Protein AF-0000000072647882 (afdb_homodimer)

pLDDT: mean 86.37, std 24.01, range [20.5, 98.94]

Foldseek 3Di:
DVVVVVCVVPDDPDLLVQLLVLLLQLLLQLLQQLLLLLCQCVLVVCPRHHLLRSLLSSLVSQLVSQVSRCVRNVRQLFLLSLLLCVVVCQQPDVVSSVSSLVSSLQSNLNSLVNNCVVCVVSLCVQQVPAAECDDPSHDLCSQAKAFDPVADPVNLLCLLLQLLLQLLLQVLCLPVCLNVHDPNCRSSVNSVSSSVSSVPRQRGIGHLLGLSSHNSSLVNSCPVNHHPCSQQPDDVRSNVRSNPSSNNSSVNNSVCNCVVPVVPGDDPPVVVPPDPPDPPPPCPDPPDSGDPPPVPPPVVVVVVVVVPPPPPDDPPPPDD/DVVVVVCVVPDDPDLLVQLLVLLLQLLLQLLLQLLLLLCQCVLVVCPRHHLLRSLLSSLVSQLVSCVSRCVRNVRQLFLLSLLLCVVVCQQPDVVSSVSSLVSSLQSNLNSLVNNCVVCVVSLCVQQVPAAECDDDSHDLCSQAKAFDPVADPVNLLCLLLQLLLQLLLQVCCLPVCLNVHDPSCSSSVNSVSSSVSQVPRARGIGHLLGLSSHNSSLVNSCPVNHHPCSQQPDDVRSNVRSNPSSNNNSVNNSVCNCVVPVVPGDDPCVVVPPPPDDPPPPPPDPPDSGDPPPVPPPVVVVVVVVVVPVPPPPDPPPPD

InterPro domains:
  IPR000425 Major intrinsic protein [PF00230] (16-257)
  IPR000425 Major intrinsic protein [PR00783] (18-37)
  IPR000425 Major intrinsic protein [PR00783] (58-82)
  IPR000425 Major intrinsic protein [PR00783] (96-115)
  IPR000425 Major intrinsic protein [PR00783] (159-177)
  IPR000425 Major intrinsic protein [PR00783] (191-213)
  IPR000425 Major intrinsic protein [PR00783] (240-260)
  IPR023271 Aquaporin-like [G3DSA:1.20.1080.10] (14-264)
  IPR023271 Aquaporin-like [SSF81338] (16-262)
  IPR050363 Major Intrinsic Protein/Aquaporin [PTHR43829] (9-272)

Structure (mmCIF, N/CA/C/O backbone):
data_AF-0000000072647882-model_v1
#
loop_
_entity.id
_entity.type
_entity.pdbx_description
1 polymer 'Uncharacterized protein'
#
loop_
_atom_site.group_PDB
_atom_site.id
_atom_site.type_symbol
_atom_site.label_atom_id
_atom_site.label_alt_id
_atom_site.label_comp_id
_atom_site.label_asym_id
_atom_site.label_entity_id
_atom_site.label_seq_id
_atom_site.pdbx_PDB_ins_code
_atom_site.Cartn_x
_atom_site.Cartn_y
_atom_site.Cartn_z
_atom_site.occupancy
_atom_site.B_iso_or_equiv
_atom_site.auth_seq_id
_atom_site.auth_comp_id
_atom_site.auth_asym_id
_atom_site.auth_atom_id
_atom_site.pdbx_PDB_model_num
ATOM 1 N N . MET A 1 1 ? -29.766 -15.859 -29.812 1 84.69 1 MET A N 1
ATOM 2 C CA . MET A 1 1 ? -30.359 -17.188 -29.625 1 84.69 1 MET A CA 1
ATOM 3 C C . MET A 1 1 ? -29.281 -18.203 -29.266 1 84.69 1 MET A C 1
ATOM 5 O O . MET A 1 1 ? -29.391 -18.875 -28.234 1 84.69 1 MET A O 1
ATOM 9 N N . LEU A 1 2 ? -28.266 -18.25 -29.984 1 92.19 2 LEU A N 1
ATOM 10 C CA . LEU A 1 2 ? -27.203 -19.234 -29.734 1 92.19 2 LEU A CA 1
ATOM 11 C C . LEU A 1 2 ? -26.562 -18.984 -28.375 1 92.19 2 LEU A C 1
ATOM 13 O O . LEU A 1 2 ? -26.359 -19.938 -27.609 1 92.19 2 LEU A O 1
ATOM 17 N N . LEU A 1 3 ? -26.188 -17.828 -28.125 1 93.06 3 LEU A N 1
ATOM 18 C CA . LEU A 1 3 ? -25.578 -17.469 -26.859 1 93.06 3 LEU A CA 1
ATOM 19 C C . LEU A 1 3 ? -26.438 -17.906 -25.688 1 93.06 3 LEU A C 1
ATOM 21 O O . LEU A 1 3 ? -25.938 -18.469 -24.703 1 93.06 3 LEU A O 1
ATOM 25 N N . LYS A 1 4 ? -27.688 -17.609 -25.719 1 92.19 4 LYS A N 1
ATOM 26 C CA . LYS A 1 4 ? -28.609 -18 -24.672 1 92.19 4 LYS A CA 1
ATOM 27 C C . LYS A 1 4 ? -28.625 -19.516 -24.484 1 92.19 4 LYS A C 1
ATOM 29 O O . LYS A 1 4 ? -28.625 -20.016 -23.344 1 92.19 4 LYS A O 1
ATOM 34 N N . THR A 1 5 ? -28.672 -20.172 -25.562 1 92 5 THR A N 1
ATOM 35 C CA . THR A 1 5 ? -28.703 -21.625 -25.531 1 92 5 THR A CA 1
ATOM 36 C C . THR A 1 5 ? -27.422 -22.172 -24.891 1 92 5 THR A C 1
ATOM 38 O O . THR A 1 5 ? -27.469 -23.094 -24.078 1 92 5 THR A O 1
ATOM 41 N N . ILE A 1 6 ? -26.344 -21.672 -25.328 1 94.44 6 ILE A N 1
ATOM 42 C CA . ILE A 1 6 ? -25.062 -22.125 -24.797 1 94.44 6 ILE A CA 1
ATOM 43 C C . ILE A 1 6 ? -25 -21.859 -23.297 1 94.44 6 ILE A C 1
ATOM 45 O O . ILE A 1 6 ? -24.562 -22.734 -22.531 1 94.44 6 ILE A O 1
ATOM 49 N N . ARG A 1 7 ? -25.375 -20.719 -22.859 1 93.06 7 ARG A N 1
ATOM 50 C CA . ARG A 1 7 ? -25.359 -20.375 -21.453 1 93.06 7 ARG A CA 1
ATOM 51 C C . ARG A 1 7 ? -26.234 -21.312 -20.641 1 93.06 7 ARG A C 1
ATOM 53 O O . ARG A 1 7 ? -25.875 -21.734 -19.547 1 93.06 7 ARG A O 1
ATOM 60 N N . GLU A 1 8 ? -27.312 -21.609 -21.203 1 92.81 8 GLU A N 1
ATOM 61 C CA . GLU A 1 8 ? -28.234 -22.516 -20.531 1 92.81 8 GLU A CA 1
ATOM 62 C C . GLU A 1 8 ? -27.672 -23.922 -20.453 1 92.81 8 GLU A C 1
ATOM 64 O O . GLU A 1 8 ? -27.844 -24.609 -19.453 1 92.81 8 GLU A O 1
ATOM 69 N N . GLN A 1 9 ? -27.109 -24.25 -21.516 1 93.56 9 GLN A N 1
ATOM 70 C CA . GLN A 1 9 ? -26.578 -25.594 -21.609 1 93.56 9 GLN A CA 1
ATOM 71 C C . GLN A 1 9 ? -25.406 -25.797 -20.641 1 93.56 9 GLN A C 1
ATOM 73 O O . GLN A 1 9 ? -25.203 -26.891 -20.125 1 93.56 9 GLN A O 1
ATOM 78 N N . PHE A 1 10 ? -24.594 -24.812 -20.406 1 95.38 10 PHE A N 1
ATOM 79 C CA . PHE A 1 10 ? -23.344 -24.969 -19.656 1 95.38 10 PHE A CA 1
ATOM 80 C C . PHE A 1 10 ? -23.5 -24.422 -18.25 1 95.38 10 PHE A C 1
ATOM 82 O O . PHE A 1 10 ? -22.547 -24.438 -17.453 1 95.38 10 PHE A O 1
ATOM 89 N N . ARG A 1 11 ? -24.641 -23.891 -17.922 1 94.38 11 ARG A N 1
ATOM 90 C CA . ARG A 1 11 ? -24.859 -23.391 -16.578 1 94.38 11 ARG A CA 1
ATOM 91 C C . ARG A 1 11 ? -24.891 -24.547 -15.562 1 94.38 11 ARG A C 1
ATOM 93 O O . ARG A 1 11 ? -25.672 -25.484 -15.711 1 94.38 11 ARG A O 1
ATOM 100 N N . LEU A 1 12 ? -24.062 -24.422 -14.555 1 95.25 12 LEU A N 1
ATOM 101 C CA . LEU A 1 12 ? -24.062 -25.406 -13.477 1 95.25 12 LEU A CA 1
ATOM 102 C C . LEU A 1 12 ? -25.203 -25.156 -12.5 1 95.25 12 LEU A C 1
ATOM 104 O O . LEU A 1 12 ? -25.5 -24.016 -12.172 1 95.25 12 LEU A O 1
ATOM 108 N N . ASN A 1 13 ? -25.828 -26.156 -12.039 1 93.75 13 ASN A N 1
ATOM 109 C CA . ASN A 1 13 ? -26.984 -26.047 -11.172 1 93.75 13 ASN A CA 1
ATOM 110 C C . ASN A 1 13 ? -26.594 -25.703 -9.742 1 93.75 13 ASN A C 1
ATOM 112 O O . ASN A 1 13 ? -27.25 -24.891 -9.086 1 93.75 13 ASN A O 1
ATOM 116 N N . ASN A 1 14 ? -25.5 -26.328 -9.383 1 95.94 14 ASN A N 1
ATOM 117 C CA . ASN A 1 14 ? -25.031 -26.109 -8.016 1 95.94 14 ASN A CA 1
ATOM 118 C C . ASN A 1 14 ? -24.234 -24.828 -7.883 1 95.94 14 ASN A C 1
ATOM 120 O O . ASN A 1 14 ? -23.25 -24.625 -8.594 1 95.94 14 ASN A O 1
ATOM 124 N N . ARG A 1 15 ? -24.578 -23.953 -6.992 1 94.31 15 ARG A N 1
ATOM 125 C CA . ARG A 1 15 ? -23.953 -22.641 -6.82 1 94.31 15 ARG A CA 1
ATOM 126 C C . ARG A 1 15 ? -22.5 -22.781 -6.402 1 94.31 15 ARG A C 1
ATOM 128 O O . ARG A 1 15 ? -21.641 -22 -6.828 1 94.31 15 ARG A O 1
ATOM 135 N N . LEU A 1 16 ? -22.219 -23.719 -5.523 1 95.62 16 LEU A N 1
ATOM 136 C CA . LEU A 1 16 ? -20.859 -23.938 -5.09 1 95.62 16 LEU A CA 1
ATOM 137 C C . LEU A 1 16 ? -19.938 -24.234 -6.281 1 95.62 16 LEU A C 1
ATOM 139 O O . LEU A 1 16 ? -18.859 -23.656 -6.395 1 95.62 16 LEU A O 1
ATOM 143 N N . TYR A 1 17 ? -20.391 -25.109 -7.133 1 97.44 17 TYR A N 1
ATOM 144 C CA . TYR A 1 17 ? -19.594 -25.484 -8.297 1 97.44 17 TYR A CA 1
ATOM 145 C C . TYR A 1 17 ? -19.406 -24.281 -9.227 1 97.44 17 TYR A C 1
ATOM 147 O O . TYR A 1 17 ? -18.344 -24.141 -9.852 1 97.44 17 TYR A O 1
ATOM 155 N N . ARG A 1 18 ? -20.391 -23.422 -9.359 1 97.94 18 ARG A N 1
ATOM 156 C CA . ARG A 1 18 ? -20.25 -22.203 -10.141 1 97.94 18 ARG A CA 1
ATOM 157 C C . ARG A 1 18 ? -19.172 -21.297 -9.555 1 97.94 18 ARG A C 1
ATOM 159 O O . ARG A 1 18 ? -18.328 -20.781 -10.281 1 97.94 18 ARG A O 1
ATOM 166 N N . CYS A 1 19 ? -19.156 -21.172 -8.234 1 98.19 19 CYS A N 1
ATOM 167 C CA . CYS A 1 19 ? -18.172 -20.344 -7.547 1 98.19 19 CYS A CA 1
ATOM 168 C C . CYS A 1 19 ? -16.781 -20.922 -7.699 1 98.19 19 CYS A C 1
ATOM 170 O O . CYS A 1 19 ? -15.82 -20.172 -7.93 1 98.19 19 CYS A O 1
ATOM 172 N N . LEU A 1 20 ? -16.703 -22.188 -7.59 1 98.62 20 LEU A N 1
ATOM 173 C CA . LEU A 1 20 ? -15.398 -22.844 -7.715 1 98.62 20 LEU A CA 1
ATOM 174 C C . LEU A 1 20 ? -14.836 -22.672 -9.125 1 98.62 20 LEU A C 1
ATOM 176 O O . LEU A 1 20 ? -13.641 -22.406 -9.297 1 98.62 20 LEU A O 1
ATOM 180 N N . LEU A 1 21 ? -15.672 -22.812 -10.125 1 98.56 21 LEU A N 1
ATOM 181 C CA . LEU A 1 21 ? -15.242 -22.625 -11.5 1 98.56 21 LEU A CA 1
ATOM 182 C C . LEU A 1 21 ? -14.781 -21.203 -11.742 1 98.56 21 LEU A C 1
ATOM 184 O O . LEU A 1 21 ? -13.75 -20.969 -12.383 1 98.56 21 LEU A O 1
ATOM 188 N N . CYS A 1 22 ? -15.531 -20.266 -11.211 1 98.69 22 CYS A N 1
ATOM 189 C CA . CYS A 1 22 ? -15.18 -18.859 -11.383 1 98.69 22 CYS A CA 1
ATOM 190 C C . CYS A 1 22 ? -13.867 -18.531 -10.688 1 98.69 22 CYS A C 1
ATOM 192 O O . CYS A 1 22 ? -13.039 -17.797 -11.227 1 98.69 22 CYS A O 1
ATOM 194 N N . GLU A 1 23 ? -13.617 -19.078 -9.469 1 98.81 23 GLU A N 1
ATOM 195 C CA . GLU A 1 23 ? -12.352 -18.891 -8.766 1 98.81 23 GLU A CA 1
ATOM 196 C C . GLU A 1 23 ? -11.188 -19.5 -9.547 1 98.81 23 GLU A C 1
ATOM 198 O O . GLU A 1 23 ? -10.109 -18.922 -9.625 1 98.81 23 GLU A O 1
ATOM 203 N N . PHE A 1 24 ? -11.438 -20.656 -10.086 1 98.88 24 PHE A N 1
ATOM 204 C CA . PHE A 1 24 ? -10.422 -21.328 -10.883 1 98.88 24 PHE A CA 1
ATOM 205 C C . PHE A 1 24 ? -10.023 -20.484 -12.086 1 98.88 24 PHE A C 1
ATOM 207 O O . PHE A 1 24 ? -8.844 -20.234 -12.312 1 98.88 24 PHE A O 1
ATOM 214 N N . VAL A 1 25 ? -11.008 -20.016 -12.836 1 98.88 25 VAL A N 1
ATOM 215 C CA . VAL A 1 25 ? -10.781 -19.297 -14.086 1 98.88 25 VAL A CA 1
ATOM 216 C C . VAL A 1 25 ? -10.164 -17.938 -13.797 1 98.88 25 VAL A C 1
ATOM 218 O O . VAL A 1 25 ? -9.211 -17.531 -14.469 1 98.88 25 VAL A O 1
ATOM 221 N N . ALA A 1 26 ? -10.688 -17.281 -12.789 1 98.94 26 ALA A N 1
ATOM 222 C CA . ALA A 1 26 ? -10.172 -15.953 -12.477 1 98.94 26 ALA A CA 1
ATOM 223 C C . ALA A 1 26 ? -8.742 -16.031 -11.938 1 98.94 26 ALA A C 1
ATOM 225 O O . ALA A 1 26 ? -7.926 -15.148 -12.203 1 98.94 26 ALA A O 1
ATOM 226 N N . THR A 1 27 ? -8.438 -17.062 -11.18 1 98.94 27 THR A N 1
ATOM 227 C CA . THR A 1 27 ? -7.066 -17.234 -10.719 1 98.94 27 THR A CA 1
ATOM 228 C C . THR A 1 27 ? -6.145 -17.594 -11.883 1 98.94 27 THR A C 1
ATOM 230 O O . THR A 1 27 ? -5.012 -17.109 -11.953 1 98.94 27 THR A O 1
ATOM 233 N N . THR A 1 28 ? -6.637 -18.438 -12.805 1 98.94 28 THR A N 1
ATOM 234 C CA . THR A 1 28 ? -5.867 -18.734 -14.008 1 98.94 28 THR A CA 1
ATOM 235 C C . THR A 1 28 ? -5.535 -17.438 -14.766 1 98.94 28 THR A C 1
ATOM 237 O O . THR A 1 28 ? -4.395 -17.234 -15.172 1 98.94 28 THR A O 1
ATOM 240 N N . PHE A 1 29 ? -6.535 -16.625 -14.922 1 98.88 29 PHE A N 1
ATOM 241 C CA . PHE A 1 29 ? -6.363 -15.344 -15.602 1 98.88 29 PHE A CA 1
ATOM 242 C C . PHE A 1 29 ? -5.305 -14.5 -14.898 1 98.88 29 PHE A C 1
ATOM 244 O O . PHE A 1 29 ? -4.379 -14 -15.547 1 98.88 29 PHE A O 1
ATOM 251 N N . LEU A 1 30 ? -5.426 -14.344 -13.602 1 98.88 30 LEU A N 1
ATOM 252 C CA . LEU A 1 30 ? -4.512 -13.531 -12.805 1 98.88 30 LEU A CA 1
ATOM 253 C C . LEU A 1 30 ? -3.076 -14.023 -12.961 1 98.88 30 LEU A C 1
ATOM 255 O O . LEU A 1 30 ? -2.176 -13.227 -13.25 1 98.88 30 LEU A O 1
ATOM 259 N N . ILE A 1 31 ? -2.92 -15.312 -12.836 1 98.94 31 ILE A N 1
ATOM 260 C CA . ILE A 1 31 ? -1.572 -15.867 -12.781 1 98.94 31 ILE A CA 1
ATOM 261 C C . ILE A 1 31 ? -0.987 -15.945 -14.188 1 98.94 31 ILE A C 1
ATOM 263 O O . ILE A 1 31 ? 0.2 -15.68 -14.391 1 98.94 31 ILE A O 1
ATOM 267 N N . TYR A 1 32 ? -1.781 -16.25 -15.219 1 98.88 32 TYR A N 1
ATOM 268 C CA . TYR A 1 32 ? -1.303 -16.297 -16.594 1 98.88 32 TYR A CA 1
ATOM 269 C C . TYR A 1 32 ? -0.784 -14.938 -17.031 1 98.88 32 TYR A C 1
ATOM 271 O O . TYR A 1 32 ? 0.377 -14.805 -17.438 1 98.88 32 TYR A O 1
ATOM 279 N N . VAL A 1 33 ? -1.602 -13.977 -16.875 1 98.88 33 VAL A N 1
ATOM 280 C CA . VAL A 1 33 ? -1.231 -12.641 -17.344 1 98.88 33 VAL A CA 1
ATOM 281 C C . VAL A 1 33 ? -0.124 -12.078 -16.453 1 98.88 33 VAL A C 1
ATOM 283 O O . VAL A 1 33 ? 0.848 -11.508 -16.953 1 98.88 33 VAL A O 1
ATOM 286 N N . GLY A 1 34 ? -0.229 -12.234 -15.102 1 98.75 34 GLY A N 1
ATOM 287 C CA . GLY A 1 34 ? 0.805 -11.766 -14.195 1 98.75 34 GLY A CA 1
ATOM 288 C C . GLY A 1 34 ? 2.168 -12.367 -14.484 1 98.75 34 GLY A C 1
ATOM 289 O O . GLY A 1 34 ? 3.176 -11.656 -14.492 1 98.75 34 GLY A O 1
ATOM 290 N N . LEU A 1 35 ? 2.211 -13.648 -14.789 1 98.75 35 LEU A N 1
ATOM 291 C CA . LEU A 1 35 ? 3.49 -14.305 -15.055 1 98.75 35 LEU A CA 1
ATOM 292 C C . LEU A 1 35 ? 4.031 -13.898 -16.422 1 98.75 35 LEU A C 1
ATOM 294 O O . LEU A 1 35 ? 5.25 -13.805 -16.609 1 98.75 35 LEU A O 1
ATOM 298 N N . CYS A 1 36 ? 3.162 -13.609 -17.375 1 98.88 36 CYS A N 1
ATOM 299 C CA . CYS A 1 36 ? 3.635 -13.086 -18.656 1 98.88 36 CYS A CA 1
ATOM 300 C C . CYS A 1 36 ? 4.277 -11.711 -18.484 1 98.88 36 CYS A C 1
ATOM 302 O O . CYS A 1 36 ? 5.25 -11.391 -19.156 1 98.88 36 CYS A O 1
ATOM 304 N N . ILE A 1 37 ? 3.744 -10.938 -17.578 1 98.69 37 ILE A N 1
ATOM 305 C CA . ILE A 1 37 ? 4.348 -9.656 -17.219 1 98.69 37 ILE A CA 1
ATOM 306 C C . ILE A 1 37 ? 5.727 -9.883 -16.609 1 98.69 37 ILE A C 1
ATOM 308 O O . ILE A 1 37 ? 6.691 -9.203 -16.969 1 98.69 37 ILE A O 1
ATOM 312 N N . ASP A 1 38 ? 5.809 -10.898 -15.68 1 98.31 38 ASP A N 1
ATOM 313 C CA . ASP A 1 38 ? 7.094 -11.273 -15.109 1 98.31 38 ASP A CA 1
ATOM 314 C C . ASP A 1 38 ? 8.086 -11.68 -16.203 1 98.31 38 ASP A C 1
ATOM 316 O O . ASP A 1 38 ? 9.234 -11.227 -16.203 1 98.31 38 ASP A O 1
ATOM 320 N N . ALA A 1 39 ? 7.621 -12.508 -17.125 1 98.69 39 ALA A N 1
ATOM 321 C CA . ALA A 1 39 ? 8.484 -13.031 -18.188 1 98.69 39 ALA A CA 1
ATOM 322 C C . ALA A 1 39 ? 9.008 -11.914 -19.078 1 98.69 39 ALA A C 1
ATOM 324 O O . ALA A 1 39 ? 10.195 -11.875 -19.391 1 98.69 39 ALA A O 1
ATOM 325 N N . GLN A 1 40 ? 8.125 -11.016 -19.453 1 98.12 40 GLN A N 1
ATOM 326 C CA . GLN A 1 40 ? 8.516 -9.906 -20.312 1 98.12 40 GLN A CA 1
ATOM 327 C C . GLN A 1 40 ? 9.578 -9.039 -19.656 1 98.12 40 GLN A C 1
ATOM 329 O O . GLN A 1 40 ? 10.57 -8.664 -20.281 1 98.12 40 GLN A O 1
ATOM 334 N N . MET A 1 41 ? 9.391 -8.711 -18.391 1 97.06 41 MET A N 1
ATOM 335 C CA . MET A 1 41 ? 10.367 -7.883 -17.688 1 97.06 41 MET A CA 1
ATOM 336 C C . MET A 1 41 ? 11.68 -8.633 -17.5 1 97.06 41 MET A C 1
ATOM 338 O O . MET A 1 41 ? 12.75 -8.117 -17.828 1 97.06 41 MET A O 1
ATOM 342 N N . PHE A 1 42 ? 11.625 -9.883 -17.109 1 96.56 42 PHE A N 1
ATOM 343 C CA . PHE A 1 42 ? 12.781 -10.68 -16.734 1 96.56 42 PHE A CA 1
ATOM 344 C C . PHE A 1 42 ? 13.609 -11.055 -17.969 1 96.56 42 PHE A C 1
ATOM 346 O O . PHE A 1 42 ? 14.812 -10.812 -18 1 96.56 42 PHE A O 1
ATOM 353 N N . LEU A 1 43 ? 12.961 -11.547 -18.969 1 97.06 43 LEU A N 1
ATOM 354 C CA . LEU A 1 43 ? 13.664 -12.086 -20.125 1 97.06 43 LEU A CA 1
ATOM 355 C C . LEU A 1 43 ? 14.227 -10.961 -20.984 1 97.06 43 LEU A C 1
ATOM 357 O O . LEU A 1 43 ? 15.18 -11.172 -21.734 1 97.06 43 LEU A O 1
ATOM 361 N N . SER A 1 44 ? 13.688 -9.766 -20.859 1 96.31 44 SER A N 1
ATOM 362 C CA . SER A 1 44 ? 14.203 -8.617 -21.609 1 96.31 44 SER A CA 1
ATOM 363 C C . SER A 1 44 ? 15.203 -7.824 -20.766 1 96.31 44 SER A C 1
ATOM 365 O O . SER A 1 44 ? 15.711 -6.793 -21.219 1 96.31 44 SER A O 1
ATOM 367 N N . LYS A 1 45 ? 15.359 -8.25 -19.516 1 94.62 45 LYS A N 1
ATOM 368 C CA . LYS A 1 45 ? 16.25 -7.57 -18.578 1 94.62 45 LYS A CA 1
ATOM 369 C C . LYS A 1 45 ? 15.828 -6.117 -18.391 1 94.62 45 LYS A C 1
ATOM 371 O O . LYS A 1 45 ? 16.672 -5.215 -18.406 1 94.62 45 LYS A O 1
ATOM 376 N N . GLY A 1 46 ? 14.539 -5.914 -18.406 1 93.62 46 GLY A N 1
ATOM 377 C CA . GLY A 1 46 ? 14 -4.594 -18.125 1 93.62 46 GLY A CA 1
ATOM 378 C C . GLY A 1 46 ? 13.844 -3.727 -19.359 1 93.62 46 GLY A C 1
ATOM 379 O O . GLY A 1 46 ? 13.336 -2.605 -19.266 1 93.62 46 GLY A O 1
ATOM 380 N N . GLU A 1 47 ? 14.25 -4.113 -20.562 1 92.12 47 GLU A N 1
ATOM 381 C CA . GLU A 1 47 ? 14.227 -3.303 -21.781 1 92.12 47 GLU A CA 1
ATOM 382 C C . GLU A 1 47 ? 12.797 -3.111 -22.281 1 92.12 47 GLU A C 1
ATOM 384 O O . GLU A 1 47 ? 12.43 -2.016 -22.719 1 92.12 47 GLU A O 1
ATOM 389 N N . LYS A 1 48 ? 12 -4.203 -22.266 1 94.88 48 LYS A N 1
ATOM 390 C CA . LYS A 1 48 ? 10.656 -4.145 -22.828 1 94.88 48 LYS A CA 1
ATOM 391 C C . LYS A 1 48 ? 9.625 -3.777 -21.766 1 94.88 48 LYS A C 1
ATOM 393 O O . LYS A 1 48 ? 8.5 -3.385 -22.094 1 94.88 48 LYS A O 1
ATOM 398 N N . LEU A 1 49 ? 10.016 -3.93 -20.516 1 95.31 49 LEU A N 1
ATOM 399 C CA . LEU A 1 49 ? 9.18 -3.531 -19.391 1 95.31 49 LEU A CA 1
ATOM 400 C C . LEU A 1 49 ? 10.039 -3.246 -18.156 1 95.31 49 LEU A C 1
ATOM 402 O O . LEU A 1 49 ? 10.828 -4.094 -17.734 1 95.31 49 LEU A O 1
ATOM 406 N N . SER A 1 50 ? 9.82 -2.049 -17.531 1 95.62 50 SER A N 1
ATOM 407 C CA . SER A 1 50 ? 10.562 -1.671 -16.328 1 95.62 50 SER A CA 1
ATOM 408 C C . SER A 1 50 ? 9.93 -2.279 -15.07 1 95.62 50 SER A C 1
ATOM 410 O O . SER A 1 50 ? 8.812 -2.787 -15.125 1 95.62 50 SER A O 1
ATOM 412 N N . ALA A 1 51 ? 10.672 -2.178 -13.977 1 95.12 51 ALA A N 1
ATOM 413 C CA . ALA A 1 51 ? 10.156 -2.633 -12.688 1 95.12 51 ALA A CA 1
ATOM 414 C C . ALA A 1 51 ? 8.875 -1.883 -12.312 1 95.12 51 ALA A C 1
ATOM 416 O O . ALA A 1 51 ? 7.941 -2.473 -11.773 1 95.12 51 ALA A O 1
ATOM 417 N N . PHE A 1 52 ? 8.859 -0.592 -12.617 1 95.88 52 PHE A N 1
ATOM 418 C CA . PHE A 1 52 ? 7.652 0.186 -12.359 1 95.88 52 PHE A CA 1
ATOM 419 C C . PHE A 1 52 ? 6.484 -0.33 -13.195 1 95.88 52 PHE A C 1
ATOM 421 O O . PHE A 1 52 ? 5.379 -0.507 -12.68 1 95.88 52 PHE A O 1
ATOM 428 N N . GLY A 1 53 ? 6.77 -0.524 -14.469 1 96.62 53 GLY A N 1
ATOM 429 C CA . GLY A 1 53 ? 5.746 -1.095 -15.328 1 96.62 53 GLY A CA 1
ATOM 430 C C . GLY A 1 53 ? 5.234 -2.436 -14.844 1 96.62 53 GLY A C 1
ATOM 431 O O . GLY A 1 53 ? 4.039 -2.73 -14.953 1 96.62 53 GLY A O 1
ATOM 432 N N . HIS A 1 54 ? 6.125 -3.25 -14.305 1 97.44 54 HIS A N 1
ATOM 433 C CA . HIS A 1 54 ? 5.777 -4.539 -13.719 1 97.44 54 HIS A CA 1
ATOM 434 C C . HIS A 1 54 ? 4.766 -4.371 -12.586 1 97.44 54 HIS A C 1
ATOM 436 O O . HIS A 1 54 ? 3.768 -5.094 -12.531 1 97.44 54 HIS A O 1
ATOM 442 N N . CYS A 1 55 ? 4.984 -3.385 -11.703 1 98 55 CYS A N 1
ATOM 443 C CA . CYS A 1 55 ? 4.086 -3.129 -10.586 1 98 55 CYS A CA 1
ATOM 444 C C . CYS A 1 55 ? 2.701 -2.734 -11.078 1 98 55 CYS A C 1
ATOM 446 O O . CYS A 1 55 ? 1.694 -3.275 -10.609 1 98 55 CYS A O 1
ATOM 448 N N . ILE A 1 56 ? 2.656 -1.883 -12.055 1 98 56 ILE A N 1
ATOM 449 C CA . ILE A 1 56 ? 1.397 -1.422 -12.633 1 98 56 ILE A CA 1
ATOM 450 C C . ILE A 1 56 ? 0.704 -2.576 -13.352 1 98 56 ILE A C 1
ATOM 452 O O . ILE A 1 56 ? -0.517 -2.729 -13.258 1 98 56 ILE A O 1
ATOM 456 N N . GLY A 1 57 ? 1.44 -3.377 -14.062 1 98.5 57 GLY A N 1
ATOM 457 C CA . GLY A 1 57 ? 0.893 -4.512 -14.789 1 98.5 57 GLY A CA 1
ATOM 458 C C . GLY A 1 57 ? 0.141 -5.484 -13.898 1 98.5 57 GLY A C 1
ATOM 459 O O . GLY A 1 57 ? -0.975 -5.895 -14.227 1 98.5 57 GLY A O 1
ATOM 460 N N . TRP A 1 58 ? 0.728 -5.848 -12.797 1 98.38 58 TRP A N 1
ATOM 461 C CA . TRP A 1 58 ? 0.069 -6.762 -11.867 1 98.38 58 TRP A CA 1
ATOM 462 C C . TRP A 1 58 ? -1.197 -6.133 -11.289 1 98.38 58 TRP A C 1
ATOM 464 O O . TRP A 1 58 ? -2.211 -6.816 -11.117 1 98.38 58 TRP A O 1
ATOM 474 N N . GLY A 1 59 ? -1.141 -4.812 -11 1 98.75 59 GLY A N 1
ATOM 475 C CA . GLY A 1 59 ? -2.332 -4.125 -10.531 1 98.75 59 GLY A CA 1
ATOM 476 C C . GLY A 1 59 ? -3.469 -4.148 -11.531 1 98.75 59 GLY A C 1
ATOM 477 O O . GLY A 1 59 ? -4.617 -4.418 -11.172 1 98.75 59 GLY A O 1
ATOM 478 N N . LEU A 1 60 ? -3.135 -3.846 -12.758 1 98.5 60 LEU A N 1
ATOM 479 C CA . LEU A 1 60 ? -4.133 -3.863 -13.82 1 98.5 60 LEU A CA 1
ATOM 480 C C . LEU A 1 60 ? -4.684 -5.27 -14.023 1 98.5 60 LEU A C 1
ATOM 482 O O . LEU A 1 60 ? -5.887 -5.445 -14.234 1 98.5 60 LEU A O 1
ATOM 486 N N . THR A 1 61 ? -3.848 -6.246 -13.969 1 98.81 61 THR A N 1
ATOM 487 C CA . THR A 1 61 ? -4.273 -7.633 -14.125 1 98.81 61 THR A CA 1
ATOM 488 C C . THR A 1 61 ? -5.254 -8.023 -13.023 1 98.81 61 THR A C 1
ATOM 490 O O . THR A 1 61 ? -6.285 -8.648 -13.297 1 98.81 61 THR A O 1
ATOM 493 N N . LEU A 1 62 ? -4.902 -7.656 -11.812 1 98.75 62 LEU A N 1
ATOM 494 C CA . LEU A 1 62 ? -5.801 -7.992 -10.711 1 98.75 62 LEU A CA 1
ATOM 495 C C . LEU A 1 62 ? -7.164 -7.34 -10.898 1 98.75 62 LEU A C 1
ATOM 497 O O . LEU A 1 62 ? -8.195 -7.949 -10.609 1 98.75 62 LEU A O 1
ATOM 501 N N . THR A 1 63 ? -7.18 -6.117 -11.352 1 98.69 63 THR A N 1
ATOM 502 C CA . THR A 1 63 ? -8.43 -5.406 -11.57 1 98.69 63 THR A CA 1
ATOM 503 C C . THR A 1 63 ? -9.375 -6.234 -12.445 1 98.69 63 THR A C 1
ATOM 505 O O . THR A 1 63 ? -10.523 -6.473 -12.07 1 98.69 63 THR A O 1
ATOM 508 N N . LEU A 1 64 ? -8.891 -6.723 -13.539 1 98.56 64 LEU A N 1
ATOM 509 C CA . LEU A 1 64 ? -9.727 -7.461 -14.469 1 98.56 64 LEU A CA 1
ATOM 510 C C . LEU A 1 64 ? -10.031 -8.859 -13.945 1 98.56 64 LEU A C 1
ATOM 512 O O . LEU A 1 64 ? -11.133 -9.375 -14.133 1 98.56 64 LEU A O 1
ATOM 516 N N . ALA A 1 65 ? -9.086 -9.453 -13.312 1 98.81 65 ALA A N 1
ATOM 517 C CA . ALA A 1 65 ? -9.312 -10.789 -12.758 1 98.81 65 ALA A CA 1
ATOM 518 C C . ALA A 1 65 ? -10.422 -10.766 -11.711 1 98.81 65 ALA A C 1
ATOM 520 O O . ALA A 1 65 ? -11.266 -11.664 -11.672 1 98.81 65 ALA A O 1
ATOM 521 N N . VAL A 1 66 ? -10.359 -9.742 -10.859 1 98.56 66 VAL A N 1
ATOM 522 C CA . VAL A 1 66 ? -11.398 -9.617 -9.844 1 98.56 66 VAL A CA 1
ATOM 523 C C . VAL A 1 66 ? -12.75 -9.375 -10.5 1 98.56 66 VAL A C 1
ATOM 525 O O . VAL A 1 66 ? -13.75 -10.008 -10.148 1 98.56 66 VAL A O 1
ATOM 528 N N . GLN A 1 67 ? -12.75 -8.5 -11.5 1 97.19 67 GLN A N 1
ATOM 529 C CA . GLN A 1 67 ? -13.992 -8.211 -12.203 1 97.19 67 GLN A CA 1
ATOM 530 C C . GLN A 1 67 ? -14.57 -9.469 -12.844 1 97.19 67 GLN A C 1
ATOM 532 O O . GLN A 1 67 ? -15.797 -9.625 -12.93 1 97.19 67 GLN A O 1
ATOM 537 N N . CYS A 1 68 ? -13.805 -10.359 -13.211 1 97.25 68 CYS A N 1
ATOM 538 C CA . CYS A 1 68 ? -14.18 -11.602 -13.891 1 97.25 68 CYS A CA 1
ATOM 539 C C . CYS A 1 68 ? -15.07 -12.461 -13 1 97.25 68 CYS A C 1
ATOM 541 O O . CYS A 1 68 ? -16.016 -13.078 -13.477 1 97.25 68 CYS A O 1
ATOM 543 N N . ALA A 1 69 ? -14.844 -12.438 -11.695 1 97.75 69 ALA A N 1
ATOM 544 C CA . ALA A 1 69 ? -15.516 -13.414 -10.859 1 97.75 69 ALA A CA 1
ATOM 545 C C . ALA A 1 69 ? -16.219 -12.742 -9.68 1 97.75 69 ALA A C 1
ATOM 547 O O . ALA A 1 69 ? -16.859 -13.406 -8.859 1 97.75 69 ALA A O 1
ATOM 548 N N . TYR A 1 70 ? -16.078 -11.477 -9.641 1 96.25 70 TYR A N 1
ATOM 549 C CA . TYR A 1 70 ? -16.547 -10.719 -8.477 1 96.25 70 TYR A CA 1
ATOM 550 C C . TYR A 1 70 ? -18 -11.039 -8.164 1 96.25 70 TYR A C 1
ATOM 552 O O . TYR A 1 70 ? -18.344 -11.297 -7.008 1 96.25 70 TYR A O 1
ATOM 560 N N . ARG A 1 71 ? -18.906 -11.133 -9.094 1 94.31 71 ARG A N 1
ATOM 561 C CA . ARG A 1 71 ? -20.344 -11.25 -8.898 1 94.31 71 ARG A CA 1
ATOM 562 C C . ARG A 1 71 ? -20.734 -12.703 -8.633 1 94.31 71 ARG A C 1
ATOM 564 O O . ARG A 1 71 ? -21.844 -12.977 -8.172 1 94.31 71 ARG A O 1
ATOM 571 N N . CYS A 1 72 ? -19.828 -13.562 -8.906 1 96.12 72 CYS A N 1
ATOM 572 C CA . CYS A 1 72 ? -20.156 -14.969 -8.734 1 96.12 72 CYS A CA 1
ATOM 573 C C . CYS A 1 72 ? -19.547 -15.516 -7.449 1 96.12 72 CYS A C 1
ATOM 575 O O . CYS A 1 72 ? -20.266 -15.852 -6.504 1 96.12 72 CYS A O 1
ATOM 577 N N . SER A 1 73 ? -18.312 -15.469 -7.375 1 97.12 73 SER A N 1
ATOM 578 C CA . SER A 1 73 ? -17.609 -16.125 -6.277 1 97.12 73 SER A CA 1
ATOM 579 C C . SER A 1 73 ? -17.078 -15.117 -5.27 1 97.12 73 SER A C 1
ATOM 581 O O . SER A 1 73 ? -16.562 -15.492 -4.219 1 97.12 73 SER A O 1
ATOM 583 N N . GLY A 1 74 ? -17.125 -13.836 -5.566 1 96.12 74 GLY A N 1
ATOM 584 C CA . GLY A 1 74 ? -16.469 -12.82 -4.758 1 96.12 74 GLY A CA 1
ATOM 585 C C . GLY A 1 74 ? -15.031 -12.562 -5.168 1 96.12 74 GLY A C 1
ATOM 586 O O . GLY A 1 74 ? -14.406 -11.602 -4.703 1 96.12 74 GLY A O 1
ATOM 587 N N . ALA A 1 75 ? -14.5 -13.453 -5.996 1 98.38 75 ALA A N 1
ATOM 588 C CA . ALA A 1 75 ? -13.18 -13.273 -6.605 1 98.38 75 ALA A CA 1
ATOM 589 C C . ALA A 1 75 ? -12.102 -13.141 -5.539 1 98.38 75 ALA A C 1
ATOM 591 O O . ALA A 1 75 ? -11.367 -12.148 -5.504 1 98.38 75 ALA A O 1
ATOM 592 N N . HIS A 1 76 ? -11.922 -14.195 -4.758 1 98.69 76 HIS A N 1
ATOM 593 C CA . HIS A 1 76 ? -10.852 -14.203 -3.768 1 98.69 76 HIS A CA 1
ATOM 594 C C . HIS A 1 76 ? -9.484 -14.352 -4.434 1 98.69 76 HIS A C 1
ATOM 596 O O . HIS A 1 76 ? -8.555 -13.594 -4.125 1 98.69 76 HIS A O 1
ATOM 602 N N . LEU A 1 77 ? -9.391 -15.422 -5.34 1 98.81 77 LEU A N 1
ATOM 603 C CA . LEU A 1 77 ? -8.234 -15.656 -6.199 1 98.81 77 LEU A CA 1
ATOM 604 C C . LEU A 1 77 ? -6.984 -15.914 -5.371 1 98.81 77 LEU A C 1
ATOM 606 O O . LEU A 1 77 ? -5.879 -16 -5.918 1 98.81 77 LEU A O 1
ATOM 610 N N . ASN A 1 78 ? -7 -15.953 -4.055 1 98.88 78 ASN A N 1
ATOM 611 C CA . ASN A 1 78 ? -5.938 -15.977 -3.051 1 98.88 78 ASN A CA 1
ATOM 612 C C . ASN A 1 78 ? -6.395 -16.672 -1.771 1 98.88 78 ASN A C 1
ATOM 614 O O . ASN A 1 78 ? -7.23 -16.141 -1.037 1 98.88 78 ASN A O 1
ATOM 618 N N . PRO A 1 79 ? -5.812 -17.812 -1.47 1 98.88 79 PRO A N 1
ATOM 619 C CA . PRO A 1 79 ? -6.219 -18.5 -0.241 1 98.88 79 PRO A CA 1
ATOM 620 C C . PRO A 1 79 ? -6.113 -17.609 0.994 1 98.88 79 PRO A C 1
ATOM 622 O O . PRO A 1 79 ? -6.902 -17.766 1.933 1 98.88 79 PRO A O 1
ATOM 625 N N . ALA A 1 80 ? -5.137 -16.734 1.052 1 98.81 80 ALA A N 1
ATOM 626 C CA . ALA A 1 80 ? -5.051 -15.789 2.168 1 98.81 80 ALA A CA 1
ATOM 627 C C . ALA A 1 80 ? -6.289 -14.898 2.23 1 98.81 80 ALA A C 1
ATOM 629 O O . ALA A 1 80 ? -6.793 -14.602 3.316 1 98.81 80 ALA A O 1
ATOM 630 N N . VAL A 1 81 ? -6.797 -14.484 1.111 1 98.81 81 VAL A N 1
ATOM 631 C CA . VAL A 1 81 ? -8 -13.664 1.042 1 98.81 81 VAL A CA 1
ATOM 632 C C . VAL A 1 81 ? -9.227 -14.5 1.392 1 98.81 81 VAL A C 1
ATOM 634 O O . VAL A 1 81 ? -10.164 -14.008 2.018 1 98.81 81 VAL A O 1
ATOM 637 N N . SER A 1 82 ? -9.219 -15.789 0.943 1 98.75 82 SER A N 1
ATOM 638 C CA . SER A 1 82 ? -10.305 -16.672 1.36 1 98.75 82 SER A CA 1
ATOM 639 C C . SER A 1 82 ? -10.336 -16.828 2.877 1 98.75 82 SER A C 1
ATOM 641 O O . SER A 1 82 ? -11.406 -16.875 3.48 1 98.75 82 SER A O 1
ATOM 643 N N . LEU A 1 83 ? -9.156 -16.891 3.459 1 98.31 83 LEU A N 1
ATOM 644 C CA . LEU A 1 83 ? -9.094 -16.969 4.914 1 98.31 83 LEU A CA 1
ATOM 645 C C . LEU A 1 83 ? -9.578 -15.672 5.547 1 98.31 83 LEU A C 1
ATOM 647 O O . LEU A 1 83 ? -10.281 -15.695 6.562 1 98.31 83 LEU A O 1
ATOM 651 N N . PHE A 1 84 ? -9.156 -14.547 5 1 97.38 84 PHE A N 1
ATOM 652 C CA . PHE A 1 84 ? -9.695 -13.25 5.383 1 97.38 84 PHE A CA 1
ATOM 653 C C . PHE A 1 84 ? -11.219 -13.273 5.406 1 97.38 84 PHE A C 1
ATOM 655 O O . PHE A 1 84 ? -11.828 -12.93 6.418 1 97.38 84 PHE A O 1
ATOM 662 N N . SER A 1 85 ? -11.859 -13.75 4.375 1 97.25 85 SER A N 1
ATOM 663 C CA . SER A 1 85 ? -13.312 -13.773 4.227 1 97.25 85 SER A CA 1
ATOM 664 C C . SER A 1 85 ? -13.945 -14.734 5.227 1 97.25 85 SER A C 1
ATOM 666 O O . SER A 1 85 ? -14.984 -14.422 5.816 1 97.25 85 SER A O 1
ATOM 668 N N . TRP A 1 86 ? -13.344 -15.836 5.352 1 97 86 TRP A N 1
ATOM 669 C CA . TRP A 1 86 ? -13.875 -16.797 6.312 1 97 86 TRP A CA 1
ATOM 670 C C . TRP A 1 86 ? -13.812 -16.234 7.73 1 97 86 TRP A C 1
ATOM 672 O O . TRP A 1 86 ? -14.789 -16.328 8.484 1 97 86 TRP A O 1
ATOM 682 N N . SER A 1 87 ? -12.688 -15.656 8.109 1 96.25 87 SER A N 1
ATOM 683 C CA . SER A 1 87 ? -12.477 -15.164 9.469 1 96.25 87 SER A CA 1
ATOM 684 C C . SER A 1 87 ? -13.477 -14.07 9.82 1 96.25 87 SER A C 1
ATOM 686 O O . SER A 1 87 ? -13.867 -13.93 10.977 1 96.25 87 SER A O 1
ATOM 688 N N . LEU A 1 88 ? -13.883 -13.367 8.828 1 95.19 88 LEU A N 1
ATOM 689 C CA . LEU A 1 88 ? -14.805 -12.266 9.062 1 95.19 88 LEU A CA 1
ATOM 690 C C . LEU A 1 88 ? -16.25 -12.711 8.852 1 95.19 88 LEU A C 1
ATOM 692 O O . LEU A 1 88 ? -17.188 -11.93 9.047 1 95.19 88 LEU A O 1
ATOM 696 N N . GLY A 1 89 ? -16.453 -13.891 8.398 1 93.5 89 GLY A N 1
ATOM 697 C CA . GLY A 1 89 ? -17.781 -14.469 8.32 1 93.5 89 GLY A CA 1
ATOM 698 C C . GLY A 1 89 ? -18.422 -14.305 6.961 1 93.5 89 GLY A C 1
ATOM 699 O O . GLY A 1 89 ? -19.594 -14.648 6.777 1 93.5 89 GLY A O 1
ATOM 700 N N . THR A 1 90 ? -17.703 -13.773 6.043 1 92.88 90 THR A N 1
ATOM 701 C CA . THR A 1 90 ? -18.281 -13.594 4.719 1 92.88 90 THR A CA 1
ATOM 702 C C . THR A 1 90 ? -18.172 -14.867 3.896 1 92.88 90 THR A C 1
ATOM 704 O O . THR A 1 90 ? -18.875 -15.039 2.898 1 92.88 90 THR A O 1
ATOM 707 N N . LEU A 1 91 ? -17.297 -15.766 4.219 1 93.31 91 LEU A N 1
ATOM 708 C CA . LEU A 1 91 ? -17.25 -17.141 3.742 1 93.31 91 LEU A CA 1
ATOM 709 C C . LEU A 1 91 ? -17.734 -18.109 4.828 1 93.31 91 LEU A C 1
ATOM 711 O O . LEU A 1 91 ? -17.078 -18.25 5.867 1 93.31 91 LEU A O 1
ATOM 715 N N . ASN A 1 92 ? -18.812 -18.75 4.637 1 89.56 92 ASN A N 1
ATOM 716 C CA . ASN A 1 92 ? -19.672 -19.312 5.668 1 89.56 92 ASN A CA 1
ATOM 717 C C . ASN A 1 92 ? -19.016 -20.547 6.312 1 89.56 92 ASN A C 1
ATOM 719 O O . ASN A 1 92 ? -19.375 -20.922 7.43 1 89.56 92 ASN A O 1
ATOM 723 N N . SER A 1 93 ? -18.141 -21.234 5.586 1 92.06 93 SER A N 1
ATOM 724 C CA . SER A 1 93 ? -17.609 -22.484 6.133 1 92.06 93 SER A CA 1
ATOM 725 C C . SER A 1 93 ? -16.125 -22.641 5.82 1 92.06 93 SER A C 1
ATOM 727 O O . SER A 1 93 ? -15.648 -22.172 4.789 1 92.06 93 SER A O 1
ATOM 729 N N . LEU A 1 94 ? -15.477 -23.312 6.77 1 95 94 LEU A N 1
ATOM 730 C CA . LEU A 1 94 ? -14.078 -23.656 6.57 1 95 94 LEU A CA 1
ATOM 731 C C . LEU A 1 94 ? -13.914 -24.609 5.391 1 95 94 LEU A C 1
ATOM 733 O O . LEU A 1 94 ? -12.898 -24.562 4.688 1 95 94 LEU A O 1
ATOM 737 N N . LYS A 1 95 ? -14.922 -25.438 5.148 1 96.12 95 LYS A N 1
ATOM 738 C CA . LYS A 1 95 ? -14.906 -26.328 3.994 1 96.12 95 LYS A CA 1
ATOM 739 C C . LYS A 1 95 ? -14.773 -25.547 2.691 1 96.12 95 LYS A C 1
ATOM 741 O O . LYS A 1 95 ? -14.039 -25.953 1.788 1 96.12 95 LYS A O 1
ATOM 746 N N . TYR A 1 96 ? -15.5 -24.469 2.602 1 96.31 96 TYR A N 1
ATOM 747 C CA . TYR A 1 96 ? -15.445 -23.641 1.397 1 96.31 96 TYR A CA 1
ATOM 748 C C . TYR A 1 96 ? -14.07 -23 1.239 1 96.31 96 TYR A C 1
ATOM 750 O O . TYR A 1 96 ? -13.586 -22.828 0.12 1 96.31 96 TYR A O 1
ATOM 758 N N . PHE A 1 97 ? -13.492 -22.672 2.363 1 97.75 97 PHE A N 1
ATOM 759 C CA . PHE A 1 97 ? -12.125 -22.172 2.346 1 97.75 97 PHE A 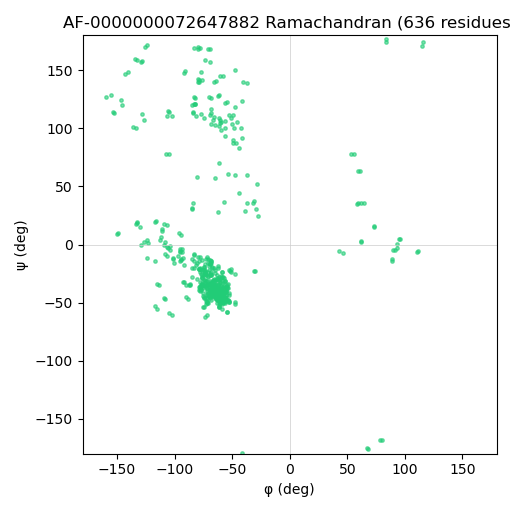CA 1
ATOM 760 C C . PHE A 1 97 ? -11.195 -23.156 1.648 1 97.75 97 PHE A C 1
ATOM 762 O O . PHE A 1 97 ? -10.422 -22.781 0.771 1 97.75 97 PHE A O 1
ATOM 769 N N . TRP A 1 98 ? -11.281 -24.375 2.016 1 98.12 98 TRP A N 1
ATOM 770 C CA . TRP A 1 98 ? -10.391 -25.391 1.455 1 98.12 98 TRP A CA 1
ATOM 771 C C . TRP A 1 98 ? -10.703 -25.625 -0.018 1 98.12 98 TRP A C 1
ATOM 773 O O . TRP A 1 98 ? -9.789 -25.812 -0.829 1 98.12 98 TRP A O 1
ATOM 783 N N . PHE A 1 99 ? -11.992 -25.641 -0.403 1 98.44 99 PHE A N 1
ATOM 784 C CA . PHE A 1 99 ? -12.359 -25.812 -1.801 1 98.44 99 PHE A CA 1
ATOM 785 C C . PHE A 1 99 ? -11.828 -24.672 -2.654 1 98.44 99 PHE A C 1
ATOM 787 O O . PHE A 1 99 ? -11.289 -24.891 -3.738 1 98.44 99 PHE A O 1
ATOM 794 N N . TYR A 1 100 ? -11.977 -23.469 -2.137 1 98.62 100 TYR A N 1
ATOM 795 C CA . TYR A 1 100 ? -11.43 -22.312 -2.85 1 98.62 100 TYR A CA 1
ATOM 796 C C . TYR A 1 100 ? -9.922 -22.438 -3.004 1 98.62 100 TYR A C 1
ATOM 798 O O . TYR A 1 100 ? -9.375 -22.203 -4.09 1 98.62 100 TYR A O 1
ATOM 806 N N . THR A 1 101 ? -9.273 -22.828 -1.926 1 98.88 101 THR A N 1
ATOM 807 C CA . THR A 1 101 ? -7.824 -22.953 -1.937 1 98.88 101 THR A CA 1
ATOM 808 C C . THR A 1 101 ? -7.375 -23.938 -3.014 1 98.88 101 THR A C 1
ATOM 810 O O . THR A 1 101 ? -6.469 -23.641 -3.797 1 98.88 101 THR A O 1
ATOM 813 N N . ILE A 1 102 ? -8.016 -25.031 -3.098 1 98.88 102 ILE A N 1
ATOM 814 C CA . ILE A 1 102 ? -7.641 -26.094 -4.031 1 98.88 102 ILE A CA 1
ATOM 815 C C . ILE A 1 102 ? -7.789 -25.594 -5.465 1 98.88 102 ILE A C 1
ATOM 817 O O . ILE A 1 102 ? -6.879 -25.734 -6.281 1 98.88 102 ILE A O 1
ATOM 821 N N . VAL A 1 103 ? -8.906 -24.938 -5.809 1 98.88 103 VAL A N 1
ATOM 822 C CA . VAL A 1 103 ? -9.148 -24.531 -7.195 1 98.88 103 VAL A CA 1
ATOM 823 C C . VAL A 1 103 ? -8.297 -23.312 -7.539 1 98.88 103 VAL A C 1
ATOM 825 O O . VAL A 1 103 ? -7.906 -23.125 -8.695 1 98.88 103 VAL A O 1
ATOM 828 N N . GLN A 1 104 ? -8.008 -22.516 -6.547 1 98.94 104 GLN A N 1
ATOM 829 C CA . GLN A 1 104 ? -7.102 -21.391 -6.773 1 98.94 104 GLN A CA 1
ATOM 830 C C . GLN A 1 104 ? -5.691 -21.875 -7.098 1 98.94 104 GLN A C 1
ATOM 832 O O . GLN A 1 104 ? -5.059 -21.375 -8.031 1 98.94 104 GLN A O 1
ATOM 837 N N . VAL A 1 105 ? -5.219 -22.859 -6.359 1 98.94 105 VAL A N 1
ATOM 838 C CA . VAL A 1 105 ? -3.898 -23.422 -6.617 1 98.94 105 VAL A CA 1
ATOM 839 C C . VAL A 1 105 ? -3.881 -24.078 -7.988 1 98.94 105 VAL A C 1
ATOM 841 O O . VAL A 1 105 ? -2.928 -23.922 -8.758 1 98.94 105 VAL A O 1
ATOM 844 N N . ALA A 1 106 ? -4.914 -24.797 -8.312 1 98.94 106 ALA A N 1
ATOM 845 C CA . ALA A 1 106 ? -5.023 -25.438 -9.625 1 98.94 106 ALA A CA 1
ATOM 846 C C . ALA A 1 106 ? -5.035 -24.391 -10.734 1 98.94 106 ALA A C 1
ATOM 848 O O . ALA A 1 106 ? -4.387 -24.562 -11.773 1 98.94 106 ALA A O 1
ATOM 849 N N . GLY A 1 107 ? -5.848 -23.344 -10.539 1 98.94 107 GLY A N 1
ATOM 850 C CA . GLY A 1 107 ? -5.855 -22.25 -11.516 1 98.94 107 GLY A CA 1
ATOM 851 C C . GLY A 1 107 ? -4.496 -21.609 -11.703 1 98.94 107 GLY A C 1
ATOM 852 O O . GLY A 1 107 ? -4.094 -21.312 -12.828 1 98.94 107 GLY A O 1
ATOM 853 N N . ALA A 1 108 ? -3.801 -21.422 -10.617 1 98.94 108 ALA A N 1
ATOM 854 C CA . ALA A 1 108 ? -2.465 -20.844 -10.68 1 98.94 108 ALA A CA 1
ATOM 855 C C . ALA A 1 108 ? -1.5 -21.766 -11.422 1 98.94 108 ALA A C 1
ATOM 857 O O . ALA A 1 108 ? -0.637 -21.297 -12.172 1 98.94 108 ALA A O 1
ATOM 858 N N . PHE A 1 109 ? -1.617 -23.047 -11.18 1 98.94 109 PHE A N 1
ATOM 859 C CA . PHE A 1 109 ? -0.838 -24.047 -11.906 1 98.94 109 PHE A CA 1
ATOM 860 C C . PHE A 1 109 ? -1.067 -23.922 -13.406 1 98.94 109 PHE A C 1
ATOM 862 O O . PHE A 1 109 ? -0.111 -23.875 -14.188 1 98.94 109 PHE A O 1
ATOM 869 N N . VAL A 1 110 ? -2.316 -23.844 -13.82 1 98.94 110 VAL A N 1
ATOM 870 C CA . VAL A 1 110 ? -2.666 -23.75 -15.234 1 98.94 110 VAL A CA 1
ATOM 871 C C . VAL A 1 110 ? -2.17 -22.422 -15.805 1 98.94 110 VAL A C 1
ATOM 873 O O . VAL A 1 110 ? -1.674 -22.359 -16.938 1 98.94 110 VAL A O 1
ATOM 876 N N . GLY A 1 111 ? -2.355 -21.344 -14.984 1 98.94 111 GLY A N 1
ATOM 877 C CA . GLY A 1 111 ? -1.82 -20.062 -15.414 1 98.94 111 GLY A CA 1
ATOM 878 C C . GLY A 1 111 ? -0.331 -20.094 -15.703 1 98.94 111 GLY A C 1
ATOM 879 O O . GLY A 1 111 ? 0.131 -19.547 -16.703 1 98.94 111 GLY A O 1
ATOM 880 N N . ALA A 1 112 ? 0.403 -20.766 -14.891 1 98.94 112 ALA A N 1
ATOM 881 C CA . ALA A 1 112 ? 1.846 -20.906 -15.07 1 98.94 112 ALA A CA 1
ATOM 882 C C . ALA A 1 112 ? 2.166 -21.719 -16.328 1 98.94 112 ALA A C 1
ATOM 884 O O . ALA A 1 112 ? 3.082 -21.375 -17.078 1 98.94 112 ALA A O 1
ATOM 885 N N . ALA A 1 113 ? 1.458 -22.75 -16.562 1 98.94 113 ALA A N 1
ATOM 886 C CA . ALA A 1 113 ? 1.661 -23.578 -17.75 1 98.94 113 ALA A CA 1
ATOM 887 C C . ALA A 1 113 ? 1.428 -22.781 -19.016 1 98.94 113 ALA A C 1
ATOM 889 O O . ALA A 1 113 ? 2.193 -22.891 -19.984 1 98.94 113 ALA A O 1
ATOM 890 N N . LEU A 1 114 ? 0.38 -21.984 -19.016 1 98.88 114 LEU A N 1
ATOM 891 C CA . LEU A 1 114 ? 0.067 -21.172 -20.188 1 98.88 114 LEU A CA 1
ATOM 892 C C . LEU A 1 114 ? 1.17 -20.156 -20.453 1 98.88 114 LEU A C 1
ATOM 894 O O . LEU A 1 114 ? 1.565 -19.938 -21.609 1 98.88 114 LEU A O 1
ATOM 898 N N . CYS A 1 115 ? 1.684 -19.547 -19.375 1 98.88 115 CYS A N 1
ATOM 899 C CA . CYS A 1 115 ? 2.791 -18.609 -19.531 1 98.88 115 CYS A CA 1
ATOM 900 C C . CYS A 1 115 ? 4.027 -19.312 -20.078 1 98.88 115 CYS A C 1
ATOM 902 O O . CYS A 1 115 ? 4.707 -18.781 -20.969 1 98.88 115 CYS A O 1
ATOM 904 N N . PHE A 1 116 ? 4.297 -20.5 -19.578 1 98.81 116 PHE A N 1
ATOM 905 C CA . PHE A 1 116 ? 5.449 -21.281 -20 1 98.81 116 PHE A CA 1
ATOM 906 C C . PHE A 1 116 ? 5.367 -21.594 -21.484 1 98.81 116 PHE A C 1
ATOM 908 O O . PHE A 1 116 ? 6.352 -21.453 -22.219 1 98.81 116 PHE A O 1
ATOM 915 N N . VAL A 1 117 ? 4.203 -21.984 -21.953 1 98.69 117 VAL A N 1
ATOM 916 C CA . VAL A 1 117 ? 4.012 -22.328 -23.359 1 98.69 117 VAL A CA 1
ATOM 917 C C . VAL A 1 117 ? 4.172 -21.078 -24.219 1 98.69 117 VAL A C 1
ATOM 919 O O . VAL A 1 117 ? 4.824 -21.125 -25.266 1 98.69 117 VAL A O 1
ATOM 922 N N . LEU A 1 118 ? 3.605 -19.969 -23.797 1 98.69 118 LEU A N 1
ATOM 923 C CA . LEU A 1 118 ? 3.654 -18.734 -24.562 1 98.69 118 LEU A CA 1
ATOM 924 C C . LEU A 1 118 ? 5.094 -18.266 -24.75 1 98.69 118 LEU A C 1
ATOM 926 O O . LEU A 1 118 ? 5.465 -17.797 -25.828 1 98.69 118 LEU A O 1
ATOM 930 N N . TYR A 1 119 ? 5.934 -18.422 -23.703 1 98.62 119 TYR A N 1
ATOM 931 C CA . TYR A 1 119 ? 7.273 -17.859 -23.719 1 98.62 119 TYR A CA 1
ATOM 932 C C . TYR A 1 119 ? 8.328 -18.938 -23.844 1 98.62 119 TYR A C 1
ATOM 934 O O . TYR A 1 119 ? 9.508 -18.719 -23.547 1 98.62 119 TYR A O 1
ATOM 942 N N . TYR A 1 120 ? 7.914 -20.078 -24.266 1 98.25 120 TYR A N 1
ATOM 943 C CA . TYR A 1 120 ? 8.812 -21.234 -24.312 1 98.25 120 TYR A CA 1
ATOM 944 C C . TYR A 1 120 ? 10.078 -20.922 -25.094 1 98.25 120 TYR A C 1
ATOM 946 O O . TYR A 1 120 ? 11.188 -21.125 -24.609 1 98.25 120 TYR A O 1
ATOM 954 N N . ASP A 1 121 ? 9.961 -20.328 -26.281 1 98.44 121 ASP A N 1
ATOM 955 C CA . ASP A 1 121 ? 11.109 -20.062 -27.141 1 98.44 121 ASP A CA 1
ATOM 956 C C . ASP A 1 121 ? 12.047 -19.047 -26.516 1 98.44 121 ASP A C 1
ATOM 958 O O . ASP A 1 121 ? 13.266 -19.188 -26.594 1 98.44 121 ASP A O 1
ATOM 962 N N . LYS A 1 122 ? 11.484 -18.031 -25.922 1 98.38 122 LYS A N 1
ATOM 963 C CA . LYS A 1 122 ? 12.328 -17.016 -25.312 1 98.38 122 LYS A CA 1
ATOM 964 C C . LYS A 1 122 ? 13.031 -17.531 -24.062 1 98.38 122 LYS A C 1
ATOM 966 O O . LYS A 1 122 ? 14.164 -17.141 -23.766 1 98.38 122 LYS A O 1
ATOM 971 N N . ILE A 1 123 ? 12.344 -18.422 -23.312 1 98.44 123 ILE A N 1
ATOM 972 C CA . ILE A 1 123 ? 12.953 -19.047 -22.156 1 98.44 123 ILE A CA 1
ATOM 973 C C . ILE A 1 123 ? 14.102 -19.953 -22.594 1 98.44 123 ILE A C 1
ATOM 975 O O . ILE A 1 123 ? 15.188 -19.922 -22.016 1 98.44 123 ILE A O 1
ATOM 979 N N . GLU A 1 124 ? 13.891 -20.719 -23.734 1 98.06 124 GLU A N 1
ATOM 980 C CA . GLU A 1 124 ? 14.938 -21.562 -24.297 1 98.06 124 GLU A CA 1
ATOM 981 C C . GLU A 1 124 ? 16.156 -20.734 -24.688 1 98.06 124 GLU A C 1
ATOM 983 O O . GLU A 1 124 ? 17.297 -21.125 -24.438 1 98.06 124 GLU A O 1
ATOM 988 N N . GLU A 1 125 ? 15.883 -19.672 -25.297 1 97.94 125 GLU A N 1
ATOM 989 C CA . GLU A 1 125 ? 16.969 -18.781 -25.719 1 97.94 125 GLU A CA 1
ATOM 990 C C . GLU A 1 125 ? 17.719 -18.234 -24.5 1 97.94 125 GLU A C 1
ATOM 992 O O . GLU A 1 125 ? 18.953 -18.172 -24.516 1 97.94 125 GLU A O 1
ATOM 997 N N . PHE A 1 126 ? 17 -17.922 -23.484 1 97.81 126 PHE A N 1
ATOM 998 C CA . PHE A 1 126 ? 17.578 -17.266 -22.328 1 97.81 126 PHE A CA 1
ATOM 999 C C . PHE A 1 126 ? 18.406 -18.234 -21.484 1 97.81 126 PHE A C 1
ATOM 1001 O O . PHE A 1 126 ? 19.516 -17.922 -21.094 1 97.81 126 PHE A O 1
ATOM 1008 N N . ASP A 1 127 ? 17.875 -19.438 -21.203 1 97.38 127 ASP A N 1
ATOM 1009 C CA . ASP A 1 127 ? 18.531 -20.312 -20.25 1 97.38 127 ASP A CA 1
ATOM 1010 C C . ASP A 1 127 ? 19.219 -21.484 -20.969 1 97.38 127 ASP A C 1
ATOM 1012 O O . ASP A 1 127 ? 19.828 -22.344 -20.312 1 97.38 127 ASP A O 1
ATOM 1016 N N . GLY A 1 128 ? 19.109 -21.578 -22.297 1 97.44 128 GLY A N 1
ATOM 1017 C CA . GLY A 1 128 ? 19.781 -22.609 -23.078 1 97.44 128 GLY A CA 1
ATOM 1018 C C . GLY A 1 128 ? 19.156 -23.984 -22.922 1 97.44 128 GLY A C 1
ATOM 1019 O O . GLY A 1 128 ? 19.812 -25 -23.172 1 97.44 128 GLY A O 1
ATOM 1020 N N . GLY A 1 129 ? 17.984 -24 -22.406 1 96.75 129 GLY A N 1
ATOM 1021 C CA . GLY A 1 129 ? 17.281 -25.266 -22.281 1 96.75 129 GLY A CA 1
ATOM 1022 C C . GLY A 1 129 ? 17.5 -25.938 -20.938 1 96.75 129 GLY A C 1
ATOM 1023 O O . GLY A 1 129 ? 16.906 -26.984 -20.672 1 96.75 129 GLY A O 1
ATOM 1024 N N . ILE A 1 130 ? 18.344 -25.312 -20.094 1 97.69 130 ILE A N 1
ATOM 1025 C CA . ILE A 1 130 ? 18.594 -25.859 -18.766 1 97.69 130 ILE A CA 1
ATOM 1026 C C . ILE A 1 130 ? 17.797 -25.078 -17.719 1 97.69 130 ILE A C 1
ATOM 1028 O O . ILE A 1 130 ? 18.141 -23.938 -17.406 1 97.69 130 ILE A O 1
ATOM 1032 N N . ARG A 1 131 ? 16.797 -25.719 -17.156 1 98.31 131 ARG A N 1
ATOM 1033 C CA . ARG A 1 131 ? 15.891 -25.109 -16.203 1 98.31 131 ARG A CA 1
ATOM 1034 C C . ARG A 1 131 ? 16.484 -25.141 -14.789 1 98.31 131 ARG A C 1
ATOM 1036 O O . ARG A 1 131 ? 16.641 -26.203 -14.195 1 98.31 131 ARG A O 1
ATOM 1043 N N . THR A 1 132 ? 16.797 -23.938 -14.258 1 97.75 132 THR A N 1
ATOM 1044 C CA . THR A 1 132 ? 17.406 -23.859 -12.93 1 97.75 132 THR A CA 1
ATOM 1045 C C . THR A 1 132 ? 16.719 -22.812 -12.078 1 97.75 132 THR A C 1
ATOM 1047 O O . THR A 1 132 ? 16.062 -21.906 -12.602 1 97.75 132 THR A O 1
ATOM 1050 N N . VAL A 1 133 ? 16.859 -22.922 -10.758 1 97.75 133 VAL A N 1
ATOM 1051 C CA . VAL A 1 133 ? 16.281 -22 -9.781 1 97.75 133 VAL A CA 1
ATOM 1052 C C . VAL A 1 133 ? 17.281 -20.906 -9.445 1 97.75 133 VAL A C 1
ATOM 1054 O O . VAL A 1 133 ? 16.891 -19.766 -9.172 1 97.75 133 VAL A O 1
ATOM 1057 N N . SER A 1 134 ? 18.547 -21.281 -9.484 1 95.69 134 SER A N 1
ATOM 1058 C CA . SER A 1 134 ? 19.625 -20.344 -9.156 1 95.69 134 SER A CA 1
ATOM 1059 C C . SER A 1 134 ? 20.688 -20.312 -10.258 1 95.69 134 SER A C 1
ATOM 1061 O O . SER A 1 134 ? 20.734 -21.203 -11.109 1 95.69 134 SER A O 1
ATOM 1063 N N . GLY A 1 135 ? 21.406 -19.172 -10.234 1 94.12 135 GLY A N 1
ATOM 1064 C CA . GLY A 1 135 ? 22.438 -19.016 -11.242 1 94.12 135 GLY A CA 1
ATOM 1065 C C . GLY A 1 135 ? 22.156 -17.891 -12.211 1 94.12 135 GLY A C 1
ATOM 1066 O O . GLY A 1 135 ? 21.062 -17.328 -12.211 1 94.12 135 GLY A O 1
ATOM 1067 N N . PRO A 1 136 ? 23.031 -17.516 -13.047 1 93.44 136 PRO A N 1
ATOM 1068 C CA . PRO A 1 136 ? 22.938 -16.328 -13.906 1 93.44 136 PRO A CA 1
ATOM 1069 C C . PRO A 1 136 ? 21.859 -16.469 -14.977 1 93.44 136 PRO A C 1
ATOM 1071 O O . PRO A 1 136 ? 21.312 -15.461 -15.438 1 93.44 136 PRO A O 1
ATOM 1074 N N . ASN A 1 137 ? 21.516 -17.766 -15.328 1 96.19 137 ASN A N 1
ATOM 1075 C CA . ASN A 1 137 ? 20.516 -17.953 -16.359 1 96.19 137 ASN A CA 1
ATOM 1076 C C . ASN A 1 137 ? 19.281 -18.656 -15.812 1 96.19 137 ASN A C 1
ATOM 1078 O O . ASN A 1 137 ? 18.531 -19.297 -16.562 1 96.19 137 ASN A O 1
ATOM 1082 N N . ALA A 1 138 ? 19.172 -18.594 -14.484 1 97.81 138 ALA A N 1
ATOM 1083 C CA . ALA A 1 138 ? 18.016 -19.234 -13.859 1 97.81 138 ALA A CA 1
ATOM 1084 C C . ALA A 1 138 ? 16.719 -18.547 -14.289 1 97.81 138 ALA A C 1
ATOM 1086 O O . ALA A 1 138 ? 16.656 -17.312 -14.383 1 97.81 138 ALA A O 1
ATOM 1087 N N . THR A 1 139 ? 15.648 -19.328 -14.539 1 98.44 139 THR A N 1
ATOM 1088 C CA . THR A 1 139 ? 14.406 -18.75 -15.031 1 98.44 139 THR A CA 1
ATOM 1089 C C . THR A 1 139 ? 13.234 -19.094 -14.109 1 98.44 139 THR A C 1
ATOM 1091 O O . THR A 1 139 ? 12.094 -18.719 -14.375 1 98.44 139 THR A O 1
ATOM 1094 N N . ALA A 1 140 ? 13.492 -19.828 -12.992 1 98.44 140 ALA A N 1
ATOM 1095 C CA . ALA A 1 140 ? 12.438 -20.234 -12.07 1 98.44 140 ALA A CA 1
ATOM 1096 C C . ALA A 1 140 ? 11.719 -19.016 -11.492 1 98.44 140 ALA A C 1
ATOM 1098 O O . ALA A 1 140 ? 10.523 -19.062 -11.203 1 98.44 140 ALA A O 1
ATOM 1099 N N . ALA A 1 141 ? 12.43 -17.875 -11.383 1 97.5 141 ALA A N 1
ATOM 1100 C CA . ALA A 1 141 ? 11.914 -16.672 -10.742 1 97.5 141 ALA A CA 1
ATOM 1101 C C . ALA A 1 141 ? 10.805 -16.031 -11.57 1 97.5 141 ALA A C 1
ATOM 1103 O O . ALA A 1 141 ? 10.078 -15.164 -11.086 1 97.5 141 ALA A O 1
ATOM 1104 N N . ILE A 1 142 ? 10.648 -16.438 -12.797 1 98.25 142 ILE A N 1
ATOM 1105 C CA . ILE A 1 142 ? 9.531 -15.977 -13.625 1 98.25 142 ILE A CA 1
ATOM 1106 C C . ILE A 1 142 ? 8.219 -16.5 -13.039 1 98.25 142 ILE A C 1
ATOM 1108 O O . ILE A 1 142 ? 7.191 -15.82 -13.109 1 98.25 142 ILE A O 1
ATOM 1112 N N . PHE A 1 143 ? 8.234 -17.641 -12.398 1 98.62 143 PHE A N 1
ATOM 1113 C CA . PHE A 1 143 ? 7.02 -18.375 -12.094 1 98.62 143 PHE A CA 1
ATOM 1114 C C . PHE A 1 143 ? 6.707 -18.312 -10.602 1 98.62 143 PHE A C 1
ATOM 1116 O O . PHE A 1 143 ? 5.562 -18.078 -10.211 1 98.62 143 PHE A O 1
ATOM 1123 N N . ALA A 1 144 ? 7.676 -18.547 -9.758 1 98.12 144 ALA A N 1
ATOM 1124 C CA . ALA A 1 144 ? 7.504 -18.516 -8.312 1 98.12 144 ALA A CA 1
ATOM 1125 C C . ALA A 1 144 ? 8.484 -17.547 -7.66 1 98.12 144 ALA A C 1
ATOM 1127 O O . ALA A 1 144 ? 9.344 -16.969 -8.344 1 98.12 144 ALA A O 1
ATOM 1128 N N . THR A 1 145 ? 8.312 -17.297 -6.367 1 97.56 145 THR A N 1
ATOM 1129 C CA . THR A 1 145 ? 9.156 -16.312 -5.707 1 97.56 145 THR A CA 1
ATOM 1130 C C . THR A 1 145 ? 10.391 -16.969 -5.098 1 97.56 145 THR A C 1
ATOM 1132 O O . THR A 1 145 ? 10.328 -18.109 -4.637 1 97.56 145 THR A O 1
ATOM 1135 N N . TYR A 1 146 ? 11.477 -16.25 -5.074 1 97.44 146 TYR A N 1
ATOM 1136 C CA . TYR A 1 146 ? 12.742 -16.656 -4.473 1 97.44 146 TYR A CA 1
ATOM 1137 C C . TYR A 1 146 ? 13.469 -15.469 -3.865 1 97.44 146 TYR A C 1
ATOM 1139 O O . TYR A 1 146 ? 13.75 -14.484 -4.555 1 97.44 146 TYR A O 1
ATOM 1147 N N . PRO A 1 147 ? 13.734 -15.5 -2.566 1 96.75 147 PRO A N 1
ATOM 1148 C CA . PRO A 1 147 ? 14.344 -14.352 -1.888 1 96.75 147 PRO A CA 1
ATOM 1149 C C . PRO A 1 147 ? 15.797 -14.125 -2.305 1 96.75 147 PRO A C 1
ATOM 1151 O O . PRO A 1 147 ? 16.469 -15.055 -2.766 1 96.75 147 PRO A O 1
ATOM 1154 N N . GLY A 1 148 ? 16.266 -12.883 -2.123 1 93.06 148 GLY A N 1
ATOM 1155 C CA . GLY A 1 148 ? 17.688 -12.594 -2.268 1 93.06 148 GLY A CA 1
ATOM 1156 C C . GLY A 1 148 ? 18.531 -13.203 -1.171 1 93.06 148 GLY A C 1
ATOM 1157 O O . GLY A 1 148 ? 18.016 -13.617 -0.131 1 93.06 148 GLY A O 1
ATOM 1158 N N . SER A 1 149 ? 19.812 -13.18 -1.398 1 93.88 149 SER A N 1
ATOM 1159 C CA . SER A 1 149 ? 20.734 -13.82 -0.474 1 93.88 149 SER A CA 1
ATOM 1160 C C . SER A 1 149 ? 20.797 -13.086 0.858 1 93.88 149 SER A C 1
ATOM 1162 O O . SER A 1 149 ? 21.203 -13.656 1.875 1 93.88 149 SER A O 1
ATOM 1164 N N . HIS A 1 150 ? 20.328 -11.891 0.897 1 94.25 150 HIS A N 1
ATOM 1165 C CA . HIS A 1 150 ? 20.422 -11.062 2.096 1 94.25 150 HIS A CA 1
ATOM 1166 C C . HIS A 1 150 ? 19.375 -11.469 3.123 1 94.25 150 HIS A C 1
ATOM 1168 O O . HIS A 1 150 ? 19.484 -11.109 4.301 1 94.25 150 HIS A O 1
ATOM 1174 N N . LEU A 1 151 ? 18.328 -12.156 2.686 1 97 151 LEU A N 1
ATOM 1175 C CA . LEU A 1 151 ? 17.141 -12.328 3.516 1 97 151 LEU A CA 1
ATOM 1176 C C . LEU A 1 151 ? 17.297 -13.516 4.457 1 97 151 LEU A C 1
ATOM 1178 O O . LEU A 1 151 ? 17.469 -14.648 4.008 1 97 151 LEU A O 1
ATOM 1182 N N . SER A 1 152 ? 17.219 -13.25 5.781 1 97.69 152 SER A N 1
ATOM 1183 C CA . SER A 1 152 ? 17.25 -14.297 6.805 1 97.69 152 SER A CA 1
ATOM 1184 C C . SER A 1 152 ? 15.906 -15 6.914 1 97.69 152 SER A C 1
ATOM 1186 O O . SER A 1 152 ? 14.906 -14.539 6.352 1 97.69 152 SER A O 1
ATOM 1188 N N . THR A 1 153 ? 15.891 -16.109 7.648 1 97.69 153 THR A N 1
ATOM 1189 C CA . THR A 1 153 ? 14.648 -16.844 7.848 1 97.69 153 THR A CA 1
ATOM 1190 C C . THR A 1 153 ? 13.609 -15.992 8.562 1 97.69 153 THR A C 1
ATOM 1192 O O . THR A 1 153 ? 12.453 -15.93 8.148 1 97.69 153 THR A O 1
ATOM 1195 N N . ILE A 1 154 ? 14.016 -15.328 9.609 1 97.94 154 ILE A N 1
ATOM 1196 C CA . ILE A 1 154 ? 13.102 -14.492 10.383 1 97.94 154 ILE A CA 1
ATOM 1197 C C . ILE A 1 154 ? 12.617 -13.328 9.523 1 97.94 154 ILE A C 1
ATOM 1199 O O . ILE A 1 154 ? 11.43 -12.992 9.539 1 97.94 154 ILE A O 1
ATOM 1203 N N . GLY A 1 155 ? 13.586 -12.68 8.773 1 97.81 155 GLY A N 1
ATOM 1204 C CA . GLY A 1 155 ? 13.195 -11.625 7.863 1 97.81 155 GLY A CA 1
ATOM 1205 C C . GLY A 1 155 ? 12.195 -12.07 6.816 1 97.81 155 GLY A C 1
ATOM 1206 O O . GLY A 1 155 ? 11.281 -11.32 6.465 1 97.81 155 GLY A O 1
ATOM 1207 N N . ALA A 1 156 ? 12.375 -13.281 6.375 1 98.06 156 ALA A N 1
ATOM 1208 C CA . ALA A 1 156 ? 11.484 -13.844 5.367 1 98.06 156 ALA A CA 1
ATOM 1209 C C . ALA A 1 156 ? 10.078 -14.039 5.926 1 98.06 156 ALA A C 1
ATOM 1211 O O . ALA A 1 156 ? 9.086 -13.719 5.258 1 98.06 156 ALA A O 1
ATOM 1212 N N . VAL A 1 157 ? 9.969 -14.523 7.082 1 98.38 157 VAL A N 1
ATOM 1213 C CA . VAL A 1 157 ? 8.688 -14.742 7.746 1 98.38 157 VAL A CA 1
ATOM 1214 C C . VAL A 1 157 ? 7.996 -13.406 7.977 1 98.38 157 VAL A C 1
ATOM 1216 O O . VAL A 1 157 ? 6.816 -13.242 7.652 1 98.38 157 VAL A O 1
ATOM 1219 N N . ILE A 1 158 ? 8.703 -12.445 8.438 1 98.12 158 ILE A N 1
ATOM 1220 C CA . ILE A 1 158 ? 8.172 -11.109 8.703 1 98.12 158 ILE A CA 1
ATOM 1221 C C . ILE A 1 158 ? 7.699 -10.477 7.391 1 98.12 158 ILE A C 1
ATOM 1223 O O . ILE A 1 158 ? 6.617 -9.891 7.332 1 98.12 158 ILE A O 1
ATOM 1227 N N . ASP A 1 159 ? 8.516 -10.617 6.383 1 97.94 159 ASP A N 1
ATOM 1228 C CA . ASP A 1 159 ? 8.203 -10.055 5.07 1 97.94 159 ASP A CA 1
ATOM 1229 C C . ASP A 1 159 ? 6.852 -10.555 4.566 1 97.94 159 ASP A C 1
ATOM 1231 O O . ASP A 1 159 ? 5.996 -9.766 4.16 1 97.94 159 ASP A O 1
ATOM 1235 N N . GLN A 1 160 ? 6.586 -11.836 4.652 1 98.06 160 GLN A N 1
ATOM 1236 C CA . GLN A 1 160 ? 5.367 -12.406 4.094 1 98.06 160 GLN A CA 1
ATOM 1237 C C . GLN A 1 160 ? 4.164 -12.133 4.996 1 98.06 160 GLN A C 1
ATOM 1239 O O . GLN A 1 160 ? 3.064 -11.875 4.508 1 98.06 160 GLN A O 1
ATOM 1244 N N . ILE A 1 161 ? 4.367 -12.141 6.273 1 98.56 161 ILE A N 1
ATOM 1245 C CA . ILE A 1 161 ? 3.27 -11.852 7.188 1 98.56 161 ILE A CA 1
ATOM 1246 C C . ILE A 1 161 ? 2.881 -10.383 7.082 1 98.56 161 ILE A C 1
ATOM 1248 O O . ILE A 1 161 ? 1.701 -10.055 6.926 1 98.56 161 ILE A O 1
ATOM 1252 N N . PHE A 1 162 ? 3.848 -9.461 7.082 1 98.56 162 PHE A N 1
ATOM 1253 C CA . PHE A 1 162 ? 3.568 -8.031 7.09 1 98.56 162 PHE A CA 1
ATOM 1254 C C . PHE A 1 162 ? 2.977 -7.586 5.758 1 98.56 162 PHE A C 1
ATOM 1256 O O . PHE A 1 162 ? 2.031 -6.797 5.723 1 98.56 162 PHE A O 1
ATOM 1263 N N . SER A 1 163 ? 3.564 -8.07 4.672 1 98.44 163 SER A N 1
ATOM 1264 C CA . SER A 1 163 ? 3.049 -7.664 3.367 1 98.44 163 SER A CA 1
ATOM 1265 C C . SER A 1 163 ? 1.624 -8.164 3.156 1 98.44 163 SER A C 1
ATOM 1267 O O . SER A 1 163 ? 0.769 -7.43 2.658 1 98.44 163 SER A O 1
ATOM 1269 N N . THR A 1 164 ? 1.325 -9.398 3.59 1 98.75 164 THR A N 1
ATOM 1270 C CA . THR A 1 164 ? -0.027 -9.922 3.443 1 98.75 164 THR A CA 1
ATOM 1271 C C . THR A 1 164 ? -0.983 -9.234 4.41 1 98.75 164 THR A C 1
ATOM 1273 O O . THR A 1 164 ? -2.152 -9.016 4.086 1 98.75 164 THR A O 1
ATOM 1276 N N . ALA A 1 165 ? -0.465 -8.883 5.602 1 98.81 165 ALA A N 1
ATOM 1277 C CA . ALA A 1 165 ? -1.29 -8.109 6.531 1 98.81 165 ALA A CA 1
ATOM 1278 C C . ALA A 1 165 ? -1.727 -6.789 5.906 1 98.81 165 ALA A C 1
ATOM 1280 O O . ALA A 1 165 ? -2.883 -6.379 6.047 1 98.81 165 ALA A O 1
ATOM 1281 N N . MET A 1 166 ? -0.824 -6.137 5.242 1 98.75 166 MET A N 1
ATOM 1282 C CA . MET A 1 166 ? -1.17 -4.875 4.59 1 98.75 166 MET A CA 1
ATOM 1283 C C . MET A 1 166 ? -2.166 -5.105 3.459 1 98.75 166 MET A C 1
ATOM 1285 O O . MET A 1 166 ? -3.055 -4.281 3.232 1 98.75 166 MET A O 1
ATOM 1289 N N . LEU A 1 167 ? -1.983 -6.191 2.734 1 98.69 167 LEU A N 1
ATOM 1290 C CA . LEU A 1 167 ? -2.941 -6.578 1.705 1 98.69 167 LEU A CA 1
ATOM 1291 C C . LEU A 1 167 ? -4.344 -6.723 2.291 1 98.69 167 LEU A C 1
ATOM 1293 O O . LEU A 1 167 ? -5.289 -6.094 1.813 1 98.69 167 LEU A O 1
ATOM 1297 N N . CYS A 1 168 ? -4.453 -7.465 3.367 1 98.75 168 CYS A N 1
ATOM 1298 C CA . CYS A 1 168 ? -5.766 -7.758 3.934 1 98.75 168 CYS A CA 1
ATOM 1299 C C . CYS A 1 168 ? -6.316 -6.555 4.691 1 98.75 168 CYS A C 1
ATOM 1301 O O . CYS A 1 168 ? -7.527 -6.332 4.715 1 98.75 168 CYS A O 1
ATOM 1303 N N . PHE A 1 169 ? -5.422 -5.742 5.328 1 98.81 169 PHE A N 1
ATOM 1304 C CA . PHE A 1 169 ? -5.855 -4.484 5.922 1 98.81 169 PHE A CA 1
ATOM 1305 C C . PHE A 1 169 ? -6.469 -3.57 4.867 1 98.81 169 PHE A C 1
ATOM 1307 O O . PHE A 1 169 ? -7.547 -3.006 5.078 1 98.81 169 PHE A O 1
ATOM 1314 N N . SER A 1 170 ? -5.836 -3.451 3.756 1 98.81 170 SER A N 1
ATOM 1315 C CA . SER A 1 170 ? -6.324 -2.631 2.652 1 98.81 170 SER A CA 1
ATOM 1316 C C . SER A 1 170 ? -7.641 -3.17 2.105 1 98.81 170 SER A C 1
ATOM 1318 O O . SER A 1 170 ? -8.531 -2.396 1.743 1 98.81 170 SER A O 1
ATOM 1320 N N . LEU A 1 171 ? -7.75 -4.484 2.047 1 98.56 171 LEU A N 1
ATOM 1321 C CA . LEU A 1 171 ? -9.023 -5.074 1.638 1 98.56 171 LEU A CA 1
ATOM 1322 C C . LEU A 1 171 ? -10.133 -4.695 2.607 1 98.56 171 LEU A C 1
ATOM 1324 O O . LEU A 1 171 ? -11.281 -4.488 2.195 1 98.56 171 LEU A O 1
ATOM 1328 N N . GLY A 1 172 ? -9.828 -4.656 3.889 1 98.12 172 GLY A N 1
ATOM 1329 C CA . GLY A 1 172 ? -10.797 -4.176 4.863 1 98.12 172 GLY A CA 1
ATOM 1330 C C . GLY A 1 172 ? -11.281 -2.764 4.578 1 98.12 172 GLY A C 1
ATOM 1331 O O . GLY A 1 172 ? -12.477 -2.48 4.676 1 98.12 172 GLY A O 1
ATOM 1332 N N . ILE A 1 173 ? -10.328 -1.913 4.195 1 98.19 173 ILE A N 1
ATOM 1333 C CA . ILE A 1 173 ? -10.68 -0.544 3.834 1 98.19 173 ILE A CA 1
ATOM 1334 C C . ILE A 1 173 ? -11.633 -0.554 2.641 1 98.19 173 ILE A C 1
ATOM 1336 O O . ILE A 1 173 ? -12.672 0.109 2.662 1 98.19 173 ILE A O 1
ATOM 1340 N N . ILE A 1 174 ? -11.359 -1.309 1.648 1 98.06 174 ILE A N 1
ATOM 1341 C CA . ILE A 1 174 ? -12.016 -1.271 0.346 1 98.06 174 ILE A CA 1
ATOM 1342 C C . ILE A 1 174 ? -13.406 -1.892 0.449 1 98.06 174 ILE A C 1
ATOM 1344 O O . ILE A 1 174 ? -14.352 -1.418 -0.183 1 98.06 174 ILE A O 1
ATOM 1348 N N . THR A 1 175 ? -13.57 -2.926 1.295 1 96.31 175 THR A N 1
ATOM 1349 C CA . THR A 1 175 ? -14.789 -3.725 1.228 1 96.31 175 THR A CA 1
ATOM 1350 C C . THR A 1 175 ? -15.758 -3.33 2.342 1 96.31 175 THR A C 1
ATOM 1352 O O . THR A 1 175 ? -16.922 -3.727 2.326 1 96.31 175 THR A O 1
ATOM 1355 N N . ASP A 1 176 ? -15.25 -2.555 3.318 1 95.31 176 ASP A N 1
ATOM 1356 C CA . ASP A 1 176 ? -16.156 -2.1 4.367 1 95.31 176 ASP A CA 1
ATOM 1357 C C . ASP A 1 176 ? -17.172 -1.102 3.82 1 95.31 176 ASP A C 1
ATOM 1359 O O . ASP A 1 176 ? -16.812 0.009 3.426 1 95.31 176 ASP A O 1
ATOM 1363 N N . GLU A 1 177 ? -18.406 -1.458 3.791 1 93.31 177 GLU A N 1
ATOM 1364 C CA . GLU A 1 177 ? -19.469 -0.662 3.191 1 93.31 177 GLU A CA 1
ATOM 1365 C C . GLU A 1 177 ? -19.547 0.722 3.83 1 93.31 177 GLU A C 1
ATOM 1367 O O . GLU A 1 177 ? -19.953 1.688 3.178 1 93.31 177 GLU A O 1
ATOM 1372 N N . ARG A 1 178 ? -19.172 0.86 5.027 1 93.31 178 ARG A N 1
ATOM 1373 C CA . ARG A 1 178 ? -19.281 2.113 5.77 1 93.31 178 ARG A CA 1
ATOM 1374 C C . ARG A 1 178 ? -18.25 3.131 5.273 1 93.31 178 ARG A C 1
ATOM 1376 O O . ARG A 1 178 ? -18.359 4.324 5.57 1 93.31 178 ARG A O 1
ATOM 1383 N N . ASN A 1 179 ? -17.297 2.67 4.492 1 94.12 179 ASN A N 1
ATOM 1384 C CA . ASN A 1 179 ? -16.375 3.594 3.836 1 94.12 179 ASN A CA 1
ATOM 1385 C C . ASN A 1 179 ? -16.969 4.16 2.551 1 94.12 179 ASN A C 1
ATOM 1387 O O . ASN A 1 179 ? -16.359 5.02 1.908 1 94.12 179 ASN A O 1
ATOM 1391 N N . GLU A 1 180 ? -18.109 3.66 2.086 1 91.88 180 GLU A N 1
ATOM 1392 C CA . GLU A 1 180 ? -18.938 4.191 1.008 1 91.88 180 GLU A CA 1
ATOM 1393 C C . GLU A 1 180 ? -18.188 4.211 -0.316 1 91.88 180 GLU A C 1
ATOM 1395 O O . GLU A 1 180 ? -18.266 5.172 -1.079 1 91.88 180 GLU A O 1
ATOM 1400 N N . ILE A 1 181 ? -17.375 3.24 -0.523 1 93.75 181 ILE A N 1
ATOM 1401 C CA . ILE A 1 181 ? -16.766 3.012 -1.825 1 93.75 181 ILE A CA 1
ATOM 1402 C C . ILE A 1 181 ? -17.734 2.25 -2.729 1 93.75 181 ILE A C 1
ATOM 1404 O O . ILE A 1 181 ? -18.156 1.143 -2.396 1 93.75 181 ILE A O 1
ATOM 1408 N N . PRO A 1 182 ? -18.062 2.904 -3.887 1 93.5 182 PRO A N 1
ATOM 1409 C CA . PRO A 1 182 ? -18.984 2.205 -4.781 1 93.5 182 PRO A CA 1
ATOM 1410 C C . PRO A 1 182 ? -18.469 0.833 -5.211 1 93.5 182 PRO A C 1
ATOM 1412 O O . PRO A 1 182 ? -17.266 0.667 -5.441 1 93.5 182 PRO A O 1
ATOM 1415 N N . ILE A 1 183 ? -19.328 -0.103 -5.375 1 92.94 183 ILE A N 1
ATOM 1416 C CA . ILE A 1 183 ? -19 -1.481 -5.727 1 92.94 183 ILE A CA 1
ATOM 1417 C C . ILE A 1 183 ? -18.203 -1.509 -7.023 1 92.94 183 ILE A C 1
ATOM 1419 O O . ILE A 1 183 ? -17.219 -2.256 -7.141 1 92.94 183 ILE A O 1
ATOM 1423 N N . ALA A 1 184 ? -18.609 -0.673 -7.953 1 93.12 184 ALA A N 1
ATOM 1424 C CA . ALA A 1 184 ? -17.969 -0.641 -9.266 1 93.12 184 ALA A CA 1
ATOM 1425 C C . ALA A 1 184 ? -16.516 -0.167 -9.148 1 93.12 184 ALA A C 1
ATOM 1427 O O . ALA A 1 184 ? -15.695 -0.458 -10.016 1 93.12 184 ALA A O 1
ATOM 1428 N N . ALA A 1 185 ? -16.203 0.505 -8.039 1 95.5 185 ALA A N 1
ATOM 1429 C CA . ALA A 1 185 ? -14.859 1.073 -7.879 1 95.5 185 ALA A CA 1
ATOM 1430 C C . ALA A 1 185 ? -13.945 0.112 -7.129 1 95.5 185 ALA A C 1
ATOM 1432 O O . ALA A 1 185 ? -12.727 0.302 -7.102 1 95.5 185 ALA A O 1
ATOM 1433 N N . GLN A 1 186 ? -14.445 -0.921 -6.648 1 96.94 186 GLN A N 1
ATOM 1434 C CA . GLN A 1 186 ? -13.68 -1.768 -5.738 1 96.94 186 GLN A CA 1
ATOM 1435 C C . GLN A 1 186 ? -12.641 -2.588 -6.496 1 96.94 186 GLN A C 1
ATOM 1437 O O . GLN A 1 186 ? -11.477 -2.639 -6.102 1 96.94 186 GLN A O 1
ATOM 1442 N N . PRO A 1 187 ? -12.969 -3.217 -7.668 1 97.5 187 PRO A N 1
ATOM 1443 C CA . PRO A 1 187 ? -11.945 -3.988 -8.375 1 97.5 187 PRO A CA 1
ATOM 1444 C C . PRO A 1 187 ? -10.766 -3.131 -8.82 1 97.5 187 PRO A C 1
ATOM 1446 O O . PRO A 1 187 ? -9.609 -3.482 -8.562 1 97.5 187 PRO A O 1
ATOM 1449 N N . PRO A 1 188 ? -11.008 -1.931 -9.375 1 97.44 188 PRO A N 1
ATOM 1450 C CA . PRO A 1 188 ? -9.867 -1.063 -9.695 1 97.44 188 PRO A CA 1
ATOM 1451 C C . PRO A 1 188 ? -9.062 -0.669 -8.453 1 97.44 188 PRO A C 1
ATOM 1453 O O . PRO A 1 188 ? -7.836 -0.584 -8.516 1 97.44 188 PRO A O 1
ATOM 1456 N N . LEU A 1 189 ? -9.711 -0.42 -7.348 1 98 189 LEU A N 1
ATOM 1457 C CA . LEU A 1 189 ? -9 -0.035 -6.133 1 98 189 LEU A CA 1
ATOM 1458 C C . LEU A 1 189 ? -8.172 -1.197 -5.594 1 98 189 LEU A C 1
ATOM 1460 O O . LEU A 1 189 ? -7.105 -0.987 -5.012 1 98 189 LEU A O 1
ATOM 1464 N N . MET A 1 190 ? -8.648 -2.418 -5.797 1 98.56 190 MET A N 1
ATOM 1465 C CA . MET A 1 190 ? -7.852 -3.59 -5.445 1 98.56 190 MET A CA 1
ATOM 1466 C C . MET A 1 190 ? -6.625 -3.703 -6.34 1 98.56 190 MET A C 1
ATOM 1468 O O . MET A 1 190 ? -5.562 -4.137 -5.895 1 98.56 190 MET A O 1
ATOM 1472 N N . GLY A 1 191 ? -6.82 -3.299 -7.617 1 98.62 191 GLY A N 1
ATOM 1473 C CA . GLY A 1 191 ? -5.656 -3.193 -8.484 1 98.62 191 GLY A CA 1
ATOM 1474 C C . GLY A 1 191 ? -4.645 -2.17 -8.008 1 98.62 191 GLY A C 1
ATOM 1475 O O . GLY A 1 191 ? -3.439 -2.424 -8.031 1 98.62 191 GLY A O 1
ATOM 1476 N N . VAL A 1 192 ? -5.125 -1.031 -7.531 1 98.06 192 VAL A N 1
ATOM 1477 C CA . VAL A 1 192 ? -4.297 0.021 -6.957 1 98.06 192 VAL A CA 1
ATOM 1478 C C . VAL A 1 192 ? -3.551 -0.517 -5.738 1 98.06 192 VAL A C 1
ATOM 1480 O O . VAL A 1 192 ? -2.35 -0.288 -5.586 1 98.06 192 VAL A O 1
ATOM 1483 N N . MET A 1 193 ? -4.242 -1.198 -4.93 1 98.5 193 MET A N 1
ATOM 1484 C CA . MET A 1 193 ? -3.662 -1.815 -3.738 1 98.5 193 MET A CA 1
ATOM 1485 C C . MET A 1 193 ? -2.502 -2.732 -4.113 1 98.5 193 MET A C 1
ATOM 1487 O O . MET A 1 193 ? -1.425 -2.65 -3.521 1 98.5 193 MET A O 1
ATOM 1491 N N . LEU A 1 194 ? -2.723 -3.574 -5.102 1 98.62 194 LEU A N 1
ATOM 1492 C CA . LEU A 1 194 ? -1.677 -4.527 -5.461 1 98.62 194 LEU A CA 1
ATOM 1493 C C . LEU A 1 194 ? -0.471 -3.811 -6.059 1 98.62 194 LEU A C 1
ATOM 1495 O O . LEU A 1 194 ? 0.673 -4.145 -5.746 1 98.62 194 LEU A O 1
ATOM 1499 N N . ALA A 1 195 ? -0.715 -2.836 -6.941 1 98.44 195 ALA A N 1
ATOM 1500 C CA . ALA A 1 195 ? 0.386 -2.057 -7.5 1 98.44 195 ALA A CA 1
ATOM 1501 C C . ALA A 1 195 ? 1.196 -1.383 -6.398 1 98.44 195 ALA A C 1
ATOM 1503 O O . ALA A 1 195 ? 2.43 -1.42 -6.414 1 98.44 195 ALA A O 1
ATOM 1504 N N . MET A 1 196 ? 0.509 -0.799 -5.453 1 98.19 196 MET A N 1
ATOM 1505 C CA . MET A 1 196 ? 1.142 -0.135 -4.316 1 98.19 196 MET A CA 1
ATOM 1506 C C . MET A 1 196 ? 2.012 -1.111 -3.529 1 98.19 196 MET A C 1
ATOM 1508 O O . MET A 1 196 ? 3.152 -0.795 -3.188 1 98.19 196 MET A O 1
ATOM 1512 N N . LEU A 1 197 ? 1.486 -2.252 -3.266 1 98.56 197 LEU A N 1
ATOM 1513 C CA . LEU A 1 197 ? 2.221 -3.254 -2.502 1 98.56 197 LEU A CA 1
ATOM 1514 C C . LEU A 1 197 ? 3.447 -3.734 -3.271 1 98.56 197 LEU A C 1
ATOM 1516 O O . LEU A 1 197 ? 4.512 -3.936 -2.686 1 98.56 197 LEU A O 1
ATOM 1520 N N . CYS A 1 198 ? 3.289 -3.906 -4.609 1 98.12 198 CYS A N 1
ATOM 1521 C CA . CYS A 1 198 ? 4.426 -4.305 -5.43 1 98.12 198 CYS A CA 1
ATOM 1522 C C . CYS A 1 198 ? 5.531 -3.254 -5.379 1 98.12 198 CYS A C 1
ATOM 1524 O O . CYS A 1 198 ? 6.715 -3.588 -5.43 1 98.12 198 CYS A O 1
ATOM 1526 N N . MET A 1 199 ? 5.195 -2.018 -5.211 1 97.81 199 MET A N 1
ATOM 1527 C CA . MET A 1 199 ? 6.152 -0.914 -5.262 1 97.81 199 MET A CA 1
ATOM 1528 C C . MET A 1 199 ? 6.906 -0.785 -3.945 1 97.81 199 MET A C 1
ATOM 1530 O O . MET A 1 199 ? 7.957 -0.144 -3.887 1 97.81 199 MET A O 1
ATOM 1534 N N . GLY A 1 200 ? 6.379 -1.432 -2.906 1 98 200 GLY A N 1
ATOM 1535 C CA . GLY A 1 200 ? 7.012 -1.205 -1.616 1 98 200 GLY A CA 1
ATOM 1536 C C . GLY A 1 200 ? 7.465 -2.486 -0.941 1 98 200 GLY A C 1
ATOM 1537 O O . GLY A 1 200 ? 8.266 -2.449 -0.004 1 98 200 GLY A O 1
ATOM 1538 N N . PHE A 1 201 ? 7.051 -3.639 -1.44 1 97.75 201 PHE A N 1
ATOM 1539 C CA . PHE A 1 201 ? 7.25 -4.855 -0.66 1 97.75 201 PHE A CA 1
ATOM 1540 C C . PHE A 1 201 ? 7.844 -5.961 -1.523 1 97.75 201 PHE A C 1
ATOM 1542 O O . PHE A 1 201 ? 7.77 -7.141 -1.17 1 97.75 201 PHE A O 1
ATOM 1549 N N . GLY A 1 202 ? 8.445 -5.66 -2.629 1 95.69 202 GLY A N 1
ATOM 1550 C CA . GLY A 1 202 ? 8.891 -6.695 -3.551 1 95.69 202 GLY A CA 1
ATOM 1551 C C . GLY A 1 202 ? 10.375 -6.984 -3.441 1 95.69 202 GLY A C 1
ATOM 1552 O O . GLY A 1 202 ? 10.844 -8.039 -3.879 1 95.69 202 GLY A O 1
ATOM 1553 N N . LEU A 1 203 ? 11.18 -6.145 -2.834 1 95.44 203 LEU A N 1
ATOM 1554 C CA . LEU A 1 203 ? 12.641 -6.195 -2.912 1 95.44 203 LEU A CA 1
ATOM 1555 C C . LEU A 1 203 ? 13.18 -7.43 -2.201 1 95.44 203 LEU A C 1
ATOM 1557 O O . LEU A 1 203 ? 14.117 -8.07 -2.682 1 95.44 203 LEU A O 1
ATOM 1561 N N . ASN A 1 204 ? 12.594 -7.832 -1.074 1 95.81 204 ASN A N 1
ATOM 1562 C CA . ASN A 1 204 ? 13.133 -8.914 -0.257 1 95.81 204 ASN A CA 1
ATOM 1563 C C . ASN A 1 204 ? 12.945 -10.273 -0.931 1 95.81 204 ASN A C 1
ATOM 1565 O O . ASN A 1 204 ? 13.883 -11.07 -1.004 1 95.81 204 ASN A O 1
ATOM 1569 N N . SER A 1 205 ? 11.805 -10.523 -1.373 1 94.5 205 SER A N 1
ATOM 1570 C CA . SER A 1 205 ? 11.539 -11.891 -1.797 1 94.5 205 SER A CA 1
ATOM 1571 C C . SER A 1 205 ? 10.5 -11.93 -2.914 1 94.5 205 SER A C 1
ATOM 1573 O O . SER A 1 205 ? 9.93 -12.984 -3.203 1 94.5 205 SER A O 1
ATOM 1575 N N . GLY A 1 206 ? 10.25 -10.789 -3.334 1 89.12 206 GLY A N 1
ATOM 1576 C CA . GLY A 1 206 ? 9.125 -10.742 -4.254 1 89.12 206 GLY A CA 1
ATOM 1577 C C . GLY A 1 206 ? 7.781 -10.664 -3.553 1 89.12 206 GLY A C 1
ATOM 1578 O O . GLY A 1 206 ? 7.723 -10.508 -2.33 1 89.12 206 GLY A O 1
ATOM 1579 N N . ASN A 1 207 ? 6.664 -10.562 -4.105 1 84.88 207 ASN A N 1
ATOM 1580 C CA . ASN A 1 207 ? 5.324 -10.414 -3.551 1 84.88 207 ASN A CA 1
ATOM 1581 C C . ASN A 1 207 ? 4.504 -11.688 -3.707 1 84.88 207 ASN A C 1
ATOM 1583 O O . ASN A 1 207 ? 3.59 -11.75 -4.531 1 84.88 207 ASN A O 1
ATOM 1587 N N . ALA A 1 208 ? 4.871 -12.664 -2.742 1 93.31 208 ALA A N 1
ATOM 1588 C CA . ALA A 1 208 ? 3.955 -13.797 -2.846 1 93.31 208 ALA A CA 1
ATOM 1589 C C . ALA A 1 208 ? 2.572 -13.43 -2.311 1 93.31 208 ALA A C 1
ATOM 1591 O O . ALA A 1 208 ? 1.614 -13.312 -3.078 1 93.31 208 ALA A O 1
ATOM 1592 N N . MET A 1 209 ? 2.48 -13.078 -1.098 1 97.38 209 MET A N 1
ATOM 1593 C CA . MET A 1 209 ? 1.277 -12.617 -0.415 1 97.38 209 MET A CA 1
ATOM 1594 C C . MET A 1 209 ? 0.072 -13.469 -0.784 1 97.38 209 MET A C 1
ATOM 1596 O O . MET A 1 209 ? -1.03 -13.25 -0.282 1 97.38 209 MET A O 1
ATOM 1600 N N . ASN A 1 210 ? 0.097 -14.398 -1.671 1 98.69 210 ASN A N 1
ATOM 1601 C CA . ASN A 1 210 ? -0.902 -15.289 -2.248 1 98.69 210 ASN A CA 1
ATOM 1602 C C . ASN A 1 210 ? -0.38 -16.719 -2.354 1 98.69 210 ASN A C 1
ATOM 1604 O O . ASN A 1 210 ? 0.335 -17.062 -3.299 1 98.69 210 ASN A O 1
ATOM 1608 N N . PRO A 1 211 ? -0.79 -17.547 -1.414 1 98.81 211 PRO A N 1
ATOM 1609 C CA . PRO 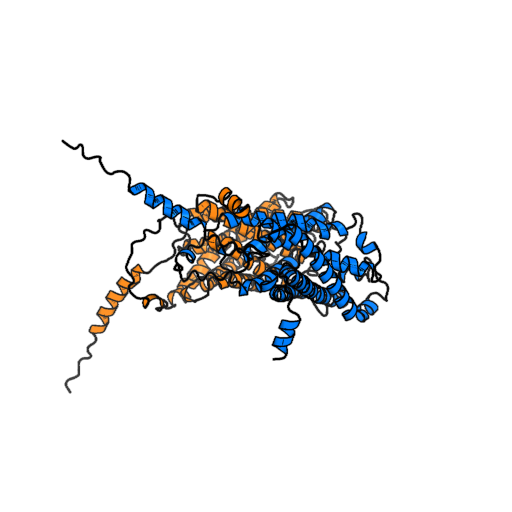A 1 211 ? -0.286 -18.922 -1.433 1 98.81 211 PRO A CA 1
ATOM 1610 C C . PRO A 1 211 ? -0.518 -19.609 -2.771 1 98.81 211 PRO A C 1
ATOM 1612 O O . PRO A 1 211 ? 0.324 -20.391 -3.219 1 98.81 211 PRO A O 1
ATOM 1615 N N . ALA A 1 212 ? -1.623 -19.359 -3.395 1 98.88 212 ALA A N 1
ATOM 1616 C CA . ALA A 1 212 ? -1.893 -19.984 -4.684 1 98.88 212 ALA A CA 1
ATOM 1617 C C . ALA A 1 212 ? -0.933 -19.469 -5.754 1 98.88 212 ALA A C 1
ATOM 1619 O O . ALA A 1 212 ? -0.439 -20.25 -6.578 1 98.88 212 ALA A O 1
ATOM 1620 N N . ARG A 1 213 ? -0.691 -18.188 -5.707 1 98.62 213 ARG A N 1
ATOM 1621 C CA . ARG A 1 213 ? 0.195 -17.562 -6.68 1 98.62 213 ARG A CA 1
ATOM 1622 C C . ARG A 1 213 ? 1.601 -18.156 -6.602 1 98.62 213 ARG A C 1
ATOM 1624 O O . ARG A 1 213 ? 2.299 -18.25 -7.613 1 98.62 213 ARG A O 1
ATOM 1631 N N . ASP A 1 214 ? 2.037 -18.562 -5.418 1 98.69 214 ASP A N 1
ATOM 1632 C CA . ASP A 1 214 ? 3.381 -19.109 -5.281 1 98.69 214 ASP A CA 1
ATOM 1633 C C . ASP A 1 214 ? 3.375 -20.625 -5.488 1 98.69 214 ASP A C 1
ATOM 1635 O O . ASP A 1 214 ? 4.184 -21.156 -6.254 1 98.69 214 ASP A O 1
ATOM 1639 N N . PHE A 1 215 ? 2.424 -21.328 -4.883 1 98.81 215 PHE A N 1
ATOM 1640 C CA . PHE A 1 215 ? 2.432 -22.781 -4.812 1 98.81 215 PHE A CA 1
ATOM 1641 C C . PHE A 1 215 ? 2.074 -23.391 -6.164 1 98.81 215 PHE A C 1
ATOM 1643 O O . PHE A 1 215 ? 2.711 -24.344 -6.609 1 98.81 215 PHE A O 1
ATOM 1650 N N . GLY A 1 216 ? 1.053 -22.922 -6.844 1 98.88 216 GLY A N 1
ATOM 1651 C CA . GLY A 1 216 ? 0.649 -23.453 -8.141 1 98.88 216 GLY A CA 1
ATOM 1652 C C . GLY A 1 216 ? 1.776 -23.469 -9.156 1 98.88 216 GLY A C 1
ATOM 1653 O O . GLY A 1 216 ? 2.154 -24.531 -9.648 1 98.88 216 GLY A O 1
ATOM 1654 N N . PRO A 1 217 ? 2.303 -22.328 -9.383 1 98.88 217 PRO A N 1
ATOM 1655 C CA . PRO A 1 217 ? 3.422 -22.266 -10.328 1 98.88 217 PRO A CA 1
ATOM 1656 C C . PRO A 1 217 ? 4.629 -23.078 -9.859 1 98.88 217 PRO A C 1
ATOM 1658 O O . PRO A 1 217 ? 5.367 -23.625 -10.688 1 98.88 217 PRO A O 1
ATOM 1661 N N . ARG A 1 218 ? 4.883 -23.141 -8.547 1 98.81 218 ARG A N 1
ATOM 1662 C CA . ARG A 1 218 ? 5.973 -23.953 -8.016 1 98.81 218 ARG A CA 1
ATOM 1663 C C . ARG A 1 218 ? 5.762 -25.422 -8.352 1 98.81 218 ARG A C 1
ATOM 1665 O O . ARG A 1 218 ? 6.707 -26.125 -8.727 1 98.81 218 ARG A O 1
ATOM 1672 N N . LEU A 1 219 ? 4.555 -25.906 -8.234 1 98.81 219 LEU A N 1
ATOM 1673 C CA . LEU A 1 219 ? 4.223 -27.266 -8.609 1 98.81 219 LEU A CA 1
ATOM 1674 C C . LEU A 1 219 ? 4.422 -27.484 -10.109 1 98.81 219 LEU A C 1
ATOM 1676 O O . LEU A 1 219 ? 4.961 -28.516 -10.523 1 98.81 219 LEU A O 1
ATOM 1680 N N . PHE A 1 220 ? 4.004 -26.516 -10.875 1 98.88 220 PHE A N 1
ATOM 1681 C CA . PHE A 1 220 ? 4.188 -26.641 -12.32 1 98.88 220 PHE A CA 1
ATOM 1682 C C . PHE A 1 220 ? 5.668 -26.75 -12.664 1 98.88 220 PHE A C 1
ATOM 1684 O O . PHE A 1 220 ? 6.066 -27.609 -13.461 1 98.88 220 PHE A O 1
ATOM 1691 N N . THR A 1 221 ? 6.488 -25.891 -12.031 1 98.75 221 THR A N 1
ATOM 1692 C CA . THR A 1 221 ? 7.902 -25.844 -12.383 1 98.75 221 THR A CA 1
ATOM 1693 C C . THR A 1 221 ? 8.609 -27.125 -11.938 1 98.75 221 THR A C 1
ATOM 1695 O O . THR A 1 221 ? 9.594 -27.547 -12.555 1 98.75 221 THR A O 1
ATOM 1698 N N . LEU A 1 222 ? 8.07 -27.75 -10.922 1 98.44 222 LEU A N 1
ATOM 1699 C CA . LEU A 1 222 ? 8.609 -29.047 -10.5 1 98.44 222 LEU A CA 1
ATOM 1700 C C . LEU A 1 222 ? 8.586 -30.047 -11.656 1 98.44 222 LEU A C 1
ATOM 1702 O O . LEU A 1 222 ? 9.523 -30.812 -11.828 1 98.44 222 LEU A O 1
ATOM 1706 N N . ILE A 1 223 ? 7.594 -30 -12.492 1 97.88 223 ILE A N 1
ATOM 1707 C CA . ILE A 1 223 ? 7.434 -31.016 -13.523 1 97.88 223 ILE A CA 1
ATOM 1708 C C . ILE A 1 223 ? 7.855 -30.453 -14.883 1 97.88 223 ILE A C 1
ATOM 1710 O O . ILE A 1 223 ? 7.859 -31.172 -15.883 1 97.88 223 ILE A O 1
ATOM 1714 N N . ALA A 1 224 ? 8.18 -29.188 -14.891 1 98.06 224 ALA A N 1
ATOM 1715 C CA . ALA A 1 224 ? 8.555 -28.531 -16.156 1 98.06 224 ALA A CA 1
ATOM 1716 C C . ALA A 1 224 ? 10.062 -28.547 -16.344 1 98.06 224 ALA A C 1
ATOM 1718 O O . ALA A 1 224 ? 10.594 -27.859 -17.219 1 98.06 224 ALA A O 1
ATOM 1719 N N . GLY A 1 225 ? 10.789 -29.297 -15.453 1 97.81 225 GLY A N 1
ATOM 1720 C CA . GLY A 1 225 ? 12.211 -29.484 -15.688 1 97.81 225 GLY A CA 1
ATOM 1721 C C . GLY A 1 225 ? 13.086 -28.766 -14.672 1 97.81 225 GLY A C 1
ATOM 1722 O O . GLY A 1 225 ? 14.305 -28.953 -14.656 1 97.81 225 GLY A O 1
ATOM 1723 N N . TYR A 1 226 ? 12.531 -27.969 -13.773 1 98.25 226 TYR A N 1
ATOM 1724 C CA . TYR A 1 226 ? 13.312 -27.203 -12.812 1 98.25 226 TYR A CA 1
ATOM 1725 C C . TYR A 1 226 ? 13.773 -28.078 -11.656 1 98.25 226 TYR A C 1
ATOM 1727 O O . TYR A 1 226 ? 14.711 -27.734 -10.93 1 98.25 226 TYR A O 1
ATOM 1735 N N . GLY A 1 227 ? 13.039 -29.234 -11.461 1 97.62 227 GLY A N 1
ATOM 1736 C CA . GLY A 1 227 ? 13.445 -30.203 -10.469 1 97.62 227 GLY A CA 1
ATOM 1737 C C . GLY A 1 227 ? 13.078 -29.812 -9.047 1 97.62 227 GLY A C 1
ATOM 1738 O O . GLY A 1 227 ? 12.367 -28.828 -8.844 1 97.62 227 GLY A O 1
ATOM 1739 N N . TRP A 1 228 ? 13.594 -30.5 -8.062 1 97.88 228 TRP A N 1
ATOM 1740 C CA . TRP A 1 228 ? 13.172 -30.406 -6.664 1 97.88 228 TRP A CA 1
ATOM 1741 C C . TRP A 1 228 ? 13.781 -29.172 -5.992 1 97.88 228 TRP A C 1
ATOM 1743 O O . TRP A 1 228 ? 13.367 -28.797 -4.891 1 97.88 228 TRP A O 1
ATOM 1753 N N . GLU A 1 229 ? 14.719 -28.547 -6.652 1 97.25 229 GLU A N 1
ATOM 1754 C CA . GLU A 1 229 ? 15.297 -27.328 -6.078 1 97.25 229 GLU A CA 1
ATOM 1755 C C . GLU A 1 229 ? 14.227 -26.266 -5.836 1 97.25 229 GLU A C 1
ATOM 1757 O O . GLU A 1 229 ? 14.375 -25.422 -4.953 1 97.25 229 GLU A O 1
ATOM 1762 N N . VAL A 1 230 ? 13.109 -26.344 -6.566 1 98.31 230 VAL A N 1
ATOM 1763 C CA . VAL A 1 230 ? 12.031 -25.375 -6.395 1 98.31 230 VAL A CA 1
ATOM 1764 C C . VAL A 1 230 ? 11.484 -25.469 -4.973 1 98.31 230 VAL A C 1
ATOM 1766 O O . VAL A 1 230 ? 10.891 -24.516 -4.465 1 98.31 230 VAL A O 1
ATOM 1769 N N . PHE A 1 231 ? 11.719 -26.625 -4.254 1 98.31 231 PHE A N 1
ATOM 1770 C CA . PHE A 1 231 ? 11.242 -26.812 -2.887 1 98.31 231 PHE A CA 1
ATOM 1771 C C . PHE A 1 231 ? 12.414 -26.844 -1.907 1 98.31 231 PHE A C 1
ATOM 1773 O O . PHE A 1 231 ? 12.227 -27.141 -0.725 1 98.31 231 PHE A O 1
ATOM 1780 N N . SER A 1 232 ? 13.656 -26.578 -2.352 1 97.81 232 SER A N 1
ATOM 1781 C CA . SER A 1 232 ? 14.805 -26.672 -1.455 1 97.81 232 SER A CA 1
ATOM 1782 C C . SER A 1 232 ? 15.711 -25.453 -1.596 1 97.81 232 SER A C 1
ATOM 1784 O O . SER A 1 232 ? 16.891 -25.516 -1.225 1 97.81 232 SER A O 1
ATOM 1786 N N . TYR A 1 233 ? 15.219 -24.422 -2.148 1 96.69 233 TYR A N 1
ATOM 1787 C CA . TYR A 1 233 ? 16 -23.219 -2.396 1 96.69 233 TYR A CA 1
ATOM 1788 C C . TYR A 1 233 ? 16.5 -22.609 -1.091 1 96.69 233 TYR A C 1
ATOM 1790 O O . TYR A 1 233 ? 15.742 -22.453 -0.137 1 96.69 233 TYR A O 1
ATOM 1798 N N . ASN A 1 234 ? 17.828 -22.344 -1.014 1 95.19 234 ASN A N 1
ATOM 1799 C CA . ASN A 1 234 ? 18.594 -21.688 0.048 1 95.19 234 ASN A CA 1
ATOM 1800 C C . ASN A 1 234 ? 18.625 -22.547 1.312 1 95.19 234 ASN A C 1
ATOM 1802 O O . ASN A 1 234 ? 18.203 -23.703 1.296 1 95.19 234 ASN A O 1
ATOM 1806 N N . ASN A 1 235 ? 19.203 -22.047 2.375 1 95.12 235 ASN A N 1
ATOM 1807 C CA . ASN A 1 235 ? 19.531 -22.828 3.561 1 95.12 235 ASN A CA 1
ATOM 1808 C C . ASN A 1 235 ? 18.281 -23.172 4.367 1 95.12 235 ASN A C 1
ATOM 1810 O O . ASN A 1 235 ? 18.266 -24.156 5.125 1 95.12 235 ASN A O 1
ATOM 1814 N N . TYR A 1 236 ? 17.219 -22.375 4.227 1 96.19 236 TYR A N 1
ATOM 1815 C CA . TYR A 1 236 ? 16.031 -22.625 5.043 1 96.19 236 TYR A CA 1
ATOM 1816 C C . TYR A 1 236 ? 14.875 -23.125 4.188 1 96.19 236 TYR A C 1
ATOM 1818 O O . TYR A 1 236 ? 13.734 -23.172 4.645 1 96.19 236 TYR A O 1
ATOM 1826 N N . LYS A 1 237 ? 15.117 -23.516 2.992 1 97.38 237 LYS A N 1
ATOM 1827 C CA . LYS A 1 237 ? 14.109 -24.078 2.1 1 97.38 237 LYS A CA 1
ATOM 1828 C C . LYS A 1 237 ? 12.906 -23.141 1.981 1 97.38 237 LYS A C 1
ATOM 1830 O O . LYS A 1 237 ? 11.805 -23.484 2.41 1 97.38 237 LYS A O 1
ATOM 1835 N N . TRP A 1 238 ? 12.898 -22.094 1.269 1 97.25 238 TRP A N 1
ATOM 1836 C CA . TRP A 1 238 ? 12.055 -20.922 1.126 1 97.25 238 TRP A CA 1
ATOM 1837 C C . TRP A 1 238 ? 10.594 -21.297 0.95 1 97.25 238 TRP A C 1
ATOM 1839 O O . TRP A 1 238 ? 9.695 -20.641 1.479 1 97.25 238 TRP A O 1
ATOM 1849 N N . PHE A 1 239 ? 10.219 -22.547 0.456 1 98 239 PHE A N 1
ATOM 1850 C CA . PHE A 1 239 ? 8.922 -22.844 -0.13 1 98 239 PHE A CA 1
ATOM 1851 C C . PHE A 1 239 ? 7.812 -22.719 0.91 1 98 239 PHE A C 1
ATOM 1853 O O . PHE A 1 239 ? 6.691 -22.328 0.585 1 98 239 PHE A O 1
ATOM 1860 N N . TRP A 1 240 ? 8.117 -23 2.133 1 98.38 240 TRP A N 1
ATOM 1861 C CA . TRP A 1 240 ? 7.062 -23.062 3.135 1 98.38 240 TRP A CA 1
ATOM 1862 C C . TRP A 1 240 ? 6.633 -21.656 3.564 1 98.38 240 TRP A C 1
ATOM 1864 O O . TRP A 1 240 ? 5.504 -21.469 4.02 1 98.38 240 TRP A O 1
ATOM 1874 N N . ILE A 1 241 ? 7.434 -20.688 3.361 1 98.5 241 ILE A N 1
ATOM 1875 C CA . ILE A 1 241 ? 7.176 -19.344 3.855 1 98.5 241 ILE A CA 1
ATOM 1876 C C . ILE A 1 241 ? 6.098 -18.672 3.002 1 98.5 241 ILE A C 1
ATOM 1878 O O . ILE A 1 241 ? 5.066 -18.234 3.518 1 98.5 241 ILE A O 1
ATOM 1882 N N . PRO A 1 242 ? 6.242 -18.609 1.672 1 98.31 242 PRO A N 1
ATOM 1883 C CA . PRO A 1 242 ? 5.184 -17.984 0.879 1 98.31 242 PRO A CA 1
ATOM 1884 C C . PRO A 1 242 ? 3.896 -18.797 0.855 1 98.31 242 PRO A C 1
ATOM 1886 O O . PRO A 1 242 ? 2.838 -18.281 0.49 1 98.31 242 PRO A O 1
ATOM 1889 N N . ILE A 1 243 ? 3.947 -20.062 1.215 1 98.31 243 ILE A N 1
ATOM 1890 C CA . ILE A 1 243 ? 2.76 -20.906 1.185 1 98.31 243 ILE A CA 1
ATOM 1891 C C . ILE A 1 243 ? 1.991 -20.766 2.496 1 98.31 243 ILE A C 1
ATOM 1893 O O . ILE A 1 243 ? 0.763 -20.672 2.496 1 98.31 243 ILE A O 1
ATOM 1897 N N . PHE A 1 244 ? 2.656 -20.578 3.652 1 98.56 244 PHE A N 1
ATOM 1898 C CA . PHE A 1 244 ? 1.952 -20.672 4.926 1 98.56 244 PHE A CA 1
ATOM 1899 C C . PHE A 1 244 ? 1.909 -19.328 5.637 1 98.56 244 PHE A C 1
ATOM 1901 O O . PHE A 1 244 ? 0.911 -18.984 6.273 1 98.56 244 PHE A O 1
ATOM 1908 N N . CYS A 1 245 ? 2.92 -18.531 5.523 1 98.62 245 CYS A N 1
ATOM 1909 C CA . CYS A 1 245 ? 3.041 -17.312 6.32 1 98.62 245 CYS A CA 1
ATOM 1910 C C . CYS A 1 245 ? 1.982 -16.281 5.922 1 98.62 245 CYS A C 1
ATOM 1912 O O . CYS A 1 245 ? 1.47 -15.555 6.77 1 98.62 245 CYS A O 1
ATOM 1914 N N . PRO A 1 246 ? 1.622 -16.25 4.664 1 98.75 246 PRO A N 1
ATOM 1915 C CA . PRO A 1 246 ? 0.572 -15.297 4.289 1 98.75 246 PRO A CA 1
ATOM 1916 C C . PRO A 1 246 ? -0.72 -15.508 5.074 1 98.75 246 PRO A C 1
ATOM 1918 O O . PRO A 1 246 ? -1.465 -14.555 5.312 1 98.75 246 PRO A O 1
ATOM 1921 N N . PHE A 1 247 ? -1.004 -16.734 5.516 1 98.75 247 PHE A N 1
ATOM 1922 C CA . PHE A 1 247 ? -2.215 -16.984 6.289 1 98.75 247 PHE A CA 1
ATOM 1923 C C . PHE A 1 247 ? -2.17 -16.219 7.613 1 98.75 247 PHE A C 1
ATOM 1925 O O . PHE A 1 247 ? -3.182 -15.672 8.055 1 98.75 247 PHE A O 1
ATOM 1932 N N . GLY A 1 248 ? -1.012 -16.25 8.234 1 98.69 248 GLY A N 1
ATOM 1933 C CA . GLY A 1 248 ? -0.861 -15.422 9.422 1 98.69 248 GLY A CA 1
ATOM 1934 C C . GLY A 1 248 ? -1.066 -13.945 9.156 1 98.69 248 GLY A C 1
ATOM 1935 O O . GLY A 1 248 ? -1.701 -13.25 9.945 1 98.69 248 GLY A O 1
ATOM 1936 N N . GLY A 1 249 ? -0.519 -13.438 8.07 1 98.81 249 GLY A N 1
ATOM 1937 C CA . GLY A 1 249 ? -0.713 -12.047 7.672 1 98.81 249 GLY A CA 1
ATOM 1938 C C . GLY A 1 249 ? -2.164 -11.703 7.391 1 98.81 249 GLY A C 1
ATOM 1939 O O . GLY A 1 249 ? -2.629 -10.617 7.734 1 98.81 249 GLY A O 1
ATOM 1940 N N . ALA A 1 250 ? -2.855 -12.648 6.766 1 98.81 250 ALA A N 1
ATOM 1941 C CA . ALA A 1 250 ? -4.262 -12.43 6.434 1 98.81 250 ALA A CA 1
ATOM 1942 C C . ALA A 1 250 ? -5.09 -12.203 7.695 1 98.81 250 ALA A C 1
ATOM 1944 O O . ALA A 1 250 ? -5.883 -11.258 7.762 1 98.81 250 ALA A O 1
ATOM 1945 N N . LEU A 1 251 ? -4.914 -13.039 8.648 1 98.56 251 LEU A N 1
ATOM 1946 C CA . LEU A 1 251 ? -5.648 -12.906 9.898 1 98.56 251 LEU A CA 1
ATOM 1947 C C . LEU A 1 251 ? -5.254 -11.625 10.625 1 98.56 251 LEU A C 1
ATOM 1949 O O . LEU A 1 251 ? -6.117 -10.891 11.117 1 98.56 251 LEU A O 1
ATOM 1953 N N . LEU A 1 252 ? -3.982 -11.336 10.648 1 98.62 252 LEU A N 1
ATOM 1954 C CA . LEU A 1 252 ? -3.484 -10.148 11.32 1 98.62 252 LEU A CA 1
ATOM 1955 C C . LEU A 1 252 ? -4.066 -8.883 10.695 1 98.62 252 LEU A C 1
ATOM 1957 O O . LEU A 1 252 ? -4.625 -8.039 11.398 1 98.62 252 LEU A O 1
ATOM 1961 N N . GLY A 1 253 ? -3.918 -8.734 9.398 1 98.75 253 GLY A N 1
ATOM 1962 C CA . GLY A 1 253 ? -4.398 -7.551 8.711 1 98.75 253 GLY A CA 1
ATOM 1963 C C . GLY A 1 253 ? -5.898 -7.367 8.812 1 98.75 253 GLY A C 1
ATOM 1964 O O . GLY A 1 253 ? -6.379 -6.254 9.031 1 98.75 253 GLY A O 1
ATOM 1965 N N . SER A 1 254 ? -6.641 -8.484 8.695 1 98.12 254 SER A N 1
ATOM 1966 C CA . SER A 1 254 ? -8.102 -8.438 8.742 1 98.12 254 SER A CA 1
ATOM 1967 C C . SER A 1 254 ? -8.594 -7.926 10.086 1 98.12 254 SER A C 1
ATOM 1969 O O . SER A 1 254 ? -9.406 -7 10.148 1 98.12 254 SER A O 1
ATOM 1971 N N . TRP A 1 255 ? -8.055 -8.43 11.086 1 98 255 TRP A N 1
ATOM 1972 C CA . TRP A 1 255 ? -8.602 -8.102 12.398 1 98 255 TRP A CA 1
ATOM 1973 C C . TRP A 1 255 ? -8.023 -6.793 12.922 1 98 255 TRP A C 1
ATOM 1975 O O . TRP A 1 255 ? -8.68 -6.07 13.68 1 98 255 TRP A O 1
ATOM 1985 N N . LEU A 1 256 ? -6.789 -6.395 12.523 1 98.38 256 LEU A N 1
ATOM 1986 C CA . LEU A 1 256 ? -6.297 -5.059 12.852 1 98.38 256 LEU A CA 1
ATOM 1987 C C . LEU A 1 256 ? -7.203 -3.984 12.258 1 98.38 256 LEU A C 1
ATOM 1989 O O . LEU A 1 256 ? -7.516 -2.992 12.922 1 98.38 256 LEU A O 1
ATOM 1993 N N . TYR A 1 257 ? -7.613 -4.184 11.023 1 98.38 257 TYR A N 1
ATOM 1994 C CA . TYR A 1 257 ? -8.523 -3.211 10.43 1 98.38 257 TYR A CA 1
ATOM 1995 C C . TYR A 1 257 ? -9.828 -3.129 11.227 1 98.38 257 TYR A C 1
ATOM 1997 O O . TYR A 1 257 ? -10.281 -2.035 11.562 1 98.38 257 TYR A O 1
ATOM 2005 N N . GLN A 1 258 ? -10.398 -4.297 11.547 1 97 258 GLN A N 1
ATOM 2006 C CA . GLN A 1 258 ? -11.711 -4.316 12.188 1 97 258 GLN A CA 1
ATOM 2007 C C . GLN A 1 258 ? -11.656 -3.711 13.586 1 97 258 GLN A C 1
ATOM 2009 O O . GLN A 1 258 ? -12.539 -2.947 13.977 1 97 258 GLN A O 1
ATOM 2014 N N . ILE A 1 259 ? -10.609 -4 14.273 1 97.44 259 ILE A N 1
ATOM 2015 C CA . ILE A 1 259 ? -10.508 -3.58 15.664 1 97.44 259 ILE A CA 1
ATOM 2016 C C . ILE A 1 259 ? -10.141 -2.1 15.734 1 97.44 259 ILE A C 1
ATOM 2018 O O . ILE A 1 259 ? -10.727 -1.342 16.516 1 97.44 259 ILE A O 1
ATOM 2022 N N . LEU A 1 260 ? -9.25 -1.632 14.883 1 97.81 260 LEU A N 1
ATOM 2023 C CA . LEU A 1 260 ? -8.695 -0.291 15.023 1 97.81 260 LEU A CA 1
ATOM 2024 C C . LEU A 1 260 ? -9.523 0.728 14.258 1 97.81 260 LEU A C 1
ATOM 2026 O O . LEU A 1 260 ? -9.641 1.885 14.664 1 97.81 260 LEU A O 1
ATOM 2030 N N . ILE A 1 261 ? -10.055 0.308 13.133 1 97.69 261 ILE A N 1
ATOM 2031 C CA . ILE A 1 261 ? -10.789 1.236 12.281 1 97.69 261 ILE A CA 1
ATOM 2032 C C . ILE A 1 261 ? -12.258 0.821 12.219 1 97.69 261 ILE A C 1
ATOM 2034 O O . ILE A 1 261 ? -13.141 1.599 12.57 1 97.69 261 ILE A O 1
ATOM 2038 N N . GLY A 1 262 ? -12.492 -0.423 11.828 1 96.25 262 GLY A N 1
ATOM 2039 C CA . GLY A 1 262 ? -13.859 -0.897 11.641 1 96.25 262 GLY A CA 1
ATOM 2040 C C . GLY A 1 262 ? -14.742 -0.656 12.852 1 96.25 262 GLY A C 1
ATOM 2041 O O . GLY A 1 262 ? -15.891 -0.238 12.711 1 96.25 262 GLY A O 1
ATOM 2042 N N . ALA A 1 263 ? -14.25 -0.869 13.977 1 95.25 263 ALA A N 1
ATOM 2043 C CA . ALA A 1 263 ? -15.008 -0.722 15.211 1 95.25 263 ALA A CA 1
ATOM 2044 C C . ALA A 1 263 ? -15.367 0.74 15.461 1 95.25 263 ALA A C 1
ATOM 2046 O O . ALA A 1 263 ? -16.281 1.036 16.234 1 95.25 263 ALA A O 1
ATOM 2047 N N . GLN A 1 264 ? -14.641 1.672 14.805 1 95.75 264 GLN A N 1
ATOM 2048 C CA . GLN A 1 264 ? -14.805 3.088 15.117 1 95.75 264 GLN A CA 1
ATOM 2049 C C . GLN A 1 264 ? -15.75 3.764 14.133 1 95.75 264 GLN A C 1
ATOM 2051 O O . GLN A 1 264 ? -16.141 4.918 14.328 1 95.75 264 GLN A O 1
ATOM 2056 N N . LEU A 1 265 ? -16.094 3.086 13.086 1 94.19 265 LEU A N 1
ATOM 2057 C CA . LEU A 1 265 ? -16.938 3.668 12.039 1 94.19 265 LEU A CA 1
ATOM 2058 C C . LEU A 1 265 ? -18.406 3.664 12.453 1 94.19 265 LEU A C 1
ATOM 2060 O O . LEU A 1 265 ? -18.875 2.715 13.086 1 94.19 265 LEU A O 1
ATOM 2064 N N . ASP A 1 266 ? -19.078 4.793 12.062 1 88.69 266 ASP A N 1
ATOM 2065 C CA . ASP A 1 266 ? -20.5 4.906 12.359 1 88.69 266 ASP A CA 1
ATOM 2066 C C . ASP A 1 266 ? -21.328 4.07 11.398 1 88.69 266 ASP A C 1
ATOM 2068 O O . ASP A 1 266 ? -20.938 3.859 10.25 1 88.69 266 ASP A O 1
ATOM 2072 N N . ILE A 1 267 ? -22.422 3.582 11.883 1 74.56 267 ILE A N 1
ATOM 2073 C CA . ILE A 1 267 ? -23.344 2.838 11.031 1 74.56 267 ILE A CA 1
ATOM 2074 C C . ILE A 1 267 ? -24.094 3.805 10.133 1 74.56 267 ILE A C 1
ATOM 2076 O O . ILE A 1 267 ? -24.562 4.855 10.586 1 74.56 267 ILE A O 1
ATOM 2080 N N . SER A 1 268 ? -23.922 3.924 8.891 1 60.75 268 SER A N 1
ATOM 2081 C CA . SER A 1 268 ? -24.625 4.812 7.973 1 60.75 268 SER A CA 1
ATOM 2082 C C . SER A 1 268 ? -26.125 4.773 8.195 1 60.75 268 SER A C 1
ATOM 2084 O O . SER A 1 268 ? -26.734 3.697 8.227 1 60.75 268 SER A O 1
ATOM 2086 N N . LEU A 1 269 ? -26.719 5.77 8.789 1 46.78 269 LEU A N 1
ATOM 2087 C CA . LEU A 1 269 ? -28.156 5.926 9.008 1 46.78 269 LEU A CA 1
ATOM 2088 C C . LEU A 1 269 ? -28.906 5.879 7.688 1 46.78 269 LEU A C 1
ATOM 2090 O O . LEU A 1 269 ? -30.141 5.824 7.676 1 46.78 269 LEU A O 1
ATOM 2094 N N . LYS A 1 270 ? -28.531 6.273 6.547 1 45.41 270 LYS A N 1
ATOM 2095 C CA . LYS A 1 270 ? -29.438 6.402 5.406 1 45.41 270 LYS A CA 1
ATOM 2096 C C . LYS A 1 270 ? -30.188 5.102 5.152 1 45.41 270 LYS A C 1
ATOM 2098 O O . LYS A 1 270 ? -31.203 5.094 4.445 1 45.41 270 LYS A O 1
ATOM 2103 N N . LYS A 1 271 ? -29.656 4.023 5.359 1 41.94 271 LYS A N 1
ATOM 2104 C CA . LYS A 1 271 ? -30.531 2.918 4.953 1 41.94 271 LYS A CA 1
ATOM 2105 C C . LYS A 1 271 ? -31.734 2.807 5.871 1 41.94 271 LYS A C 1
ATOM 2107 O O . LYS A 1 271 ? -32.625 1.971 5.648 1 41.94 271 LYS A O 1
ATOM 2112 N N . GLU A 1 272 ? -31.672 3.41 6.973 1 37.47 272 GLU A N 1
ATOM 2113 C CA . GLU A 1 272 ? -32.875 3.188 7.758 1 37.47 272 GLU A CA 1
ATOM 2114 C C . GLU A 1 272 ? -34.094 3.826 7.09 1 37.47 272 GLU A C 1
ATOM 2116 O O . GLU A 1 272 ? -35.219 3.422 7.34 1 37.47 272 GLU A O 1
ATOM 2121 N N . ASN A 1 273 ? -33.906 5.059 6.484 1 36.72 273 ASN A N 1
ATOM 2122 C CA . ASN A 1 273 ? -35.125 5.637 5.945 1 36.72 273 ASN A CA 1
ATOM 2123 C C . ASN A 1 273 ? -35.531 4.957 4.641 1 36.72 273 ASN A C 1
ATOM 2125 O O . ASN A 1 273 ? -36.312 5.512 3.869 1 36.72 273 ASN A O 1
ATOM 2129 N N . LEU A 1 274 ? -34.781 4.219 4.027 1 36.34 274 LEU A N 1
ATOM 2130 C CA . LEU A 1 274 ? -35.5 3.527 2.951 1 36.34 274 LEU A CA 1
ATOM 2131 C C . LEU A 1 274 ? -36.75 2.861 3.471 1 36.34 274 LEU A C 1
ATOM 2133 O O . LEU A 1 274 ? -36.719 2.148 4.477 1 36.34 274 LEU A O 1
ATOM 2137 N N . GLU A 1 275 ? -37.875 3.424 3.1 1 34.16 275 GLU A N 1
ATOM 2138 C CA . GLU A 1 275 ? -39.25 2.98 3.291 1 34.16 275 GLU A CA 1
ATOM 2139 C C . GLU A 1 275 ? -39.375 1.463 3.17 1 34.16 275 GLU A C 1
ATOM 2141 O O . GLU A 1 275 ? -38.594 0.832 2.451 1 34.16 275 GLU A O 1
ATOM 2146 N N . PRO A 1 276 ? -40.188 0.813 4.047 1 34.81 276 PRO A N 1
ATOM 2147 C CA . PRO A 1 276 ? -40.688 -0.557 3.9 1 34.81 276 PRO A CA 1
ATOM 2148 C C . PRO A 1 276 ? -41.062 -0.892 2.461 1 34.81 276 PRO A C 1
ATOM 2150 O O . PRO A 1 276 ? -42.156 -0.508 2.004 1 34.81 276 PRO A O 1
ATOM 2153 N N . LEU A 1 277 ? -40.5 -0.35 1.407 1 30.98 277 LEU A N 1
ATOM 2154 C CA . LEU A 1 277 ? -41.219 -0.926 0.281 1 30.98 277 LEU A CA 1
ATOM 2155 C C . LEU A 1 277 ? -41.469 -2.412 0.504 1 30.98 277 LEU A C 1
ATOM 2157 O O . LEU A 1 277 ? -40.812 -3.043 1.337 1 30.98 277 LEU A O 1
ATOM 2161 N N . HIS A 1 278 ? -42.219 -3.092 -0.654 1 29.97 278 HIS A N 1
ATOM 2162 C CA . HIS A 1 278 ? -42.875 -4.395 -0.763 1 29.97 278 HIS A CA 1
ATOM 2163 C C . HIS A 1 278 ? -41.906 -5.523 -0.44 1 29.97 278 HIS A C 1
ATOM 2165 O O . HIS A 1 278 ? -40.812 -5.621 -1.046 1 29.97 278 HIS A O 1
ATOM 2171 N N . LYS A 1 279 ? -41.906 -6.109 0.758 1 30.19 279 LYS A N 1
ATOM 2172 C CA . LYS A 1 279 ? -41.562 -7.48 1.122 1 30.19 279 LYS A CA 1
ATOM 2173 C C . LYS A 1 279 ? -41.844 -8.445 -0.023 1 30.19 279 LYS A C 1
ATOM 2175 O O . LYS A 1 279 ? -42.906 -9.062 -0.057 1 30.19 279 LYS A O 1
ATOM 2180 N N . THR A 1 280 ? -41.75 -8.062 -1.266 1 27.67 280 THR A N 1
ATOM 2181 C CA . THR A 1 280 ? -41.906 -9.266 -2.068 1 27.67 280 THR A CA 1
ATOM 2182 C C . THR A 1 280 ? -40.875 -10.32 -1.668 1 27.67 280 THR A C 1
ATOM 2184 O O . THR A 1 280 ? -39.656 -10.031 -1.582 1 27.67 280 THR A O 1
ATOM 2187 N N . GLU A 1 281 ? -41.281 -11.391 -0.954 1 30.92 281 GLU A N 1
ATOM 2188 C CA . GLU A 1 281 ? -40.812 -12.742 -0.646 1 30.92 281 GLU A CA 1
ATOM 2189 C C . GLU A 1 281 ? -39.938 -13.281 -1.756 1 30.92 281 GLU A C 1
ATOM 2191 O O . GLU A 1 281 ? -40.406 -13.969 -2.66 1 30.92 281 GLU A O 1
ATOM 2196 N N . GLU A 1 282 ? -39.312 -12.492 -2.535 1 27.94 282 GLU A N 1
ATOM 2197 C CA . GLU A 1 282 ? -38.562 -13.414 -3.385 1 27.94 282 GLU A CA 1
ATOM 2198 C C . GLU A 1 282 ? -37.625 -14.266 -2.561 1 27.94 282 GLU A C 1
ATOM 2200 O O . GLU A 1 282 ? -36.781 -13.734 -1.814 1 27.94 282 GLU A O 1
ATOM 2205 N N . LYS A 1 283 ? -38 -15.508 -2.215 1 27.53 283 LYS A N 1
ATOM 2206 C CA . LYS A 1 283 ? -37.312 -16.719 -1.811 1 27.53 283 LYS A CA 1
ATOM 2207 C C . LYS A 1 283 ? -35.906 -16.781 -2.42 1 27.53 283 LYS A C 1
ATOM 2209 O O . LYS A 1 283 ? -35.719 -17.219 -3.559 1 27.53 283 LYS A O 1
ATOM 2214 N N . ILE A 1 284 ? -35.125 -15.773 -2.27 1 29.88 284 ILE A N 1
ATOM 2215 C CA . ILE A 1 284 ? -33.75 -16.078 -2.66 1 29.88 284 ILE A CA 1
ATOM 2216 C C . ILE A 1 284 ? -33.219 -17.219 -1.794 1 29.88 284 ILE A C 1
ATOM 2218 O O . ILE A 1 284 ? -33.312 -17.156 -0.564 1 29.88 284 ILE A O 1
ATOM 2222 N N . SER A 1 285 ? -33.062 -18.406 -2.295 1 30.12 285 SER A N 1
ATOM 2223 C CA . SER A 1 285 ? -32.688 -19.719 -1.771 1 30.12 285 SER A CA 1
ATOM 2224 C C . SER A 1 285 ? -31.547 -19.578 -0.759 1 30.12 285 SER A C 1
ATOM 2226 O O . SER A 1 285 ? -30.656 -18.75 -0.92 1 30.12 285 SER A O 1
ATOM 2228 N N . LYS A 1 286 ? -31.734 -20.094 0.542 1 34.62 286 LYS A N 1
ATOM 2229 C CA . LYS A 1 286 ? -30.953 -20.375 1.742 1 34.62 286 LYS A CA 1
ATOM 2230 C C . LYS A 1 286 ? -29.516 -20.734 1.389 1 34.62 286 LYS A C 1
ATOM 2232 O O . LYS A 1 286 ? -28.688 -21 2.275 1 34.62 286 LYS A O 1
ATOM 2237 N N . SER A 1 287 ? -29.172 -21.203 0.194 1 33.66 287 SER A N 1
ATOM 2238 C CA . SER A 1 287 ? -27.844 -21.781 -0.036 1 33.66 287 SER A CA 1
ATOM 2239 C C . SER A 1 287 ? -26.812 -20.703 -0.338 1 33.66 287 SER A C 1
ATOM 2241 O O . SER A 1 287 ? -26.203 -20.703 -1.411 1 33.66 287 SER A O 1
ATOM 2243 N N . SER A 1 288 ? -26.844 -19.625 0.184 1 44.22 288 SER A N 1
ATOM 2244 C CA . SER A 1 288 ? -25.875 -18.625 -0.243 1 44.22 288 SER A CA 1
ATOM 2245 C C . SER A 1 288 ? -24.5 -18.891 0.354 1 44.22 288 SER A C 1
ATOM 2247 O O . SER A 1 288 ? -24.359 -19.078 1.563 1 44.22 288 SER A O 1
ATOM 2249 N N . LEU A 1 289 ? -23.516 -19.25 -0.438 1 50.59 289 LEU A N 1
ATOM 2250 C CA . LEU A 1 289 ? -22.125 -19.484 -0.067 1 50.59 289 LEU A CA 1
ATOM 2251 C C . LEU A 1 289 ? -21.562 -18.297 0.688 1 50.59 289 LEU A C 1
ATOM 2253 O O . LEU A 1 289 ? -20.625 -18.438 1.471 1 50.59 289 LEU A O 1
ATOM 2257 N N . PHE A 1 290 ? -22.156 -17.156 0.514 1 51.5 290 PHE A N 1
ATOM 2258 C CA . PHE A 1 290 ? -21.672 -15.898 1.092 1 51.5 290 PHE A CA 1
ATOM 2259 C C . PHE A 1 290 ? -22.797 -15.195 1.838 1 51.5 290 PHE A C 1
ATOM 2261 O O . PHE A 1 290 ? -23.938 -15.164 1.37 1 51.5 290 PHE A O 1
ATOM 2268 N N . THR A 1 291 ? -22.812 -15.031 3.193 1 42.75 291 THR A N 1
ATOM 2269 C CA . THR A 1 291 ? -23.812 -14.234 3.898 1 42.75 291 THR A CA 1
ATOM 2270 C C . THR A 1 291 ? -23.672 -12.75 3.551 1 42.75 291 THR A C 1
ATOM 2272 O O . THR A 1 291 ? -22.609 -12.164 3.746 1 42.75 291 THR A O 1
ATOM 2275 N N . LEU A 1 292 ? -24.562 -12.305 2.803 1 36.94 292 LEU A N 1
ATOM 2276 C CA . LEU A 1 292 ? -24.688 -10.852 2.762 1 36.94 292 LEU A CA 1
ATOM 2277 C C . LEU A 1 292 ? -25.141 -10.305 4.109 1 36.94 292 LEU A C 1
ATOM 2279 O O . LEU A 1 292 ? -26.094 -10.812 4.699 1 36.94 292 LEU A O 1
ATOM 2283 N N . ASP A 1 293 ? -24.453 -9.633 4.934 1 33.88 293 ASP A N 1
ATOM 2284 C CA . ASP A 1 293 ? -24.812 -9.117 6.25 1 33.88 293 ASP A CA 1
ATOM 2285 C C . ASP A 1 293 ? -26.094 -8.289 6.184 1 33.88 293 ASP A C 1
ATOM 2287 O O . ASP A 1 293 ? -26.062 -7.145 5.723 1 33.88 293 ASP A O 1
ATOM 2291 N N . ASN A 1 294 ? -27.219 -8.758 5.809 1 33.72 294 ASN A N 1
ATOM 2292 C CA . ASN A 1 294 ? -28.5 -8.078 5.992 1 33.72 294 ASN A CA 1
ATOM 2293 C C . ASN A 1 294 ? -28.812 -7.863 7.469 1 33.72 294 ASN A C 1
ATOM 2295 O O . ASN A 1 294 ? -29.344 -8.75 8.133 1 33.72 294 ASN A O 1
ATOM 2299 N N . ASN A 1 295 ? -28.109 -6.996 8.18 1 31.98 295 ASN A N 1
ATOM 2300 C CA . ASN A 1 295 ? -28.391 -6.637 9.562 1 31.98 295 ASN A CA 1
ATOM 2301 C C . ASN A 1 295 ? -29.766 -5.984 9.711 1 31.98 295 ASN A C 1
ATOM 2303 O O . ASN A 1 295 ? -29.984 -5.191 10.633 1 31.98 295 ASN A O 1
ATOM 2307 N N . LYS A 1 296 ? -30.766 -6.246 8.898 1 32.12 296 LYS A N 1
ATOM 2308 C CA . LYS A 1 296 ? -32.031 -5.566 9.117 1 32.12 296 LYS A CA 1
ATOM 2309 C C . LYS A 1 296 ? -32.719 -6.066 10.391 1 32.12 296 LYS A C 1
ATOM 2311 O O . LYS A 1 296 ? -33.781 -5.578 10.766 1 32.12 296 LYS A O 1
ATOM 2316 N N . LYS A 1 297 ? -32.406 -7.238 10.883 1 32.31 297 LYS A N 1
ATOM 2317 C CA . LYS A 1 297 ? -33.438 -7.801 11.781 1 32.31 297 LYS A CA 1
ATOM 2318 C C . LYS A 1 297 ? -33.469 -7.043 13.102 1 32.31 297 LYS A C 1
ATOM 2320 O O . LYS A 1 297 ? -34.469 -7.102 13.828 1 32.31 297 LYS A O 1
ATOM 2325 N N . ASN A 1 298 ? -32.312 -6.547 13.523 1 30.22 298 ASN A N 1
ATOM 2326 C CA . ASN A 1 298 ? -32.406 -6.258 14.945 1 30.22 298 ASN A CA 1
ATOM 2327 C C . ASN A 1 298 ? -33.156 -4.953 15.211 1 30.22 298 ASN A C 1
ATOM 2329 O O . ASN A 1 298 ? -33.25 -4.523 16.359 1 30.22 298 ASN A O 1
ATOM 2333 N N . SER A 1 299 ? -33.375 -4.113 14.219 1 30.52 299 SER A N 1
ATOM 2334 C CA . SER A 1 299 ? -33.969 -2.848 14.641 1 30.52 299 SER A CA 1
ATOM 2335 C C . SER A 1 299 ? -35.438 -3.02 14.984 1 30.52 299 SER A C 1
ATOM 2337 O O . SER A 1 299 ? -36.062 -2.127 15.57 1 30.52 299 SER A O 1
ATOM 2339 N N . GLU A 1 300 ? -36.031 -4.094 14.5 1 30.28 300 GLU A N 1
ATOM 2340 C CA . GLU A 1 300 ? -37.438 -4.23 14.773 1 30.28 300 GLU A CA 1
ATOM 2341 C C . GLU A 1 300 ? -37.688 -4.508 16.25 1 30.28 300 GLU A C 1
ATOM 2343 O O . GLU A 1 300 ? -38.719 -4.078 16.797 1 30.28 300 GLU A O 1
ATOM 2348 N N . GLU A 1 301 ? -36.812 -5.305 16.844 1 29.11 301 GLU A N 1
ATOM 2349 C CA . GLU A 1 301 ? -37.219 -5.766 18.172 1 29.11 301 GLU A CA 1
ATOM 2350 C C . GLU A 1 301 ? -37.094 -4.645 19.203 1 29.11 301 GLU A C 1
ATOM 2352 O O . GLU A 1 301 ? -37.781 -4.672 20.219 1 29.11 301 GLU A O 1
ATOM 2357 N N . ARG A 1 302 ? -36.188 -3.674 18.953 1 29.08 302 ARG A N 1
ATOM 2358 C CA . ARG A 1 302 ? -36.094 -2.682 20.016 1 29.08 302 ARG A CA 1
ATOM 2359 C C . ARG A 1 302 ? -37.281 -1.726 20 1 29.08 302 ARG A C 1
ATOM 2361 O O . ARG A 1 302 ? -37.656 -1.203 21.047 1 29.08 302 ARG A O 1
ATOM 2368 N N . LEU A 1 303 ? -37.75 -1.439 18.797 1 28.25 303 LEU A N 1
ATOM 2369 C CA . LEU A 1 303 ? -38.875 -0.515 18.781 1 28.25 303 LEU A CA 1
ATOM 2370 C C . LEU A 1 303 ? -40.094 -1.134 19.469 1 28.25 303 LEU A C 1
ATOM 2372 O O . LEU A 1 303 ? -40.969 -0.417 20 1 28.25 303 LEU A O 1
ATOM 2376 N N . ALA A 1 304 ? -40.094 -2.477 19.469 1 30.31 304 ALA A N 1
ATOM 2377 C CA . ALA A 1 304 ? -41.25 -3.088 20.094 1 30.31 304 ALA A CA 1
ATOM 2378 C C . ALA A 1 304 ? -41.281 -2.84 21.594 1 30.31 304 ALA A C 1
ATOM 2380 O O . ALA A 1 304 ? -42.344 -2.715 22.188 1 30.31 304 ALA A O 1
ATOM 2381 N N . LYS A 1 305 ? -40.125 -2.822 22.188 1 30.44 305 LYS A N 1
ATOM 2382 C CA . LYS A 1 305 ? -40.156 -2.781 23.641 1 30.44 305 LYS A CA 1
ATOM 2383 C C . LYS A 1 305 ? -40.562 -1.394 24.141 1 30.44 305 LYS A C 1
ATOM 2385 O O . LYS A 1 305 ? -40.844 -1.219 25.328 1 30.44 305 LYS A O 1
ATOM 2390 N N . ILE A 1 306 ? -40.312 -0.35 23.297 1 29.5 306 ILE A N 1
ATOM 2391 C CA . ILE A 1 306 ? -40.625 0.954 23.859 1 29.5 306 ILE A CA 1
ATOM 2392 C C . ILE A 1 306 ? -42.156 1.102 23.953 1 29.5 306 ILE A C 1
ATOM 2394 O O . ILE A 1 306 ? -42.656 1.904 24.734 1 29.5 306 ILE A O 1
ATOM 2398 N N . SER A 1 307 ? -42.844 0.38 23.062 1 30.2 307 SER A N 1
ATOM 2399 C CA . SER A 1 307 ? -44.281 0.592 23.109 1 30.2 307 SER A CA 1
ATOM 2400 C C . SER A 1 307 ? -44.875 0.039 24.406 1 30.2 307 SER A C 1
ATOM 2402 O O . SER A 1 307 ? -46 0.393 24.781 1 30.2 307 SER A O 1
ATOM 2404 N N . VAL A 1 308 ? -44.281 -1.057 24.906 1 30.06 308 VAL A N 1
ATOM 2405 C CA . VAL A 1 308 ? -45 -1.75 25.969 1 30.06 308 VAL A CA 1
ATOM 2406 C C . VAL A 1 308 ? -45 -0.905 27.234 1 30.06 308 VAL A C 1
ATOM 2408 O O . VAL A 1 308 ? -45.875 -1.084 28.109 1 30.06 308 VAL A O 1
ATOM 2411 N N . ILE A 1 309 ? -44.062 -0.099 27.359 1 28.44 309 ILE A N 1
ATOM 2412 C CA . ILE A 1 309 ? -43.938 0.392 28.734 1 28.44 309 ILE A CA 1
ATOM 2413 C C . ILE A 1 309 ? -45.062 1.409 29 1 28.44 309 ILE A C 1
ATOM 2415 O O . ILE A 1 309 ? -45.25 1.84 30.141 1 28.44 309 ILE A O 1
ATOM 2419 N N . ASN A 1 310 ? -45.594 1.977 27.984 1 27.66 310 ASN A N 1
ATOM 2420 C CA . ASN A 1 310 ? -46.469 3.092 28.359 1 27.66 310 ASN A CA 1
ATOM 2421 C C . ASN A 1 310 ? -47.781 2.605 28.969 1 27.66 310 ASN A C 1
ATOM 2423 O O . ASN A 1 310 ? -48.656 3.41 29.297 1 27.66 310 ASN A O 1
ATOM 2427 N N . ASN A 1 311 ? -48.188 1.357 28.672 1 28.02 311 ASN A N 1
ATOM 2428 C CA . ASN A 1 311 ? -49.594 1.085 28.984 1 28.02 311 ASN A CA 1
ATOM 2429 C C . ASN A 1 311 ? -49.812 0.951 30.484 1 28.02 311 ASN A C 1
ATOM 2431 O O . ASN A 1 311 ? -50.875 0.507 30.922 1 28.02 311 ASN A O 1
ATOM 2435 N N . LEU A 1 312 ? -48.906 0.751 31.359 1 25.7 312 LEU A N 1
ATOM 2436 C CA . LEU A 1 312 ? -49.25 0.134 32.625 1 25.7 312 LEU A CA 1
ATOM 2437 C C . LEU A 1 312 ? -49.938 1.141 33.562 1 25.7 312 LEU A C 1
ATOM 2439 O O . LEU A 1 312 ? -50.406 0.778 34.625 1 25.7 312 LEU A O 1
ATOM 2443 N N . SER A 1 313 ? -49.781 2.432 33.5 1 23.59 313 SER A N 1
ATOM 2444 C CA . SER A 1 313 ? -50.031 3.135 34.75 1 23.59 313 SER A CA 1
ATOM 2445 C C . SER A 1 313 ? -51.531 3.434 34.906 1 23.59 313 SER A C 1
ATOM 2447 O O . SER A 1 313 ? -51.938 4.586 34.781 1 23.59 313 SER A O 1
ATOM 2449 N N . LYS A 1 314 ? -52.469 2.617 34.375 1 25.09 314 LYS A N 1
ATOM 2450 C CA . LYS A 1 314 ? -53.844 3.043 34.625 1 25.09 314 LYS A CA 1
ATOM 2451 C C . LYS A 1 314 ? -54.219 2.908 36.094 1 25.09 314 LYS A C 1
ATOM 2453 O O . LYS A 1 314 ? -53.969 1.869 36.719 1 25.09 314 LYS A O 1
ATOM 2458 N N . PRO A 1 315 ? -54.531 4.027 36.812 1 23.59 315 PRO A N 1
ATOM 2459 C CA . PRO A 1 315 ? -54.906 4.047 38.25 1 23.59 315 PRO A CA 1
ATOM 2460 C C . PRO A 1 315 ? -56.188 3.246 38.5 1 23.59 315 PRO A C 1
ATOM 2462 O O . PRO A 1 315 ? -57.094 3.203 37.656 1 23.59 315 PRO A O 1
ATOM 2465 N N . ALA A 1 316 ? -56.281 2.078 39.125 1 25.88 316 ALA A N 1
ATOM 2466 C CA . ALA A 1 316 ? -57.406 1.292 39.656 1 25.88 316 ALA A CA 1
ATOM 2467 C C . ALA A 1 316 ? -58.375 2.176 40.406 1 25.88 316 ALA A C 1
ATOM 2469 O O . ALA A 1 316 ? -58.031 2.816 41.406 1 25.88 316 ALA A O 1
ATOM 2470 N N . THR A 1 317 ? -59.312 2.859 39.75 1 22.73 317 THR A N 1
ATOM 2471 C CA . THR A 1 317 ? -60.438 3.566 40.344 1 22.73 317 THR A CA 1
ATOM 2472 C C . THR A 1 317 ? -61.156 2.674 41.344 1 22.73 317 THR A C 1
ATOM 2474 O O . THR A 1 317 ? -61.562 1.557 41.031 1 22.73 317 THR A O 1
ATOM 2477 N N . VAL A 1 318 ? -60.969 2.77 42.688 1 22.58 318 VAL A N 1
ATOM 2478 C CA . VAL A 1 318 ? -61.656 2.244 43.875 1 22.58 318 VAL A CA 1
ATOM 2479 C C . VAL A 1 318 ? -63.156 2.514 43.781 1 22.58 318 VAL A C 1
ATOM 2481 O O . VAL A 1 318 ? -63.562 3.662 43.594 1 22.58 318 VAL A O 1
ATOM 2484 N N . ILE A 1 319 ? -63.969 1.661 43.156 1 22.56 319 ILE A N 1
ATOM 2485 C CA . ILE A 1 319 ? -65.438 1.553 43.156 1 22.56 319 ILE A CA 1
ATOM 2486 C C . ILE A 1 319 ? -65.938 1.581 44.625 1 22.56 319 ILE A C 1
ATOM 2488 O O . ILE A 1 319 ? -65.562 0.731 45.438 1 22.56 319 ILE A O 1
ATOM 2492 N N . ASN A 1 320 ? -66.25 2.85 45.219 1 20.5 320 ASN A N 1
ATOM 2493 C CA . ASN A 1 320 ? -67.438 2.957 46.094 1 20.5 320 ASN A CA 1
ATOM 2494 C C . ASN A 1 320 ? -68.688 2.648 45.344 1 20.5 320 ASN A C 1
ATOM 2496 O O . ASN A 1 320 ? -68.875 3.086 44.219 1 20.5 320 ASN A O 1
ATOM 2500 N N . MET B 1 1 ? -21.516 -13.164 13.234 1 74.69 1 MET B N 1
ATOM 2501 C CA . MET B 1 1 ? -21.734 -13.031 14.672 1 74.69 1 MET B CA 1
ATOM 2502 C C . MET B 1 1 ? -20.469 -12.57 15.375 1 74.69 1 MET B C 1
ATOM 2504 O O . MET B 1 1 ? -20.469 -11.562 16.078 1 74.69 1 MET B O 1
ATOM 2508 N N . LEU B 1 2 ? -19.328 -13.094 15.078 1 86.19 2 LEU B N 1
ATOM 2509 C CA . LEU B 1 2 ? -18.078 -12.75 15.766 1 86.19 2 LEU B CA 1
ATOM 2510 C C . LEU B 1 2 ? -17.656 -11.328 15.43 1 86.19 2 LEU B C 1
ATOM 2512 O O . LEU B 1 2 ? -17.281 -10.562 16.312 1 86.19 2 LEU B O 1
ATOM 2516 N N . LEU B 1 3 ? -17.828 -10.961 14.266 1 88.19 3 LEU B N 1
ATOM 2517 C CA . LEU B 1 3 ? -17.422 -9.641 13.789 1 88.19 3 LEU B CA 1
ATOM 2518 C C . LEU B 1 3 ? -18.203 -8.539 14.484 1 88.19 3 LEU B C 1
ATOM 2520 O O . LEU B 1 3 ? -17.625 -7.539 14.922 1 88.19 3 LEU B O 1
ATOM 2524 N N . LYS B 1 4 ? -19.469 -8.711 14.609 1 87.75 4 LYS B N 1
ATOM 2525 C CA . LYS B 1 4 ? -20.312 -7.727 15.273 1 87.75 4 LYS B CA 1
ATOM 2526 C C . LYS B 1 4 ? -19.938 -7.562 16.734 1 87.75 4 LYS B C 1
ATOM 2528 O O . LYS B 1 4 ? -19.859 -6.441 17.25 1 87.75 4 LYS B O 1
ATOM 2533 N N . THR B 1 5 ? -19.656 -8.664 17.375 1 90.25 5 THR B N 1
ATOM 2534 C CA . THR B 1 5 ? -19.281 -8.656 18.781 1 90.25 5 THR B CA 1
ATOM 2535 C C . THR B 1 5 ? -17.953 -7.934 19 1 90.25 5 THR B C 1
ATOM 2537 O O . THR B 1 5 ? -17.812 -7.137 19.922 1 90.25 5 THR B O 1
ATOM 2540 N N . ILE B 1 6 ? -17.109 -8.195 18.156 1 91.44 6 ILE B N 1
ATOM 2541 C CA . ILE B 1 6 ? -15.773 -7.605 18.266 1 91.44 6 ILE B CA 1
ATOM 2542 C C . ILE B 1 6 ? -15.859 -6.098 18.031 1 91.44 6 ILE B C 1
ATOM 2544 O O . ILE B 1 6 ? -15.242 -5.312 18.75 1 91.44 6 ILE B O 1
ATOM 2548 N N . ARG B 1 7 ? -16.562 -5.695 17.125 1 89.75 7 ARG B N 1
ATOM 2549 C CA . ARG B 1 7 ? -16.719 -4.273 16.844 1 89.75 7 ARG B CA 1
ATOM 2550 C C . ARG B 1 7 ? -17.344 -3.541 18.031 1 89.75 7 ARG B C 1
ATOM 2552 O O . ARG B 1 7 ? -16.906 -2.445 18.391 1 89.75 7 ARG B O 1
ATOM 2559 N N . GLU B 1 8 ? -18.312 -4.152 18.547 1 90.69 8 GLU B N 1
ATOM 2560 C CA . GLU B 1 8 ? -18.969 -3.541 19.703 1 90.69 8 GLU B CA 1
ATOM 2561 C C . GLU B 1 8 ? -18.031 -3.469 20.906 1 90.69 8 GLU B C 1
ATOM 2563 O O . GLU B 1 8 ? -18.016 -2.48 21.641 1 90.69 8 GLU B O 1
ATOM 2568 N N . GLN B 1 9 ? -17.328 -4.496 21.031 1 93.56 9 GLN B N 1
ATOM 2569 C CA . GLN B 1 9 ? -16.422 -4.582 22.172 1 93.56 9 GLN B CA 1
ATOM 2570 C C . GLN B 1 9 ? -15.312 -3.543 22.062 1 93.56 9 GLN B C 1
ATOM 2572 O O . GLN B 1 9 ? -14.859 -3.021 23.094 1 93.56 9 GLN B O 1
ATOM 2577 N N . PHE B 1 10 ? -14.914 -3.186 20.922 1 95.19 10 PHE B N 1
ATOM 2578 C CA . PHE B 1 10 ? -13.734 -2.342 20.766 1 95.19 10 PHE B CA 1
ATOM 2579 C C . PHE B 1 10 ? -14.133 -0.934 20.328 1 95.19 10 PHE B C 1
ATOM 2581 O O . P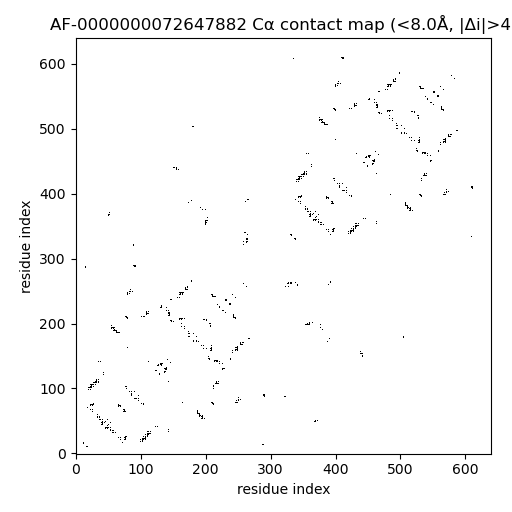HE B 1 10 ? -13.266 -0.083 20.109 1 95.19 10 PHE B O 1
ATOM 2588 N N . ARG B 1 11 ? -15.375 -0.695 20.219 1 94.44 11 ARG B N 1
ATOM 2589 C CA . ARG B 1 11 ? -15.82 0.653 19.891 1 94.44 11 ARG B CA 1
ATOM 2590 C C . ARG B 1 11 ? -15.594 1.611 21.047 1 94.44 11 ARG B C 1
ATOM 2592 O O . ARG B 1 11 ? -16.047 1.363 22.172 1 94.44 11 ARG B O 1
ATOM 2599 N N . LEU B 1 12 ? -14.93 2.688 20.766 1 95.81 12 LEU B N 1
ATOM 2600 C CA . LEU B 1 12 ? -14.719 3.721 21.766 1 95.81 12 LEU B CA 1
ATOM 2601 C C . LEU B 1 12 ? -15.953 4.605 21.906 1 95.81 12 LEU B C 1
ATOM 2603 O O . LEU B 1 12 ? -16.594 4.957 20.906 1 95.81 12 LEU B O 1
ATOM 2607 N N . ASN B 1 13 ? -16.297 5.031 23.047 1 93.56 13 ASN B N 1
ATOM 2608 C CA . ASN B 1 13 ? -17.5 5.816 23.297 1 93.56 13 ASN B CA 1
ATOM 2609 C C . ASN B 1 13 ? -17.328 7.273 22.891 1 93.56 13 ASN B C 1
ATOM 2611 O O . ASN B 1 13 ? -18.234 7.879 22.328 1 93.56 13 ASN B O 1
ATOM 2615 N N . ASN B 1 14 ? -16.156 7.703 23.172 1 95.81 14 ASN B N 1
ATOM 2616 C CA . ASN B 1 14 ? -15.867 9.109 22.891 1 95.81 14 ASN B CA 1
ATOM 2617 C C . ASN B 1 14 ? -15.469 9.32 21.438 1 95.81 14 ASN B C 1
ATOM 2619 O O . ASN B 1 14 ? -14.531 8.695 20.953 1 95.81 14 ASN B O 1
ATOM 2623 N N . ARG B 1 15 ? -16.094 10.18 20.766 1 94.12 15 ARG B N 1
ATOM 2624 C CA . ARG B 1 15 ? -15.875 10.438 19.344 1 94.12 15 ARG B CA 1
ATOM 2625 C C . ARG B 1 15 ? -14.461 10.953 19.094 1 94.12 15 ARG B C 1
ATOM 2627 O O . ARG B 1 15 ? -13.836 10.609 18.094 1 94.12 15 ARG B O 1
ATOM 2634 N N . LEU B 1 16 ? -14.023 11.82 19.953 1 95.56 16 LEU B N 1
ATOM 2635 C CA . LEU B 1 16 ? -12.672 12.344 19.812 1 95.56 16 LEU B CA 1
ATOM 2636 C C . LEU B 1 16 ? -11.648 11.219 19.797 1 95.56 16 LEU B C 1
ATOM 2638 O O . LEU B 1 16 ? -10.75 11.195 18.953 1 95.56 16 LEU B O 1
ATOM 2642 N N . TYR B 1 17 ? -11.773 10.32 20.719 1 97.56 17 TYR B N 1
ATOM 2643 C CA . TYR B 1 17 ? -10.82 9.219 20.828 1 97.56 17 TYR B CA 1
ATOM 2644 C C . TYR B 1 17 ? -10.898 8.328 19.594 1 97.56 17 TYR B C 1
ATOM 2646 O O . TYR B 1 17 ? -9.883 7.781 19.141 1 97.56 17 TYR B O 1
ATOM 2654 N N . ARG B 1 18 ? -12.094 8.148 19 1 97.81 18 ARG B N 1
ATOM 2655 C CA . ARG B 1 18 ? -12.234 7.41 17.75 1 97.81 18 ARG B CA 1
ATOM 2656 C C . ARG B 1 18 ? -11.461 8.094 16.625 1 97.81 18 ARG B C 1
ATOM 2658 O O . ARG B 1 18 ? -10.734 7.438 15.867 1 97.81 18 ARG B O 1
ATOM 2665 N N . CYS B 1 19 ? -11.594 9.398 16.562 1 98 19 CYS B N 1
ATOM 2666 C CA . CYS B 1 19 ? -10.93 10.172 15.516 1 98 19 CYS B CA 1
ATOM 2667 C C . CYS B 1 19 ? -9.414 10.117 15.688 1 98 19 CYS B C 1
ATOM 2669 O O . CYS B 1 19 ? -8.68 9.969 14.711 1 98 19 CYS B O 1
ATOM 2671 N N . LEU B 1 20 ? -8.992 10.242 16.906 1 98.69 20 LEU B N 1
ATOM 2672 C CA . LEU B 1 20 ? -7.562 10.211 17.172 1 98.69 20 LEU B CA 1
ATOM 2673 C C . LEU B 1 20 ? -6.973 8.852 16.812 1 98.69 20 LEU B C 1
ATOM 2675 O O . LEU B 1 20 ? -5.891 8.773 16.234 1 98.69 20 LEU B O 1
ATOM 2679 N N . LEU B 1 21 ? -7.66 7.789 17.125 1 98.62 21 LEU B N 1
ATOM 2680 C CA . LEU B 1 21 ? -7.199 6.449 16.781 1 98.62 21 LEU B CA 1
ATOM 2681 C C . LEU B 1 21 ? -7.129 6.273 15.266 1 98.62 21 LEU B C 1
ATOM 2683 O O . LEU B 1 21 ? -6.145 5.742 14.742 1 98.62 21 LEU B O 1
ATOM 2687 N N . CYS B 1 22 ? -8.125 6.758 14.57 1 98.56 22 CYS B N 1
ATOM 2688 C CA . CYS B 1 22 ? -8.156 6.625 13.117 1 98.56 22 CYS B CA 1
ATOM 2689 C C . CYS B 1 22 ? -7.031 7.43 12.477 1 98.56 22 CYS B C 1
ATOM 2691 O O . CYS B 1 22 ? -6.395 6.965 11.531 1 98.56 22 CYS B O 1
ATOM 2693 N N . GLU B 1 23 ? -6.75 8.641 13.031 1 98.75 23 GLU B N 1
ATOM 2694 C CA . GLU B 1 23 ? -5.629 9.438 12.547 1 98.75 23 GLU B CA 1
ATOM 2695 C C . GLU B 1 23 ? -4.301 8.727 12.797 1 98.75 23 GLU B C 1
ATOM 2697 O O . GLU B 1 23 ? -3.412 8.734 11.945 1 98.75 23 GLU B O 1
ATOM 2702 N N . PHE B 1 24 ? -4.191 8.164 13.938 1 98.88 24 PHE B N 1
ATOM 2703 C CA . PHE B 1 24 ? -2.988 7.422 14.297 1 98.88 24 PHE B CA 1
ATOM 2704 C C . PHE B 1 24 ? -2.758 6.262 13.336 1 98.88 24 PHE B C 1
ATOM 2706 O O . PHE B 1 24 ? -1.667 6.117 12.781 1 98.88 24 PHE B O 1
ATOM 2713 N N . VAL B 1 25 ? -3.768 5.469 13.094 1 98.88 25 VAL B N 1
ATOM 2714 C CA . VAL B 1 25 ? -3.664 4.258 12.289 1 98.88 25 VAL B CA 1
ATOM 2715 C C . VAL B 1 25 ? -3.445 4.625 10.82 1 98.88 25 VAL B C 1
ATOM 2717 O O . VAL B 1 25 ? -2.578 4.055 10.156 1 98.88 25 VAL B O 1
ATOM 2720 N N . ALA B 1 26 ? -4.199 5.582 10.328 1 98.88 26 ALA B N 1
ATOM 2721 C CA . ALA B 1 26 ? -4.074 5.961 8.922 1 98.88 26 ALA B CA 1
ATOM 2722 C C . ALA B 1 26 ? -2.717 6.605 8.648 1 98.88 26 ALA B C 1
ATOM 2724 O O . ALA B 1 26 ? -2.146 6.43 7.57 1 98.88 26 ALA B O 1
ATOM 2725 N N . THR B 1 27 ? -2.195 7.352 9.602 1 98.94 27 THR B N 1
ATOM 2726 C CA . THR B 1 27 ? -0.855 7.906 9.43 1 98.94 27 THR B CA 1
ATOM 2727 C C . THR B 1 27 ? 0.195 6.797 9.469 1 98.94 27 THR B C 1
ATOM 2729 O O . THR B 1 27 ? 1.159 6.824 8.703 1 98.94 27 THR B O 1
ATOM 2732 N N . THR B 1 28 ? 0.015 5.824 10.398 1 98.94 28 THR B N 1
ATOM 2733 C CA . THR B 1 28 ? 0.904 4.672 10.422 1 98.94 28 THR B CA 1
ATOM 2734 C C . THR B 1 28 ? 0.925 3.977 9.062 1 98.94 28 THR B C 1
ATOM 2736 O O . THR B 1 28 ? 1.994 3.66 8.531 1 98.94 28 THR B O 1
ATOM 2739 N N . PHE B 1 29 ? -0.251 3.789 8.508 1 98.88 29 PHE B N 1
ATOM 2740 C CA . PHE B 1 29 ? -0.383 3.16 7.199 1 98.88 29 PHE B CA 1
ATOM 2741 C C . PHE B 1 29 ? 0.38 3.949 6.141 1 98.88 29 PHE B C 1
ATOM 2743 O O . PHE B 1 29 ? 1.184 3.383 5.398 1 98.88 29 PHE B O 1
ATOM 2750 N N . LEU B 1 30 ? 0.151 5.219 6.066 1 98.88 30 LEU B N 1
ATOM 2751 C CA . LEU B 1 30 ? 0.763 6.098 5.078 1 98.88 30 LEU B CA 1
ATOM 2752 C C . LEU B 1 30 ? 2.285 6.035 5.16 1 98.88 30 LEU B C 1
ATOM 2754 O O . LEU B 1 30 ? 2.957 5.836 4.148 1 98.88 30 LEU B O 1
ATOM 2758 N N . ILE B 1 31 ? 2.758 6.164 6.367 1 98.88 31 ILE B N 1
ATOM 2759 C CA . ILE B 1 31 ? 4.199 6.293 6.551 1 98.88 31 ILE B CA 1
ATOM 2760 C C . ILE B 1 31 ? 4.863 4.926 6.41 1 98.88 31 ILE B C 1
ATOM 2762 O O . ILE B 1 31 ? 5.957 4.816 5.848 1 98.88 31 ILE B O 1
ATOM 2766 N N . TYR B 1 32 ? 4.238 3.895 6.93 1 98.88 32 TYR B N 1
ATOM 2767 C CA . TYR B 1 32 ? 4.793 2.551 6.793 1 98.88 32 TYR B CA 1
ATOM 2768 C C . TYR B 1 32 ? 4.961 2.176 5.324 1 98.88 32 TYR B C 1
ATOM 2770 O O . TYR B 1 32 ? 6.07 1.875 4.879 1 98.88 32 TYR B O 1
ATOM 2778 N N . VAL B 1 33 ? 3.881 2.256 4.562 1 98.88 33 VAL B N 1
ATOM 2779 C CA . VAL B 1 33 ? 3.932 1.86 3.158 1 98.88 33 VAL B CA 1
ATOM 2780 C C . VAL B 1 33 ? 4.793 2.846 2.373 1 98.88 33 VAL B C 1
ATOM 2782 O O . VAL B 1 33 ? 5.613 2.439 1.546 1 98.88 33 VAL B O 1
ATOM 2785 N N . GLY B 1 34 ? 4.641 4.137 2.588 1 98.75 34 GLY B N 1
ATOM 2786 C CA . GLY B 1 34 ? 5.461 5.129 1.915 1 98.75 34 GLY B CA 1
ATOM 2787 C C . GLY B 1 34 ? 6.949 4.91 2.119 1 98.75 34 GLY B C 1
ATOM 2788 O O . GLY B 1 34 ? 7.73 5.004 1.171 1 98.75 34 GLY B O 1
ATOM 2789 N N . LEU B 1 35 ? 7.352 4.594 3.342 1 98.81 35 LEU B N 1
ATOM 2790 C CA . LEU B 1 35 ? 8.773 4.395 3.621 1 98.81 35 LEU B CA 1
ATOM 2791 C C . LEU B 1 35 ? 9.266 3.076 3.031 1 98.81 35 LEU B C 1
ATOM 2793 O O . LEU B 1 35 ? 10.422 2.969 2.623 1 98.81 35 LEU B O 1
ATOM 2797 N N . CYS B 1 36 ? 8.383 2.088 2.947 1 98.81 36 CYS B N 1
ATOM 2798 C CA . CYS B 1 36 ? 8.781 0.861 2.262 1 98.81 36 CYS B CA 1
ATOM 2799 C C . CYS B 1 36 ? 9.039 1.121 0.783 1 98.81 36 CYS B C 1
ATOM 2801 O O . CYS B 1 36 ? 9.93 0.518 0.188 1 98.81 36 CYS B O 1
ATOM 2803 N N . ILE B 1 37 ? 8.258 1.961 0.19 1 98.75 37 ILE B N 1
ATOM 2804 C CA . ILE B 1 37 ? 8.469 2.377 -1.192 1 98.75 37 ILE B CA 1
ATOM 2805 C C . ILE B 1 37 ? 9.805 3.1 -1.312 1 98.75 37 ILE B C 1
ATOM 2807 O O . ILE B 1 37 ? 10.57 2.85 -2.244 1 98.75 37 ILE B O 1
ATOM 2811 N N . ASP B 1 38 ? 10.117 3.998 -0.299 1 98.5 38 ASP B N 1
ATOM 2812 C CA . ASP B 1 38 ? 11.422 4.645 -0.25 1 98.5 38 ASP B CA 1
ATOM 2813 C C . ASP B 1 38 ? 12.547 3.607 -0.185 1 98.5 38 ASP B C 1
ATOM 2815 O O . ASP B 1 38 ? 13.531 3.705 -0.918 1 98.5 38 ASP B O 1
ATOM 2819 N N . ALA B 1 39 ? 12.367 2.652 0.706 1 98.69 39 ALA B N 1
ATOM 2820 C CA . ALA B 1 39 ? 13.391 1.639 0.937 1 98.69 39 ALA B CA 1
ATOM 2821 C C . ALA B 1 39 ? 13.648 0.818 -0.324 1 98.69 39 ALA B C 1
ATOM 2823 O O . ALA B 1 39 ? 14.797 0.57 -0.689 1 98.69 39 ALA B O 1
ATOM 2824 N N . GLN B 1 40 ? 12.578 0.442 -0.965 1 98.31 40 GLN B N 1
ATOM 2825 C CA . GLN B 1 40 ? 12.727 -0.377 -2.162 1 98.31 40 GLN B CA 1
ATOM 2826 C C . GLN B 1 40 ? 13.469 0.384 -3.26 1 98.31 40 GLN B C 1
ATOM 2828 O O . GLN B 1 40 ? 14.359 -0.163 -3.906 1 98.31 40 GLN B O 1
ATOM 2833 N N . MET B 1 41 ? 13.117 1.602 -3.516 1 97.38 41 MET B N 1
ATOM 2834 C CA . MET B 1 41 ? 13.805 2.402 -4.523 1 97.38 41 MET B CA 1
ATOM 2835 C C . MET B 1 41 ? 15.258 2.633 -4.129 1 97.38 41 MET B C 1
ATOM 2837 O O . MET B 1 41 ? 16.172 2.395 -4.93 1 97.38 41 MET B O 1
ATOM 2841 N N . PHE B 1 42 ? 15.508 3.008 -2.879 1 97.19 42 PHE B N 1
ATOM 2842 C CA . PHE B 1 42 ? 16.828 3.43 -2.402 1 97.19 42 PHE B CA 1
ATOM 2843 C C . PHE B 1 42 ? 17.766 2.242 -2.312 1 97.19 42 PHE B C 1
ATOM 2845 O O . PHE B 1 42 ? 18.875 2.279 -2.859 1 97.19 42 PHE B O 1
ATOM 2852 N N . LEU B 1 43 ? 17.328 1.189 -1.688 1 97.44 43 LEU B N 1
ATOM 2853 C CA . LEU B 1 43 ? 18.203 0.056 -1.403 1 97.44 43 LEU B CA 1
ATOM 2854 C C . LEU B 1 43 ? 18.5 -0.736 -2.674 1 97.44 43 LEU B C 1
ATOM 2856 O O . LEU B 1 43 ? 19.5 -1.448 -2.748 1 97.44 43 LEU B O 1
ATOM 2860 N N . SER B 1 44 ? 17.641 -0.627 -3.688 1 96.12 44 SER B N 1
ATOM 2861 C CA . SER B 1 44 ? 17.875 -1.303 -4.961 1 96.12 44 SER B CA 1
ATOM 2862 C C . SER B 1 44 ? 18.594 -0.387 -5.949 1 96.12 44 SER B C 1
ATOM 2864 O O . SER B 1 44 ? 18.828 -0.769 -7.098 1 96.12 44 SER B O 1
ATOM 2866 N N . LYS B 1 45 ? 18.828 0.886 -5.535 1 95.31 45 LYS B N 1
ATOM 2867 C CA . LYS B 1 45 ? 19.453 1.905 -6.375 1 95.31 45 LYS B CA 1
ATOM 2868 C C . LYS B 1 45 ? 18.656 2.129 -7.656 1 95.31 45 LYS B C 1
ATOM 2870 O O . LYS B 1 45 ? 19.234 2.232 -8.742 1 95.31 45 LYS B O 1
ATOM 2875 N N . GLY B 1 46 ? 17.328 2.02 -7.527 1 94.19 46 GLY B N 1
ATOM 2876 C CA . GLY B 1 46 ? 16.422 2.332 -8.633 1 94.19 46 GLY B CA 1
ATOM 2877 C C . GLY B 1 46 ? 16.094 1.122 -9.484 1 94.19 46 GLY B C 1
ATOM 2878 O O . GLY B 1 46 ? 15.266 1.212 -10.391 1 94.19 46 GLY B O 1
ATOM 2879 N N . GLU B 1 47 ? 16.688 -0.042 -9.258 1 93.12 47 GLU B N 1
ATOM 2880 C CA . GLU B 1 47 ? 16.5 -1.225 -10.094 1 93.12 47 GLU B CA 1
ATOM 2881 C C . GLU B 1 47 ? 15.109 -1.826 -9.898 1 93.12 47 GLU B C 1
ATOM 2883 O O . GLU B 1 47 ? 14.484 -2.279 -10.859 1 93.12 47 GLU B O 1
ATOM 2888 N N . LYS B 1 48 ? 14.648 -1.854 -8.656 1 94.31 48 LYS B N 1
ATOM 2889 C CA . LYS B 1 48 ? 13.375 -2.508 -8.367 1 94.31 48 LYS B CA 1
ATOM 2890 C C . LYS B 1 48 ? 12.227 -1.505 -8.375 1 94.31 48 LYS B C 1
ATOM 2892 O O . LYS B 1 48 ? 11.055 -1.893 -8.406 1 94.31 48 LYS B O 1
ATOM 2897 N N . LEU B 1 49 ? 12.562 -0.261 -8.359 1 96.12 49 LEU B N 1
ATOM 2898 C CA . LEU B 1 49 ? 11.578 0.813 -8.492 1 96.12 49 LEU B CA 1
ATOM 2899 C C . LEU B 1 49 ? 12.258 2.109 -8.93 1 96.12 49 LEU B C 1
ATOM 2901 O O . LEU B 1 49 ? 13.188 2.582 -8.273 1 96.12 49 LEU B O 1
ATOM 2905 N N . SER B 1 50 ? 11.742 2.703 -10.008 1 95.69 50 SER B N 1
ATOM 2906 C CA . SER B 1 50 ? 12.281 3.963 -10.508 1 95.69 50 SER B CA 1
ATOM 2907 C C . SER B 1 50 ? 11.773 5.145 -9.695 1 95.69 50 SER B C 1
ATOM 2909 O O . SER B 1 50 ? 10.828 5.008 -8.906 1 95.69 50 SER B O 1
ATOM 2911 N N . ALA B 1 51 ? 12.398 6.344 -9.953 1 94.81 51 ALA B N 1
ATOM 2912 C CA . ALA B 1 51 ? 11.945 7.578 -9.312 1 94.81 51 ALA B CA 1
ATOM 2913 C C . ALA B 1 51 ? 10.492 7.883 -9.68 1 94.81 51 ALA B C 1
ATOM 2915 O O . ALA B 1 51 ? 9.727 8.375 -8.852 1 94.81 51 ALA B O 1
ATOM 2916 N N . PHE B 1 52 ? 10.18 7.629 -10.93 1 95.75 52 PHE B N 1
ATOM 2917 C CA . PHE B 1 52 ? 8.805 7.832 -11.359 1 95.75 52 PHE B CA 1
ATOM 2918 C C . PHE B 1 52 ? 7.859 6.914 -10.586 1 95.75 52 PHE B C 1
ATOM 2920 O O . PHE B 1 52 ? 6.809 7.352 -10.117 1 95.75 52 PHE B O 1
ATOM 2927 N N . GLY B 1 53 ? 8.25 5.594 -10.445 1 96.94 53 GLY B N 1
ATOM 2928 C CA . GLY B 1 53 ? 7.461 4.652 -9.664 1 96.94 53 GLY B CA 1
ATOM 2929 C C . GLY B 1 53 ? 7.309 5.066 -8.211 1 96.94 53 GLY B C 1
ATOM 2930 O O . GLY B 1 53 ? 6.25 4.859 -7.613 1 96.94 53 GLY B O 1
ATOM 2931 N N . HIS B 1 54 ? 8.336 5.648 -7.684 1 97.31 54 HIS B N 1
ATOM 2932 C CA . HIS B 1 54 ? 8.32 6.176 -6.324 1 97.31 54 HIS B CA 1
ATOM 2933 C C . HIS B 1 54 ? 7.242 7.242 -6.156 1 97.31 54 HIS B C 1
ATOM 2935 O O . HIS B 1 54 ? 6.469 7.203 -5.195 1 97.31 54 HIS B O 1
ATOM 2941 N N . CYS B 1 55 ? 7.145 8.156 -7.102 1 98 55 CYS B N 1
ATOM 2942 C CA . CYS B 1 55 ? 6.152 9.227 -7.047 1 98 55 CYS B CA 1
ATOM 2943 C C . CYS B 1 55 ? 4.738 8.664 -7.105 1 98 55 CYS B C 1
ATOM 2945 O O . CYS B 1 55 ? 3.881 9.039 -6.305 1 98 55 CYS B O 1
ATOM 2947 N N . ILE B 1 56 ? 4.531 7.711 -7.965 1 98.31 56 ILE B N 1
ATOM 2948 C CA . ILE B 1 56 ? 3.221 7.09 -8.109 1 98.31 56 ILE B CA 1
ATOM 2949 C C . ILE B 1 56 ? 2.885 6.285 -6.855 1 98.31 56 ILE B C 1
ATOM 2951 O O . ILE B 1 56 ? 1.754 6.332 -6.367 1 98.31 56 ILE B O 1
ATOM 2955 N N . GLY B 1 57 ? 3.869 5.555 -6.34 1 98.62 57 GLY B N 1
ATOM 2956 C CA . GLY B 1 57 ? 3.672 4.746 -5.148 1 98.62 57 GLY B CA 1
ATOM 2957 C C . GLY B 1 57 ? 3.168 5.547 -3.961 1 98.62 57 GLY B C 1
ATOM 2958 O O . GLY B 1 57 ? 2.225 5.133 -3.283 1 98.62 57 GLY B O 1
ATOM 2959 N N . TRP B 1 58 ? 3.744 6.684 -3.699 1 98.5 58 TRP B N 1
ATOM 2960 C CA . TRP B 1 58 ? 3.299 7.539 -2.605 1 98.5 58 TRP B CA 1
ATOM 2961 C C . TRP B 1 58 ? 1.879 8.039 -2.85 1 98.5 58 TRP B C 1
ATOM 2963 O O . TRP B 1 58 ? 1.077 8.133 -1.916 1 98.5 58 TRP B O 1
ATOM 2973 N N . GLY B 1 59 ? 1.585 8.383 -4.113 1 98.75 59 GLY B N 1
ATOM 2974 C CA . GLY B 1 59 ? 0.229 8.797 -4.438 1 98.75 59 GLY B CA 1
ATOM 2975 C C . GLY B 1 59 ? -0.802 7.711 -4.18 1 98.75 59 GLY B C 1
ATOM 2976 O O . GLY B 1 59 ? -1.855 7.977 -3.598 1 98.75 59 GLY B O 1
ATOM 2977 N N . LEU B 1 60 ? -0.501 6.5 -4.594 1 98.69 60 LEU B N 1
ATOM 2978 C CA . LEU B 1 60 ? -1.407 5.379 -4.371 1 98.69 60 LEU B CA 1
ATOM 2979 C C . LEU B 1 60 ? -1.565 5.094 -2.881 1 98.69 60 LEU B C 1
ATOM 2981 O O . LEU B 1 60 ? -2.668 4.805 -2.412 1 98.69 60 LEU B O 1
ATOM 2985 N N . THR B 1 61 ? -0.472 5.172 -2.166 1 98.81 61 THR B N 1
ATOM 2986 C CA . THR B 1 61 ? -0.491 4.945 -0.726 1 98.81 61 THR B CA 1
ATOM 2987 C C . THR B 1 61 ? -1.398 5.957 -0.03 1 98.81 61 THR B C 1
ATOM 2989 O O . THR B 1 61 ? -2.195 5.59 0.836 1 98.81 61 THR B O 1
ATOM 2992 N N . LEU B 1 62 ? -1.271 7.234 -0.445 1 98.75 62 LEU B N 1
ATOM 2993 C CA . LEU B 1 62 ? -2.115 8.25 0.172 1 98.75 62 LEU B CA 1
ATOM 2994 C C . LEU B 1 62 ? -3.59 7.98 -0.112 1 98.75 62 LEU B C 1
ATOM 2996 O O . LEU B 1 62 ? -4.441 8.195 0.751 1 98.75 62 LEU B O 1
ATOM 3000 N N . THR B 1 63 ? -3.908 7.535 -1.307 1 98.62 63 THR B N 1
ATOM 3001 C CA . THR B 1 63 ? -5.289 7.223 -1.667 1 98.62 63 THR B CA 1
ATOM 3002 C C . THR B 1 63 ? -5.902 6.25 -0.664 1 98.62 63 THR B C 1
ATOM 3004 O O . THR B 1 63 ? -6.961 6.527 -0.094 1 98.62 63 THR B O 1
ATOM 3007 N N . LEU B 1 64 ? -5.215 5.195 -0.341 1 98.5 64 LEU B N 1
ATOM 3008 C CA . LEU B 1 64 ? -5.777 4.18 0.544 1 98.5 64 LEU B CA 1
ATOM 3009 C C . LEU B 1 64 ? -5.723 4.637 1.998 1 98.5 64 LEU B C 1
ATOM 3011 O O . LEU B 1 64 ? -6.617 4.324 2.785 1 98.5 64 LEU B O 1
ATOM 3015 N N . ALA B 1 65 ? -4.672 5.328 2.338 1 98.81 65 ALA B N 1
ATOM 3016 C CA . ALA B 1 65 ? -4.57 5.828 3.707 1 98.81 65 ALA B CA 1
ATOM 3017 C C . ALA B 1 65 ? -5.707 6.789 4.027 1 98.81 65 ALA B C 1
ATOM 3019 O O . ALA B 1 65 ? -6.277 6.746 5.121 1 98.81 65 ALA B O 1
ATOM 3020 N N . VAL B 1 66 ? -6.016 7.68 3.061 1 98.56 66 VAL B N 1
ATOM 3021 C CA . VAL B 1 66 ? -7.113 8.617 3.268 1 98.56 66 VAL B CA 1
ATOM 3022 C C . VAL B 1 66 ? -8.438 7.855 3.34 1 98.56 66 VAL B C 1
ATOM 3024 O O . VAL B 1 66 ? -9.258 8.102 4.227 1 98.56 66 VAL B O 1
ATOM 3027 N N . GLN B 1 67 ? -8.625 6.91 2.43 1 97.12 67 GLN B N 1
ATOM 3028 C CA . GLN B 1 67 ? -9.844 6.113 2.453 1 97.12 67 GLN B CA 1
ATOM 3029 C C . GLN B 1 67 ? -10.031 5.43 3.803 1 97.12 67 GLN B C 1
ATOM 3031 O O . GLN B 1 67 ? -11.164 5.262 4.27 1 97.12 67 GLN B O 1
ATOM 3036 N N . CYS B 1 68 ? -8.984 5.098 4.453 1 96.81 68 CYS B N 1
ATOM 3037 C CA . CYS B 1 68 ? -8.961 4.355 5.711 1 96.81 68 CYS B CA 1
ATOM 3038 C C . CYS B 1 68 ? -9.656 5.141 6.816 1 96.81 68 CYS B C 1
ATOM 3040 O O . CYS B 1 68 ? -10.383 4.566 7.629 1 96.81 68 CYS B O 1
ATOM 3042 N N . ALA B 1 69 ? -9.508 6.453 6.836 1 97.25 69 ALA B N 1
ATOM 3043 C CA . ALA B 1 69 ? -9.961 7.219 7.996 1 97.25 69 ALA B CA 1
ATOM 3044 C C . ALA B 1 69 ? -10.891 8.352 7.578 1 97.25 69 ALA B C 1
ATOM 3046 O O . ALA B 1 69 ? -11.367 9.109 8.422 1 97.25 69 ALA B O 1
ATOM 3047 N N . TYR B 1 70 ? -11.148 8.406 6.32 1 95.81 70 TYR B N 1
ATOM 3048 C CA . TYR B 1 70 ? -11.867 9.547 5.766 1 95.81 70 TYR B CA 1
ATOM 3049 C C . TYR B 1 70 ? -13.211 9.742 6.465 1 95.81 70 TYR B C 1
ATOM 3051 O O . TYR B 1 70 ? -13.555 10.859 6.855 1 95.81 70 TYR B O 1
ATOM 3059 N N . ARG B 1 71 ? -13.961 8.711 6.773 1 93.44 71 ARG B N 1
ATOM 3060 C CA . ARG B 1 71 ? -15.328 8.773 7.273 1 93.44 71 ARG B CA 1
ATOM 3061 C C . ARG B 1 71 ? -15.352 8.969 8.789 1 93.44 71 ARG B C 1
ATOM 3063 O O . ARG B 1 71 ? -16.391 9.281 9.359 1 93.44 71 ARG B O 1
ATOM 3070 N N . CYS B 1 72 ? -14.203 8.789 9.367 1 95.31 72 CYS B N 1
ATOM 3071 C CA . CYS B 1 72 ? -14.164 8.906 10.82 1 95.31 72 CYS B CA 1
ATOM 3072 C C . CYS B 1 72 ? -13.516 10.219 11.242 1 95.31 72 CYS B C 1
ATOM 3074 O O . CYS B 1 72 ? -14.18 11.094 11.805 1 95.31 72 CYS B O 1
ATOM 3076 N N . SER B 1 73 ? -12.336 10.453 10.875 1 96.62 73 SER B N 1
ATOM 3077 C CA . SER B 1 73 ? -11.57 11.586 11.383 1 96.62 73 SER B CA 1
ATOM 3078 C C . SER B 1 73 ? -11.391 12.656 10.312 1 96.62 73 SER B C 1
ATOM 3080 O O . SER B 1 73 ? -10.852 13.734 10.594 1 96.62 73 SER B O 1
ATOM 3082 N N . GLY B 1 74 ? -11.773 12.367 9.094 1 95.94 74 GLY B N 1
ATOM 3083 C CA . GLY B 1 74 ? -11.469 13.258 7.98 1 95.94 74 GLY B CA 1
ATOM 3084 C C . GLY B 1 74 ? -10.133 12.961 7.328 1 95.94 74 GLY B C 1
ATOM 3085 O O . GLY B 1 74 ? -9.82 13.5 6.266 1 95.94 74 GLY B O 1
ATOM 3086 N N . ALA B 1 75 ? -9.289 12.18 7.98 1 98.38 75 ALA B N 1
ATOM 3087 C CA . ALA B 1 75 ? -8.031 11.672 7.43 1 98.38 75 ALA B CA 1
ATOM 3088 C C . ALA B 1 75 ? -7.094 12.82 7.066 1 98.38 75 ALA B C 1
ATOM 3090 O O . ALA B 1 75 ? -6.664 12.945 5.918 1 98.38 75 ALA B O 1
ATOM 3091 N N . HIS B 1 76 ? -6.684 13.602 8.078 1 98.75 76 HIS B N 1
ATOM 3092 C CA . HIS B 1 76 ? -5.711 14.656 7.848 1 98.75 76 HIS B CA 1
ATOM 3093 C C . HIS B 1 76 ? -4.32 14.086 7.602 1 98.75 76 HIS B C 1
ATOM 3095 O O . HIS B 1 76 ? -3.639 14.477 6.648 1 98.75 76 HIS B O 1
ATOM 3101 N N . LEU B 1 77 ? -3.893 13.172 8.531 1 98.81 77 LEU B N 1
ATOM 3102 C CA . LEU B 1 77 ? -2.668 12.383 8.414 1 98.81 77 LEU B CA 1
ATOM 3103 C C . LEU B 1 77 ? -1.441 13.289 8.383 1 98.81 77 LEU B C 1
ATOM 3105 O O . LEU B 1 77 ? -0.323 12.812 8.164 1 98.81 77 LEU B O 1
ATOM 3109 N N . ASN B 1 78 ? -1.556 14.594 8.516 1 98.88 78 ASN B N 1
ATOM 3110 C CA . ASN B 1 78 ? -0.586 15.664 8.305 1 98.88 78 ASN B CA 1
ATOM 3111 C C . ASN B 1 78 ? -0.915 16.891 9.156 1 98.88 78 ASN B C 1
ATOM 3113 O O . ASN B 1 78 ? -1.905 17.578 8.898 1 98.88 78 ASN B O 1
ATOM 3117 N N . PRO B 1 79 ? -0.067 17.203 10.094 1 98.88 79 PRO B N 1
ATOM 3118 C CA . PRO B 1 79 ? -0.345 18.391 10.914 1 98.88 79 PRO B CA 1
ATOM 3119 C C . PRO B 1 79 ? -0.562 19.656 10.078 1 98.88 79 PRO B C 1
ATOM 3121 O O . PRO B 1 79 ? -1.336 20.531 10.469 1 98.88 79 PRO B O 1
ATOM 3124 N N . ALA B 1 80 ? 0.152 19.812 8.992 1 98.81 80 ALA B N 1
ATOM 3125 C CA . ALA B 1 80 ? -0.079 20.953 8.109 1 98.81 80 ALA B CA 1
ATOM 3126 C C . ALA B 1 80 ? -1.508 20.953 7.578 1 98.81 80 ALA B C 1
ATOM 3128 O O . ALA B 1 80 ? -2.135 22 7.461 1 98.81 80 ALA B O 1
ATOM 3129 N N . VAL B 1 81 ? -2.047 19.812 7.262 1 98.75 81 VAL B N 1
ATOM 3130 C CA . VAL B 1 81 ? -3.418 19.688 6.781 1 98.75 81 VAL B CA 1
ATOM 3131 C C . VAL B 1 81 ? -4.395 19.922 7.93 1 98.75 81 VAL B C 1
ATOM 3133 O O . VAL B 1 81 ? -5.465 20.5 7.727 1 98.75 81 VAL B O 1
ATOM 3136 N N . SER B 1 82 ? -4.008 19.453 9.141 1 98.75 82 SER B N 1
ATOM 3137 C CA . SER B 1 82 ? -4.836 19.766 10.297 1 98.75 82 SER B CA 1
ATOM 3138 C C . SER B 1 82 ? -4.918 21.266 10.531 1 98.75 82 SER B C 1
ATOM 3140 O O . SER B 1 82 ? -5.973 21.797 10.883 1 98.75 82 SER B O 1
ATOM 3142 N N . LEU B 1 83 ? -3.811 21.938 10.32 1 98.31 83 LEU B N 1
ATOM 3143 C CA . LEU B 1 83 ? -3.816 23.391 10.445 1 98.31 83 LEU B CA 1
ATOM 3144 C C . LEU B 1 83 ? -4.664 24.031 9.352 1 98.31 83 LEU B C 1
ATOM 3146 O O . LEU B 1 83 ? -5.398 24.984 9.602 1 98.31 83 LEU B O 1
ATOM 3150 N N . PHE B 1 84 ? -4.508 23.547 8.141 1 97.19 84 PHE B N 1
ATOM 3151 C CA . PHE B 1 84 ? -5.383 23.922 7.039 1 97.19 84 PHE B CA 1
ATOM 3152 C C . PHE B 1 84 ? -6.844 23.844 7.453 1 97.19 84 PHE B C 1
ATOM 3154 O O . PHE B 1 84 ? -7.59 24.812 7.32 1 97.19 84 PHE B O 1
ATOM 3161 N N . SER B 1 85 ? -7.25 22.719 8.016 1 97.25 85 SER B N 1
ATOM 3162 C CA . SER B 1 85 ? -8.633 22.469 8.406 1 97.25 85 SER B CA 1
ATOM 3163 C C . SER B 1 85 ? -9.062 23.391 9.539 1 97.25 85 SER B C 1
ATOM 3165 O O . SER B 1 85 ? -10.18 23.906 9.539 1 97.25 85 SER B O 1
ATOM 3167 N N . TRP B 1 86 ? -8.195 23.531 10.5 1 97 86 TRP B N 1
ATOM 3168 C CA . TRP B 1 86 ? -8.516 24.422 11.609 1 97 86 TRP B CA 1
ATOM 3169 C C . TRP B 1 86 ? -8.695 25.859 11.109 1 97 86 TRP B C 1
ATOM 3171 O O . TRP B 1 86 ? -9.648 26.547 11.484 1 97 86 TRP B O 1
ATOM 3181 N N . SER B 1 87 ? -7.805 26.312 10.266 1 96.75 87 SER B N 1
ATOM 3182 C CA . SER B 1 87 ? -7.812 27.703 9.797 1 96.75 87 SER B CA 1
ATOM 3183 C C . SER B 1 87 ? -9.078 28 9.008 1 96.75 87 SER B C 1
ATOM 3185 O O . SER B 1 87 ? -9.562 29.141 9 1 96.75 87 SER B O 1
ATOM 3187 N N . LEU B 1 88 ? -9.609 27 8.391 1 95.31 88 LEU B N 1
ATOM 3188 C CA . LEU B 1 88 ? -10.805 27.188 7.578 1 95.31 88 LEU B CA 1
ATOM 3189 C C . LEU B 1 88 ? -12.062 26.859 8.367 1 95.31 88 LEU B C 1
ATOM 3191 O O . LEU B 1 88 ? -13.18 26.969 7.852 1 95.31 88 LEU B O 1
ATOM 3195 N N . GLY B 1 89 ? -11.914 26.375 9.547 1 94.5 89 GLY B N 1
ATOM 3196 C CA . GLY B 1 89 ? -13.047 26.188 10.445 1 94.5 89 GLY B CA 1
ATOM 3197 C C . GLY B 1 89 ? -13.625 24.781 10.398 1 94.5 89 GLY B C 1
ATOM 3198 O O . GLY B 1 89 ? -14.641 24.5 11.031 1 94.5 89 GLY B O 1
ATOM 3199 N N . THR B 1 90 ? -13.008 23.922 9.68 1 93.19 90 THR B N 1
ATOM 3200 C CA . THR B 1 90 ? -13.531 22.562 9.586 1 93.19 90 THR B CA 1
ATOM 3201 C C . THR B 1 90 ? -13.039 21.703 10.75 1 93.19 90 THR B C 1
ATOM 3203 O O . THR B 1 90 ? -13.602 20.656 11.039 1 93.19 90 THR B O 1
ATOM 3206 N N . LEU B 1 91 ? -11.969 22.078 11.414 1 93.25 91 LEU B N 1
ATOM 3207 C CA . LEU B 1 91 ? -11.539 21.562 12.711 1 93.25 91 LEU B CA 1
ATOM 3208 C C . LEU B 1 91 ? -11.805 22.578 13.812 1 93.25 91 LEU B C 1
ATOM 3210 O O . LEU B 1 91 ? -11.203 23.656 13.836 1 93.25 91 LEU B O 1
ATOM 3214 N N . ASN B 1 92 ? -12.656 22.297 14.734 1 90.38 92 ASN B N 1
ATOM 3215 C CA . ASN B 1 92 ? -13.375 23.25 15.562 1 90.38 92 ASN B CA 1
ATOM 3216 C C . ASN B 1 92 ? -12.469 23.891 16.609 1 90.38 92 ASN B C 1
ATOM 3218 O O . ASN B 1 92 ? -12.766 24.984 17.109 1 90.38 92 ASN B O 1
ATOM 3222 N N . SER B 1 93 ? -11.383 23.25 17 1 92.12 93 SER B N 1
ATOM 3223 C CA . SER B 1 93 ? -10.578 23.781 18.094 1 92.12 93 SER B CA 1
ATOM 3224 C C . SER B 1 93 ? -9.086 23.562 17.844 1 92.12 93 SER B C 1
ATOM 3226 O O . SER B 1 93 ? -8.703 22.594 17.203 1 92.12 93 SER B O 1
ATOM 3228 N N . LEU B 1 94 ? -8.352 24.531 18.344 1 94.75 94 LEU B N 1
ATOM 3229 C CA . LEU B 1 94 ? -6.898 24.406 18.297 1 94.75 94 LEU B CA 1
ATOM 3230 C C . LEU B 1 94 ? -6.422 23.219 19.109 1 94.75 94 LEU B C 1
ATOM 3232 O O . LEU B 1 94 ? -5.426 22.578 18.766 1 94.75 94 LEU B O 1
ATOM 3236 N N . LYS B 1 95 ? -7.188 22.906 20.141 1 95.94 95 LYS B N 1
ATOM 3237 C CA . LYS B 1 95 ? -6.871 21.734 20.953 1 95.94 95 LYS B CA 1
ATOM 3238 C C . LYS B 1 95 ? -6.875 20.469 20.094 1 95.94 95 LYS B C 1
ATOM 3240 O O . LYS B 1 95 ? -6.008 19.594 20.25 1 95.94 95 LYS B O 1
ATOM 3245 N N . TYR B 1 96 ? -7.836 20.406 19.203 1 96.38 96 TYR B N 1
ATOM 3246 C CA . TYR B 1 96 ? -7.926 19.234 18.344 1 96.38 96 TYR B CA 1
ATOM 3247 C C . TYR B 1 96 ? -6.766 19.188 17.359 1 96.38 96 TYR B C 1
ATOM 3249 O O . TYR B 1 96 ? -6.273 18.109 17.016 1 96.38 96 TYR B O 1
ATOM 3257 N N . PHE B 1 97 ? -6.371 20.391 16.953 1 97.56 97 PHE B N 1
ATOM 3258 C CA . PHE B 1 97 ? -5.18 20.469 16.109 1 97.56 97 PHE B CA 1
ATOM 3259 C C . PHE B 1 97 ? -3.988 19.812 16.797 1 97.56 97 PHE B C 1
ATOM 3261 O O . PHE B 1 97 ? -3.291 19 16.188 1 97.56 97 PHE B O 1
ATOM 3268 N N . TRP B 1 98 ? -3.775 20.109 17.984 1 98.12 98 TRP B N 1
ATOM 3269 C CA . TRP B 1 98 ? -2.621 19.578 18.703 1 98.12 98 TRP B CA 1
ATOM 3270 C C . TRP B 1 98 ? -2.766 18.078 18.953 1 98.12 98 TRP B C 1
ATOM 3272 O O . TRP B 1 98 ? -1.792 17.328 18.844 1 98.12 98 TRP B O 1
ATOM 3282 N N . PHE B 1 99 ? -3.971 17.609 19.297 1 98.31 99 PHE B N 1
ATOM 3283 C CA . PHE B 1 99 ? -4.191 16.172 19.5 1 98.31 99 PHE B CA 1
ATOM 3284 C C . PHE B 1 99 ? -3.939 15.398 18.219 1 98.31 99 PHE B C 1
ATOM 3286 O O . PHE B 1 99 ? -3.285 14.352 18.25 1 98.31 99 PHE B O 1
ATOM 3293 N N . TYR B 1 100 ? -4.453 15.922 17.109 1 98.56 100 TYR B N 1
ATOM 3294 C CA . TYR B 1 100 ? -4.191 15.281 15.828 1 98.56 100 TYR B CA 1
ATOM 3295 C C . TYR B 1 100 ? -2.695 15.227 15.539 1 98.56 100 TYR B C 1
ATOM 3297 O O . TYR B 1 100 ? -2.172 14.188 15.133 1 98.56 100 TYR B O 1
ATOM 3305 N N . THR B 1 101 ? -2.041 16.344 15.82 1 98.81 101 THR B N 1
ATOM 3306 C CA . THR B 1 101 ? -0.607 16.438 15.562 1 98.81 101 THR B CA 1
ATOM 3307 C C . THR B 1 101 ? 0.15 15.367 16.344 1 98.81 101 THR B C 1
ATOM 3309 O O . THR B 1 101 ? 0.987 14.656 15.781 1 98.81 101 THR B O 1
ATOM 3312 N N . ILE B 1 102 ? -0.147 15.195 17.547 1 98.81 102 ILE B N 1
ATOM 3313 C CA . ILE B 1 102 ? 0.552 14.258 18.422 1 98.81 102 ILE B CA 1
ATOM 3314 C C . ILE B 1 102 ? 0.368 12.836 17.906 1 98.81 102 ILE B C 1
ATOM 3316 O O . ILE B 1 102 ? 1.337 12.086 17.781 1 98.81 102 ILE B O 1
ATOM 3320 N N . VAL B 1 103 ? -0.872 12.438 17.562 1 98.88 103 VAL B N 1
ATOM 3321 C CA . VAL B 1 103 ? -1.122 11.047 17.188 1 98.88 103 VAL B CA 1
ATOM 3322 C C . VAL B 1 103 ? -0.606 10.805 15.766 1 98.88 103 VAL B C 1
ATOM 3324 O O . VAL B 1 103 ? -0.206 9.688 15.43 1 98.88 103 VAL B O 1
ATOM 3327 N N . GLN B 1 104 ? -0.598 11.836 14.961 1 98.94 104 GLN B N 1
ATOM 3328 C CA . GLN B 1 104 ? -0.016 11.711 13.633 1 98.94 104 GLN B CA 1
ATOM 3329 C C . GLN B 1 104 ? 1.488 11.469 13.703 1 98.94 104 GLN B C 1
ATOM 3331 O O . GLN B 1 104 ? 2.02 10.602 13.016 1 98.94 104 GLN B O 1
ATOM 3336 N N . VAL B 1 105 ? 2.145 12.203 14.57 1 98.94 105 VAL B N 1
ATOM 3337 C CA . VAL B 1 105 ? 3.578 12.016 14.758 1 98.94 105 VAL B CA 1
ATOM 3338 C C . VAL B 1 105 ? 3.848 10.625 15.328 1 98.94 105 VAL B C 1
ATOM 3340 O O . VAL B 1 105 ? 4.762 9.93 14.883 1 98.94 105 VAL B O 1
ATOM 3343 N N . ALA B 1 106 ? 3.066 10.227 16.281 1 98.94 106 ALA B N 1
ATOM 3344 C CA . ALA B 1 106 ? 3.203 8.891 16.859 1 98.94 106 ALA B CA 1
ATOM 3345 C C . ALA B 1 106 ? 2.982 7.809 15.797 1 98.94 106 ALA B C 1
ATOM 3347 O O . ALA B 1 106 ? 3.715 6.82 15.75 1 98.94 106 ALA B O 1
ATOM 3348 N N . GLY B 1 107 ? 1.924 7.98 15.008 1 98.94 107 GLY B N 1
ATOM 3349 C CA . GLY B 1 107 ? 1.685 7.043 13.922 1 98.94 107 GLY B CA 1
ATOM 3350 C C . GLY B 1 107 ? 2.836 6.965 12.93 1 98.94 107 GLY B C 1
ATOM 3351 O O . GLY B 1 107 ? 3.209 5.875 12.492 1 98.94 107 GLY B O 1
ATOM 3352 N N . ALA B 1 108 ? 3.381 8.109 12.609 1 98.94 108 ALA B N 1
ATOM 3353 C CA . ALA B 1 108 ? 4.523 8.148 11.695 1 98.94 108 ALA B CA 1
ATOM 3354 C C . ALA B 1 108 ? 5.73 7.445 12.297 1 98.94 108 ALA B C 1
ATOM 3356 O O . ALA B 1 108 ? 6.484 6.77 11.594 1 98.94 108 ALA B O 1
ATOM 3357 N N . PHE B 1 109 ? 5.934 7.645 13.586 1 98.94 109 PHE B N 1
ATOM 3358 C CA . PHE B 1 109 ? 6.984 6.941 14.305 1 98.94 109 PHE B CA 1
ATOM 3359 C C . PHE B 1 109 ? 6.82 5.434 14.172 1 98.94 109 PHE B C 1
ATOM 3361 O O . PHE B 1 109 ? 7.77 4.727 13.836 1 98.94 109 PHE B O 1
ATOM 3368 N N . VAL B 1 110 ? 5.617 4.93 14.391 1 98.94 110 VAL B N 1
ATOM 3369 C CA . VAL B 1 110 ? 5.336 3.5 14.32 1 98.94 110 VAL B CA 1
ATOM 3370 C C . VAL B 1 110 ? 5.5 3.012 12.883 1 98.94 110 VAL B C 1
ATOM 3372 O O . VAL B 1 110 ? 6.035 1.927 12.648 1 98.94 110 VAL B O 1
ATOM 3375 N N . GLY B 1 111 ? 4.996 3.799 11.922 1 98.94 111 GLY B N 1
ATOM 3376 C CA . GLY B 1 111 ? 5.199 3.443 10.531 1 98.94 111 GLY B CA 1
ATOM 3377 C C . GLY B 1 111 ? 6.66 3.254 10.164 1 98.94 111 GLY B C 1
ATOM 3378 O O . GLY B 1 111 ? 7.016 2.303 9.469 1 98.94 111 GLY B O 1
ATOM 3379 N N . ALA B 1 112 ? 7.5 4.133 10.68 1 98.94 112 ALA B N 1
ATOM 3380 C CA . ALA B 1 112 ? 8.938 4.035 10.438 1 98.94 112 ALA B CA 1
ATOM 3381 C C . ALA B 1 112 ? 9.516 2.773 11.062 1 98.94 112 ALA B C 1
ATOM 3383 O O . ALA B 1 112 ? 10.352 2.098 10.453 1 98.94 112 ALA B O 1
ATOM 3384 N N . ALA B 1 113 ? 9.117 2.484 12.25 1 98.88 113 ALA B N 1
ATOM 3385 C CA . ALA B 1 113 ? 9.586 1.287 12.938 1 98.88 113 ALA B CA 1
ATOM 3386 C C . ALA B 1 113 ? 9.227 0.025 12.156 1 98.88 113 ALA B C 1
ATOM 3388 O O . ALA B 1 113 ? 10.039 -0.889 12.031 1 98.88 113 ALA B O 1
ATOM 3389 N N . LEU B 1 114 ? 8.031 -0.022 11.648 1 98.81 114 LEU B N 1
ATOM 3390 C CA . LEU B 1 114 ? 7.582 -1.186 10.891 1 98.81 114 LEU B CA 1
ATOM 3391 C C . LEU B 1 114 ? 8.391 -1.345 9.609 1 98.81 114 LEU B C 1
ATOM 3393 O O . LEU B 1 114 ? 8.773 -2.461 9.242 1 98.81 114 LEU B O 1
ATOM 3397 N N . CYS B 1 115 ? 8.633 -0.268 8.922 1 98.81 115 CYS B N 1
ATOM 3398 C CA . CYS B 1 115 ? 9.469 -0.315 7.723 1 98.81 115 CYS B CA 1
ATOM 3399 C C . CYS B 1 115 ? 10.867 -0.81 8.047 1 98.81 115 CYS B C 1
ATOM 3401 O O . CYS B 1 115 ? 11.43 -1.636 7.324 1 98.81 115 CYS B O 1
ATOM 3403 N N . PHE B 1 116 ? 11.422 -0.287 9.156 1 98.81 116 PHE B N 1
ATOM 3404 C CA . PHE B 1 116 ? 12.758 -0.668 9.594 1 98.81 116 PHE B CA 1
ATOM 3405 C C . PHE B 1 116 ? 12.844 -2.17 9.844 1 98.81 116 PHE B C 1
ATOM 3407 O O . PHE B 1 116 ? 13.797 -2.822 9.414 1 98.81 116 PHE B O 1
ATOM 3414 N N . VAL B 1 117 ? 11.836 -2.699 10.484 1 98.5 117 VAL B N 1
ATOM 3415 C CA . VAL B 1 117 ? 11.812 -4.125 10.797 1 98.5 117 VAL B CA 1
ATOM 3416 C C . VAL B 1 117 ? 11.68 -4.934 9.508 1 98.5 117 VAL B C 1
ATOM 3418 O O . VAL B 1 117 ? 12.383 -5.93 9.312 1 98.5 117 VAL B O 1
ATOM 3421 N N . LEU B 1 118 ? 10.852 -4.535 8.602 1 97.94 118 LEU B N 1
ATOM 3422 C CA . LEU B 1 118 ? 10.609 -5.25 7.352 1 97.94 118 LEU B CA 1
ATOM 3423 C C . LEU B 1 118 ? 11.883 -5.328 6.512 1 97.94 118 LEU B C 1
ATOM 3425 O O . LEU B 1 118 ? 12.172 -6.363 5.91 1 97.94 118 LEU B O 1
ATOM 3429 N N . TYR B 1 119 ? 12.633 -4.254 6.465 1 98.31 119 TYR B N 1
ATOM 3430 C CA . TYR B 1 119 ? 13.781 -4.172 5.562 1 98.31 119 TYR B CA 1
ATOM 3431 C C . TYR B 1 119 ? 15.094 -4.273 6.328 1 98.31 119 TYR B C 1
ATOM 3433 O O . TYR B 1 119 ? 16.156 -3.928 5.805 1 98.31 119 TYR B O 1
ATOM 3441 N N . TYR B 1 120 ? 15.023 -4.742 7.559 1 98.31 120 TYR B N 1
ATOM 3442 C CA . TYR B 1 120 ? 16.188 -4.785 8.43 1 98.31 120 TYR B CA 1
ATOM 3443 C C . TYR B 1 120 ? 17.359 -5.492 7.746 1 98.31 120 TYR B C 1
ATOM 3445 O O . TYR B 1 120 ? 18.469 -4.953 7.68 1 98.31 120 TYR B O 1
ATOM 3453 N N . ASP B 1 121 ? 17.141 -6.684 7.16 1 98.25 121 ASP B N 1
ATOM 3454 C CA . ASP B 1 121 ? 18.219 -7.469 6.551 1 98.25 121 ASP B CA 1
ATOM 3455 C C . ASP B 1 121 ? 18.828 -6.727 5.363 1 98.25 121 ASP B C 1
ATOM 3457 O O . ASP B 1 121 ? 20.047 -6.758 5.176 1 98.25 121 ASP B O 1
ATOM 3461 N N . LYS B 1 122 ? 17.953 -6.086 4.594 1 97.94 122 LYS B N 1
ATOM 3462 C CA . LYS B 1 122 ? 18.484 -5.402 3.414 1 97.94 122 LYS B CA 1
ATOM 3463 C C . LYS B 1 122 ? 19.25 -4.141 3.803 1 97.94 122 LYS B C 1
ATOM 3465 O O . LYS B 1 122 ? 20.234 -3.785 3.16 1 97.94 122 LYS B O 1
ATOM 3470 N N . ILE B 1 123 ? 18.781 -3.445 4.863 1 98.44 123 ILE B N 1
ATOM 3471 C CA . ILE B 1 123 ? 19.5 -2.285 5.391 1 98.44 123 ILE B CA 1
ATOM 3472 C C . ILE B 1 123 ? 20.859 -2.719 5.934 1 98.44 123 ILE B C 1
ATOM 3474 O O . ILE B 1 123 ? 21.875 -2.074 5.66 1 98.44 123 ILE B O 1
ATOM 3478 N N . GLU B 1 124 ? 20.891 -3.883 6.668 1 97.88 124 GLU B N 1
ATOM 3479 C CA . GLU B 1 124 ? 22.141 -4.434 7.172 1 97.88 124 GLU B CA 1
ATOM 3480 C C . GLU B 1 124 ? 23.109 -4.734 6.031 1 97.88 124 GLU B C 1
ATOM 3482 O O . GLU B 1 124 ? 24.312 -4.441 6.133 1 97.88 124 GLU B O 1
ATOM 3487 N N . GLU B 1 125 ? 22.578 -5.293 5.051 1 97.06 125 GLU B N 1
ATOM 3488 C CA . GLU B 1 125 ? 23.422 -5.609 3.898 1 97.06 125 GLU B CA 1
ATOM 3489 C C . GLU B 1 125 ? 23.969 -4.336 3.248 1 97.06 125 GLU B C 1
ATOM 3491 O O . GLU B 1 125 ? 25.125 -4.285 2.854 1 97.06 125 GLU B O 1
ATOM 3496 N N . PHE B 1 126 ? 23.172 -3.314 3.154 1 97.56 126 PHE B N 1
ATOM 3497 C CA . PHE B 1 126 ? 23.484 -2.092 2.428 1 97.56 126 PHE B CA 1
ATOM 3498 C C . PHE B 1 126 ? 24.5 -1.255 3.199 1 97.56 126 PHE B C 1
ATOM 3500 O O . PHE B 1 126 ? 25.484 -0.772 2.627 1 97.56 126 PHE B O 1
ATOM 3507 N N . ASP B 1 127 ? 24.312 -1.095 4.516 1 97.38 127 ASP B N 1
ATOM 3508 C CA . ASP B 1 127 ? 25.141 -0.137 5.238 1 97.38 127 ASP B CA 1
ATOM 3509 C C . ASP B 1 127 ? 26.125 -0.853 6.156 1 97.38 127 ASP B C 1
ATOM 3511 O O . ASP B 1 127 ? 26.906 -0.207 6.863 1 97.38 127 ASP B O 1
ATOM 3515 N N . GLY B 1 128 ? 26.109 -2.166 6.195 1 96.75 128 GLY B N 1
ATOM 3516 C CA . GLY B 1 128 ? 27.062 -2.943 6.965 1 96.75 128 GLY B CA 1
ATOM 3517 C C . GLY B 1 128 ? 26.812 -2.875 8.461 1 96.75 128 GLY B C 1
ATOM 3518 O O . GLY B 1 128 ? 27.734 -3.109 9.258 1 96.75 128 GLY B O 1
ATOM 3519 N N . GLY B 1 129 ? 25.656 -2.422 8.797 1 96.62 129 GLY B N 1
ATOM 3520 C CA . GLY B 1 129 ? 25.312 -2.391 10.211 1 96.62 129 GLY B CA 1
ATOM 3521 C C . GLY B 1 129 ? 25.641 -1.063 10.875 1 96.62 129 GLY B C 1
ATOM 3522 O O . GLY B 1 129 ? 25.344 -0.866 12.055 1 96.62 129 GLY B O 1
ATOM 3523 N N . ILE B 1 130 ? 26.188 -0.108 10.047 1 97.56 130 ILE B N 1
ATOM 3524 C CA . ILE B 1 130 ? 26.531 1.204 10.586 1 97.56 130 ILE B CA 1
ATOM 3525 C C . ILE B 1 130 ? 25.516 2.238 10.102 1 97.56 130 ILE B C 1
ATOM 3527 O O . ILE B 1 130 ? 25.531 2.631 8.938 1 97.56 130 ILE B O 1
ATOM 3531 N N . ARG B 1 131 ? 24.734 2.699 11 1 98.31 131 ARG B N 1
ATOM 3532 C CA . ARG B 1 131 ? 23.641 3.633 10.711 1 98.31 131 ARG B CA 1
ATOM 3533 C C . ARG B 1 131 ? 24.156 5.066 10.664 1 98.31 131 ARG B C 1
ATOM 3535 O O . ARG B 1 131 ? 24.562 5.617 11.695 1 98.31 131 ARG B O 1
ATOM 3542 N N . THR B 1 132 ? 24.109 5.711 9.469 1 97.62 132 THR B N 1
ATOM 3543 C CA . THR B 1 132 ? 24.609 7.074 9.328 1 97.62 132 THR B CA 1
ATOM 3544 C C . THR B 1 132 ? 23.625 7.93 8.539 1 97.62 132 THR B C 1
ATOM 3546 O O . THR B 1 132 ? 22.781 7.398 7.812 1 97.62 132 THR B O 1
ATOM 3549 N N . VAL B 1 133 ? 23.703 9.227 8.672 1 97.5 133 VAL B N 1
ATOM 3550 C CA . VAL B 1 133 ? 22.859 10.195 7.992 1 97.5 133 VAL B CA 1
ATOM 3551 C C . VAL B 1 133 ? 23.516 10.633 6.688 1 97.5 133 VAL B C 1
ATOM 3553 O O . VAL B 1 133 ? 22.828 10.922 5.703 1 97.5 133 VAL B O 1
ATOM 3556 N N . SER B 1 134 ? 24.859 10.656 6.723 1 95.62 134 SER B N 1
ATOM 3557 C CA . SER B 1 134 ? 25.625 11.086 5.559 1 95.62 134 SER B CA 1
ATOM 3558 C C . SER B 1 134 ? 26.703 10.062 5.199 1 95.62 134 SER B C 1
ATOM 3560 O O . SER B 1 134 ? 27.031 9.195 6.012 1 95.62 134 SER B O 1
ATOM 3562 N N . GLY B 1 135 ? 27.078 10.156 3.902 1 94.25 135 GLY B N 1
ATOM 3563 C CA . GLY B 1 135 ? 28.094 9.227 3.426 1 94.25 135 GLY B CA 1
ATOM 3564 C C . GLY B 1 135 ? 27.562 8.281 2.357 1 94.25 135 GLY B C 1
ATOM 3565 O O . GLY B 1 135 ? 26.359 8.242 2.088 1 94.25 135 GLY B O 1
ATOM 3566 N N . PRO B 1 136 ? 28.391 7.488 1.776 1 93.69 136 PRO B N 1
ATOM 3567 C CA . PRO B 1 136 ? 28.016 6.676 0.611 1 93.69 136 PRO B CA 1
ATOM 3568 C C . PRO B 1 136 ? 27.062 5.539 0.958 1 93.69 136 PRO B C 1
ATOM 3570 O O . PRO B 1 136 ? 26.297 5.094 0.102 1 93.69 136 PRO B O 1
ATOM 3573 N N . ASN B 1 137 ? 27.078 5.117 2.246 1 96.31 137 ASN B N 1
ATOM 3574 C CA . ASN B 1 137 ? 26.203 4.016 2.643 1 96.31 137 ASN B CA 1
ATOM 3575 C C . ASN B 1 137 ? 25.172 4.465 3.672 1 96.31 137 ASN B C 1
ATOM 3577 O O . ASN B 1 137 ? 24.656 3.646 4.438 1 96.31 137 ASN B O 1
ATOM 3581 N N . ALA B 1 138 ? 24.969 5.793 3.707 1 97.88 138 ALA B N 1
ATOM 3582 C CA . ALA B 1 138 ? 24 6.324 4.652 1 97.88 138 ALA B CA 1
ATOM 3583 C C . ALA B 1 138 ? 22.578 5.855 4.305 1 97.88 138 ALA B C 1
ATOM 3585 O O . ALA B 1 138 ? 22.203 5.805 3.133 1 97.88 138 ALA B O 1
ATOM 3586 N N . THR B 1 139 ? 21.797 5.523 5.348 1 98.5 139 THR B N 1
ATOM 3587 C CA . THR B 1 139 ? 20.469 4.98 5.078 1 98.5 139 THR B CA 1
ATOM 3588 C C . THR B 1 139 ? 19.391 5.812 5.766 1 98.5 139 THR B C 1
ATOM 3590 O O . THR B 1 139 ? 18.203 5.477 5.703 1 98.5 139 THR B O 1
ATOM 3593 N N . ALA B 1 140 ? 19.766 6.922 6.418 1 98.44 140 ALA B N 1
ATOM 3594 C CA . ALA B 1 140 ? 18.797 7.758 7.133 1 98.44 140 ALA B CA 1
ATOM 3595 C C . ALA B 1 140 ? 17.75 8.328 6.176 1 98.44 140 ALA B C 1
ATOM 3597 O O . ALA B 1 140 ? 16.609 8.547 6.559 1 98.44 140 ALA B O 1
ATOM 3598 N N . ALA B 1 141 ? 18.094 8.516 4.914 1 97.38 141 ALA B N 1
ATOM 3599 C CA . ALA B 1 141 ? 17.25 9.172 3.922 1 97.38 141 ALA B CA 1
ATOM 3600 C C . ALA B 1 141 ? 16.062 8.289 3.545 1 97.38 141 ALA B C 1
ATOM 3602 O O . ALA B 1 141 ? 15.109 8.75 2.918 1 97.38 141 ALA B O 1
ATOM 3603 N N . ILE B 1 142 ? 16.109 7.023 3.947 1 98.31 142 ILE B N 1
ATOM 3604 C CA . ILE B 1 142 ? 14.953 6.148 3.762 1 98.31 142 ILE B CA 1
ATOM 3605 C C . ILE B 1 142 ? 13.797 6.637 4.629 1 98.31 142 ILE B C 1
ATOM 3607 O O . ILE B 1 142 ? 12.633 6.523 4.234 1 98.31 142 ILE B O 1
ATOM 3611 N N . PHE B 1 143 ? 14.078 7.262 5.742 1 98.62 143 PHE B N 1
ATOM 3612 C CA . PHE B 1 143 ? 13.078 7.473 6.789 1 98.62 143 PHE B CA 1
ATOM 3613 C C . PHE B 1 143 ? 12.688 8.945 6.871 1 98.62 143 PHE B C 1
ATOM 3615 O O . PHE B 1 143 ? 11.5 9.266 6.961 1 98.62 143 PHE B O 1
ATOM 3622 N N . ALA B 1 144 ? 13.656 9.836 6.855 1 98 144 ALA B N 1
ATOM 3623 C CA . ALA B 1 144 ? 13.406 11.273 6.938 1 98 144 ALA B CA 1
ATOM 3624 C C . ALA B 1 144 ? 14.07 12.008 5.777 1 98 144 ALA B C 1
ATOM 3626 O O . ALA B 1 144 ? 14.797 11.406 4.984 1 98 144 ALA B O 1
ATOM 3627 N N . THR B 1 145 ? 13.734 13.281 5.641 1 97.31 145 THR B N 1
ATOM 3628 C CA . THR B 1 145 ? 14.25 14.023 4.5 1 97.31 145 THR B CA 1
ATOM 3629 C C . THR B 1 145 ? 15.578 14.695 4.844 1 97.31 145 THR B C 1
ATOM 3631 O O . THR B 1 145 ? 15.797 15.094 5.992 1 97.31 145 THR B O 1
ATOM 3634 N N . TYR B 1 146 ? 16.422 14.852 3.906 1 96.81 146 TYR B N 1
ATOM 3635 C CA . TYR B 1 146 ? 17.719 15.531 4 1 96.81 146 TYR B CA 1
ATOM 3636 C C . TYR B 1 146 ? 18.062 16.234 2.691 1 96.81 146 TYR B C 1
ATOM 3638 O O . TYR B 1 146 ? 18.094 15.594 1.634 1 96.81 146 TYR B O 1
ATOM 3646 N N . PRO B 1 147 ? 18.312 17.484 2.732 1 96.38 147 PRO B N 1
ATOM 3647 C CA . PRO B 1 147 ? 18.547 18.25 1.505 1 96.38 147 PRO B CA 1
ATOM 3648 C C . PRO B 1 147 ? 19.906 17.953 0.88 1 96.38 147 PRO B C 1
ATOM 3650 O O . PRO B 1 147 ? 20.828 17.5 1.575 1 96.38 147 PRO B O 1
ATOM 3653 N N . GLY B 1 148 ? 20.016 18.25 -0.403 1 92.5 148 GLY B N 1
ATOM 3654 C CA . GLY B 1 148 ? 21.312 18.219 -1.064 1 92.5 148 GLY B CA 1
ATOM 3655 C C . GLY B 1 148 ? 22.219 19.344 -0.628 1 92.5 148 GLY B C 1
ATOM 3656 O O . GLY B 1 148 ? 21.766 20.328 -0.027 1 92.5 148 GLY B O 1
ATOM 3657 N N . SER B 1 149 ? 23.453 19.219 -1.006 1 93.06 149 SER B N 1
ATOM 3658 C CA . SER B 1 149 ? 24.453 20.172 -0.553 1 93.06 149 SER B CA 1
ATOM 3659 C C . SER B 1 149 ? 24.266 21.531 -1.198 1 93.06 149 SER B C 1
ATOM 3661 O O . SER B 1 149 ? 24.75 22.547 -0.689 1 93.06 149 SER B O 1
ATOM 3663 N N . HIS B 1 150 ? 23.547 21.609 -2.197 1 95.56 150 HIS B N 1
ATOM 3664 C CA . HIS B 1 150 ? 23.375 22.844 -2.943 1 95.56 150 HIS B CA 1
ATOM 3665 C C . HIS B 1 150 ? 22.391 23.781 -2.24 1 95.56 150 HIS B C 1
ATOM 3667 O O . HIS B 1 150 ? 22.344 24.984 -2.531 1 95.56 150 HIS B O 1
ATOM 3673 N N . LEU B 1 151 ? 21.547 23.188 -1.358 1 96.88 151 LEU B N 1
ATOM 3674 C CA . LEU B 1 151 ? 20.391 23.922 -0.842 1 96.88 151 LEU B CA 1
ATOM 3675 C C . LEU B 1 151 ? 20.812 24.828 0.322 1 96.88 151 LEU B C 1
ATOM 3677 O O . LEU B 1 151 ? 21.328 24.344 1.33 1 96.88 151 LEU B O 1
ATOM 3681 N N . SER B 1 152 ? 20.562 26.141 0.139 1 97.69 152 SER B N 1
ATOM 3682 C CA . SER B 1 152 ? 20.812 27.109 1.201 1 97.69 152 SER B CA 1
ATOM 3683 C C . SER B 1 152 ? 19.688 27.109 2.229 1 97.69 152 SER B C 1
ATOM 3685 O O . SER B 1 152 ? 18.625 26.516 1.996 1 97.69 152 SER B O 1
ATOM 3687 N N . THR B 1 153 ? 19.906 27.766 3.346 1 97.56 153 THR B N 1
ATOM 3688 C CA . THR B 1 153 ? 18.891 27.859 4.391 1 97.56 153 THR B CA 1
ATOM 3689 C C . THR B 1 153 ? 17.625 28.531 3.863 1 97.56 153 THR B C 1
ATOM 3691 O O . THR B 1 153 ? 16.516 28.031 4.082 1 97.56 153 THR B O 1
ATOM 3694 N N . ILE B 1 154 ? 17.797 29.625 3.199 1 98.12 154 ILE B N 1
ATOM 3695 C CA . ILE B 1 154 ? 16.656 30.375 2.68 1 98.12 154 ILE B CA 1
ATOM 3696 C C . ILE B 1 154 ? 15.93 29.531 1.62 1 98.12 154 ILE B C 1
ATOM 3698 O O . ILE B 1 154 ? 14.695 29.484 1.594 1 98.12 154 ILE B O 1
ATOM 3702 N N . GLY B 1 155 ? 16.719 28.922 0.708 1 97.94 155 GLY B N 1
ATOM 3703 C CA . GLY B 1 155 ? 16.141 28.047 -0.283 1 97.94 155 GLY B CA 1
ATOM 3704 C C . GLY B 1 155 ? 15.336 26.906 0.331 1 97.94 155 GLY B C 1
ATOM 3705 O O . GLY B 1 155 ? 14.281 26.531 -0.187 1 97.94 155 GLY B O 1
ATOM 3706 N N . ALA B 1 156 ? 15.828 26.406 1.425 1 98 156 ALA B N 1
ATOM 3707 C CA . ALA B 1 156 ? 15.172 25.312 2.133 1 98 156 ALA B CA 1
ATOM 3708 C C . ALA B 1 156 ? 13.836 25.766 2.713 1 98 156 ALA B C 1
ATOM 3710 O O . ALA B 1 156 ? 12.836 25.047 2.613 1 98 156 ALA B O 1
ATOM 3711 N N . VAL B 1 157 ? 13.789 26.875 3.281 1 98.19 157 VAL B N 1
ATOM 3712 C CA . VAL B 1 157 ? 12.578 27.438 3.859 1 98.19 157 VAL B CA 1
ATOM 3713 C C . VAL B 1 157 ? 11.539 27.672 2.762 1 98.19 157 VAL B C 1
ATOM 3715 O O . VAL B 1 157 ? 10.383 27.281 2.896 1 98.19 157 VAL B O 1
ATOM 3718 N N . ILE B 1 158 ? 11.945 28.266 1.653 1 98.12 158 ILE B N 1
ATOM 3719 C CA . ILE B 1 158 ? 11.062 28.547 0.527 1 98.12 158 ILE B CA 1
ATOM 3720 C C . ILE B 1 158 ? 10.523 27.234 -0.044 1 98.12 158 ILE B C 1
ATOM 3722 O O . ILE B 1 158 ? 9.328 27.125 -0.333 1 98.12 158 ILE B O 1
ATOM 3726 N N . ASP B 1 159 ? 11.398 26.266 -0.163 1 97.81 159 ASP B N 1
ATOM 3727 C CA . ASP B 1 159 ? 11.023 24.969 -0.708 1 97.81 159 ASP B CA 1
ATOM 3728 C C . ASP B 1 159 ? 9.891 24.344 0.097 1 97.81 159 ASP B C 1
ATOM 3730 O O . ASP B 1 159 ? 8.883 23.906 -0.471 1 97.81 159 ASP B O 1
ATOM 3734 N N . GLN B 1 160 ? 9.969 24.312 1.396 1 98 160 GLN B N 1
ATOM 3735 C CA . GLN B 1 160 ? 8.984 23.641 2.234 1 98 160 GLN B CA 1
ATOM 3736 C C . GLN B 1 160 ? 7.695 24.453 2.33 1 98 160 GLN B C 1
ATOM 3738 O O . GLN B 1 160 ? 6.598 23.906 2.342 1 98 160 GLN B O 1
ATOM 3743 N N . ILE B 1 161 ? 7.793 25.75 2.361 1 98.5 161 ILE B N 1
ATOM 3744 C CA . ILE B 1 161 ? 6.605 26.594 2.42 1 98.5 161 ILE B CA 1
ATOM 3745 C C . ILE B 1 161 ? 5.836 26.5 1.104 1 98.5 161 ILE B C 1
ATOM 3747 O O . ILE B 1 161 ? 4.625 26.281 1.101 1 98.5 161 ILE B O 1
ATOM 3751 N N . PHE B 1 162 ? 6.527 26.625 -0.033 1 98.44 162 PHE B N 1
ATOM 3752 C CA . PHE B 1 162 ? 5.859 26.672 -1.329 1 98.44 162 PHE B CA 1
ATOM 3753 C C . PHE B 1 162 ? 5.281 25.297 -1.691 1 98.44 162 PHE B C 1
ATOM 3755 O O . PHE B 1 162 ? 4.176 25.219 -2.227 1 98.44 162 PHE B O 1
ATOM 3762 N N . SER B 1 163 ? 6.039 24.25 -1.435 1 98.31 163 SER B N 1
ATOM 3763 C CA . SER B 1 163 ? 5.52 22.938 -1.75 1 98.31 163 SER B CA 1
ATOM 3764 C C . SER B 1 163 ? 4.293 22.609 -0.905 1 98.31 163 SER B C 1
ATOM 3766 O O . SER B 1 163 ? 3.305 22.078 -1.415 1 98.31 163 SER B O 1
ATOM 3768 N N . THR B 1 164 ? 4.305 22.984 0.362 1 98.75 164 THR B N 1
ATOM 3769 C CA . THR B 1 164 ? 3.152 22.734 1.218 1 98.75 164 THR B CA 1
ATOM 3770 C C . THR B 1 164 ? 1.989 23.641 0.851 1 98.75 164 THR B C 1
ATOM 3772 O O . THR B 1 164 ? 0.827 23.25 0.935 1 98.75 164 THR B O 1
ATOM 3775 N N . ALA B 1 165 ? 2.326 24.859 0.436 1 98.75 165 ALA B N 1
ATOM 3776 C CA . ALA B 1 165 ? 1.273 25.75 -0.044 1 98.75 165 ALA B CA 1
ATOM 3777 C C . ALA B 1 165 ? 0.535 25.141 -1.23 1 98.75 165 ALA B C 1
ATOM 3779 O O . ALA B 1 165 ? -0.694 25.203 -1.307 1 98.75 165 ALA B O 1
ATOM 3780 N N . MET B 1 166 ? 1.269 24.578 -2.117 1 98.5 166 MET B N 1
ATOM 3781 C CA . MET B 1 166 ? 0.647 23.938 -3.271 1 98.5 166 MET B CA 1
ATOM 3782 C C . MET B 1 166 ? -0.193 22.75 -2.84 1 98.5 166 MET B C 1
ATOM 3784 O O . MET B 1 166 ? -1.256 22.484 -3.41 1 98.5 166 MET B O 1
ATOM 3788 N N . LEU B 1 167 ? 0.288 22 -1.883 1 98.62 167 LEU B N 1
ATOM 3789 C CA . LEU B 1 167 ? -0.472 20.891 -1.317 1 98.62 167 LEU B CA 1
ATOM 3790 C C . LEU B 1 167 ? -1.814 21.359 -0.776 1 98.62 167 LEU B C 1
ATOM 3792 O O . LEU B 1 167 ? -2.865 20.844 -1.159 1 98.62 167 LEU B O 1
ATOM 3796 N N . CYS B 1 168 ? -1.795 22.406 0.018 1 98.69 168 CYS B N 1
ATOM 3797 C CA . CYS B 1 168 ? -3.01 22.875 0.675 1 98.69 168 CYS B CA 1
ATOM 3798 C C . CYS B 1 168 ? -3.906 23.625 -0.305 1 98.69 168 CYS B C 1
ATOM 3800 O O . CYS B 1 168 ? -5.133 23.562 -0.198 1 98.69 168 CYS B O 1
ATOM 3802 N N . PHE B 1 169 ? -3.309 24.359 -1.293 1 98.69 169 PHE B N 1
ATOM 3803 C CA . PHE B 1 169 ? -4.098 24.953 -2.367 1 98.69 169 PHE B CA 1
ATOM 3804 C C . PHE B 1 169 ? -4.867 23.875 -3.127 1 98.69 169 PHE B C 1
ATOM 3806 O O . PHE B 1 169 ? -6.062 24.031 -3.385 1 98.69 169 PHE B O 1
ATOM 3813 N N . SER B 1 170 ? -4.242 22.828 -3.422 1 98.75 170 SER B N 1
ATOM 3814 C CA . SER B 1 170 ? -4.859 21.703 -4.129 1 98.75 170 SER B CA 1
ATOM 3815 C C . SER B 1 170 ? -5.949 21.047 -3.289 1 98.75 170 SER B C 1
ATOM 3817 O O . SER B 1 170 ? -6.988 20.641 -3.816 1 98.75 170 SER B O 1
ATOM 3819 N N . LEU B 1 171 ? -5.695 20.922 -2.002 1 98.44 171 LEU B N 1
ATOM 3820 C CA . LEU B 1 171 ? -6.734 20.406 -1.119 1 98.44 171 LEU B CA 1
ATOM 3821 C C . LEU B 1 171 ? -7.969 21.297 -1.143 1 98.44 171 LEU B C 1
ATOM 3823 O O . LEU B 1 171 ? -9.094 20.812 -1.062 1 98.44 171 LEU B O 1
ATOM 3827 N N . GLY B 1 172 ? -7.758 22.609 -1.216 1 97.81 172 GLY B N 1
ATOM 3828 C CA . GLY B 1 172 ? -8.875 23.516 -1.373 1 97.81 172 GLY B CA 1
ATOM 3829 C C . GLY B 1 172 ? -9.711 23.234 -2.609 1 97.81 172 GLY B C 1
ATOM 3830 O O . GLY B 1 172 ? -10.938 23.281 -2.557 1 97.81 172 GLY B O 1
ATOM 3831 N N . ILE B 1 173 ? -9.039 22.922 -3.725 1 97.94 173 ILE B N 1
ATOM 3832 C CA . ILE B 1 173 ? -9.727 22.562 -4.965 1 97.94 173 ILE B CA 1
ATOM 3833 C C . ILE B 1 173 ? -10.555 21.297 -4.754 1 97.94 173 ILE B C 1
ATOM 3835 O O . ILE B 1 173 ? -11.742 21.266 -5.105 1 97.94 173 ILE B O 1
ATOM 3839 N N . ILE B 1 174 ? -10.023 20.344 -4.113 1 97.94 174 ILE B N 1
ATOM 3840 C CA . ILE B 1 174 ? -10.586 19 -4.031 1 97.94 174 ILE B CA 1
ATOM 3841 C C . ILE B 1 174 ? -11.766 19 -3.059 1 97.94 174 ILE B C 1
ATOM 3843 O O . ILE B 1 174 ? -12.766 18.312 -3.287 1 97.94 174 ILE B O 1
ATOM 3847 N N . THR B 1 175 ? -11.68 19.812 -1.982 1 96.44 175 THR B N 1
ATOM 3848 C CA . THR B 1 175 ? -12.625 19.656 -0.885 1 96.44 175 THR B CA 1
ATOM 3849 C C . THR B 1 175 ? -13.711 20.719 -0.948 1 96.44 175 THR B C 1
ATOM 3851 O O . THR B 1 175 ? -14.711 20.641 -0.226 1 96.44 175 THR B O 1
ATOM 3854 N N . ASP B 1 176 ? -13.492 21.734 -1.826 1 95.19 176 ASP B N 1
ATOM 3855 C CA . ASP B 1 176 ? -14.539 22.734 -1.992 1 95.19 176 ASP B CA 1
ATOM 3856 C C . ASP B 1 176 ? -15.758 22.141 -2.691 1 95.19 176 ASP B C 1
ATOM 3858 O O . ASP B 1 176 ? -15.703 21.812 -3.875 1 95.19 176 ASP B O 1
ATOM 3862 N N . GLU B 1 177 ? -16.797 22.016 -1.982 1 93.44 177 GLU B N 1
ATOM 3863 C CA . GLU B 1 177 ? -18.016 21.359 -2.479 1 93.44 177 GLU B CA 1
ATOM 3864 C C . GLU B 1 177 ? -18.516 22.031 -3.756 1 93.44 177 GLU B C 1
ATOM 3866 O O . GLU B 1 177 ? -19.125 21.375 -4.605 1 93.44 177 GLU B O 1
ATOM 3871 N N . ARG B 1 178 ? -18.312 23.266 -3.891 1 92.75 178 ARG B N 1
ATOM 3872 C CA . ARG B 1 178 ? -18.812 24.031 -5.035 1 92.75 178 ARG B CA 1
ATOM 3873 C C . ARG B 1 178 ? -18.094 23.609 -6.32 1 92.75 178 ARG B C 1
ATOM 3875 O O . ARG B 1 178 ? -18.562 23.906 -7.418 1 92.75 178 ARG B O 1
ATOM 3882 N N . ASN B 1 179 ? -16.984 22.875 -6.184 1 95 179 ASN B N 1
ATOM 3883 C CA . ASN B 1 179 ? -16.312 22.297 -7.352 1 95 179 ASN B CA 1
ATOM 3884 C C . ASN B 1 179 ? -16.953 20.984 -7.781 1 95 179 ASN B C 1
ATOM 3886 O O . ASN B 1 179 ? -16.547 20.391 -8.781 1 95 179 ASN B O 1
ATOM 3890 N N . GLU B 1 180 ? -17.859 20.406 -7.055 1 94.19 180 GLU B N 1
ATOM 3891 C CA . GLU B 1 180 ? -18.734 19.281 -7.379 1 94.19 180 GLU B CA 1
ATOM 3892 C C . GLU B 1 180 ? -17.922 18 -7.602 1 94.19 180 GLU B C 1
ATOM 3894 O O . GLU B 1 180 ? -18.234 17.219 -8.492 1 94.19 180 GLU B O 1
ATOM 3899 N N . ILE B 1 181 ? -16.906 17.859 -6.883 1 93.94 181 ILE B N 1
ATOM 3900 C CA . ILE B 1 181 ? -16.172 16.594 -6.855 1 93.94 181 ILE B CA 1
ATOM 3901 C C . ILE B 1 181 ? -16.844 15.633 -5.879 1 93.94 181 ILE B C 1
ATOM 3903 O O . ILE B 1 181 ? -16.938 15.922 -4.684 1 93.94 181 ILE B O 1
ATOM 3907 N N . PRO B 1 182 ? -17.266 14.453 -6.441 1 93.19 182 PRO B N 1
ATOM 3908 C CA . PRO B 1 182 ? -17.906 13.484 -5.543 1 93.19 182 PRO B CA 1
ATOM 3909 C C . PRO B 1 182 ? -16.984 13.031 -4.414 1 93.19 182 PRO B C 1
ATOM 3911 O O . PRO B 1 182 ? -15.781 12.875 -4.621 1 93.19 182 PRO B O 1
ATOM 3914 N N . ILE B 1 183 ? -17.547 12.797 -3.287 1 91.5 183 ILE B N 1
ATOM 3915 C CA . ILE B 1 183 ? -16.812 12.422 -2.084 1 91.5 183 ILE B CA 1
ATOM 3916 C C . ILE B 1 183 ? -15.961 11.195 -2.361 1 91.5 183 ILE B C 1
ATOM 3918 O O . ILE B 1 183 ? -14.805 11.125 -1.941 1 91.5 183 ILE B O 1
ATOM 3922 N N . ALA B 1 184 ? -16.516 10.273 -3.123 1 90.81 184 ALA B N 1
ATOM 3923 C CA . ALA B 1 184 ? -15.82 9.016 -3.4 1 90.81 184 ALA B CA 1
ATOM 3924 C C . ALA B 1 184 ? -14.586 9.25 -4.27 1 90.81 184 ALA B C 1
ATOM 3926 O O . ALA B 1 184 ? -13.672 8.43 -4.285 1 90.81 184 ALA B O 1
ATOM 3927 N N . ALA B 1 185 ? -14.555 10.336 -4.926 1 95.19 185 ALA B N 1
ATOM 3928 C CA . ALA B 1 185 ? -13.453 10.617 -5.848 1 95.19 185 ALA B CA 1
ATOM 3929 C C . ALA B 1 185 ? -12.344 11.398 -5.152 1 95.19 185 ALA B C 1
ATOM 3931 O O . ALA B 1 185 ? -11.234 11.523 -5.684 1 95.19 185 ALA B O 1
ATOM 3932 N N . GLN B 1 186 ? -12.586 11.875 -4.02 1 97.06 186 GLN B N 1
ATOM 3933 C CA . GLN B 1 186 ? -11.656 12.812 -3.389 1 97.06 186 GLN B CA 1
ATOM 3934 C C . GLN B 1 186 ? -10.391 12.094 -2.936 1 97.06 186 GLN B C 1
ATOM 3936 O O . GLN B 1 186 ? -9.281 12.57 -3.195 1 97.06 186 GLN B O 1
ATOM 3941 N N . PRO B 1 187 ? -10.477 10.875 -2.328 1 97.56 187 PRO B N 1
ATOM 3942 C CA . PRO B 1 187 ? -9.242 10.219 -1.899 1 97.56 187 PRO B CA 1
ATOM 3943 C C . PRO B 1 187 ? -8.312 9.883 -3.068 1 97.56 187 PRO B C 1
ATOM 3945 O O . PRO B 1 187 ? -7.125 10.203 -3.029 1 97.56 187 PRO B O 1
ATOM 3948 N N . PRO B 1 188 ? -8.82 9.344 -4.203 1 97.31 188 PRO B N 1
ATOM 3949 C CA . PRO B 1 188 ? -7.949 9.148 -5.363 1 97.31 188 PRO B CA 1
ATOM 3950 C C . PRO B 1 188 ? -7.352 10.453 -5.883 1 97.31 188 PRO B C 1
ATOM 3952 O O . PRO B 1 188 ? -6.191 10.484 -6.301 1 97.31 188 PRO B O 1
ATOM 3955 N N . LEU B 1 189 ? -8.102 11.508 -5.848 1 97.81 189 LEU B N 1
ATOM 3956 C CA . LEU B 1 189 ? -7.598 12.781 -6.332 1 97.81 189 LEU B CA 1
ATOM 3957 C C . LEU B 1 189 ? -6.512 13.32 -5.41 1 97.81 189 LEU B C 1
ATOM 3959 O O . LEU B 1 189 ? -5.574 13.977 -5.867 1 97.81 189 LEU B O 1
ATOM 3963 N N . MET B 1 190 ? -6.633 13.086 -4.141 1 98.56 190 MET B N 1
ATOM 3964 C CA . MET B 1 190 ? -5.57 13.461 -3.213 1 98.56 190 MET B CA 1
ATOM 3965 C C . MET B 1 190 ? -4.305 12.656 -3.482 1 98.56 190 MET B C 1
ATOM 3967 O O . MET B 1 190 ? -3.193 13.164 -3.328 1 98.56 190 MET B O 1
ATOM 3971 N N . GLY B 1 191 ? -4.504 11.383 -3.896 1 98.69 191 GLY B N 1
ATOM 3972 C CA . GLY B 1 191 ? -3.363 10.602 -4.348 1 98.69 191 GLY B CA 1
ATOM 3973 C C . GLY B 1 191 ? -2.684 11.18 -5.57 1 98.69 191 GLY B C 1
ATOM 3974 O O . GLY B 1 191 ? -1.455 11.234 -5.637 1 98.69 191 GLY B O 1
ATOM 3975 N N . VAL B 1 192 ? -3.477 11.625 -6.527 1 98.25 192 VAL B N 1
ATOM 3976 C CA . VAL B 1 192 ? -2.965 12.281 -7.727 1 98.25 192 VAL B CA 1
ATOM 3977 C C . VAL B 1 192 ? -2.193 13.539 -7.336 1 98.25 192 VAL B C 1
ATOM 3979 O O . VAL B 1 192 ? -1.108 13.805 -7.863 1 98.25 192 VAL B O 1
ATOM 3982 N N . MET B 1 193 ? -2.729 14.266 -6.422 1 98.31 193 MET B N 1
ATOM 3983 C CA . MET B 1 193 ? -2.08 15.477 -5.918 1 98.31 193 MET B CA 1
ATOM 3984 C C . MET B 1 193 ? -0.696 15.156 -5.359 1 98.31 193 MET B C 1
ATOM 3986 O O . MET B 1 193 ? 0.282 15.828 -5.699 1 98.31 193 MET B O 1
ATOM 3990 N N . LEU B 1 194 ? -0.65 14.156 -4.523 1 98.5 194 LEU B N 1
ATOM 3991 C CA . LEU B 1 194 ? 0.631 13.844 -3.9 1 98.5 194 LEU B CA 1
ATOM 3992 C C . LEU B 1 194 ? 1.64 13.367 -4.938 1 98.5 194 LEU B C 1
ATOM 3994 O O . LEU B 1 194 ? 2.809 13.758 -4.898 1 98.5 194 LEU B O 1
ATOM 3998 N N . ALA B 1 195 ? 1.206 12.492 -5.855 1 98.31 195 ALA B N 1
ATOM 3999 C CA . ALA B 1 195 ? 2.096 12.047 -6.926 1 98.31 195 ALA B CA 1
ATOM 4000 C C . ALA B 1 195 ? 2.637 13.234 -7.719 1 98.31 195 ALA B C 1
ATOM 4002 O O . ALA B 1 195 ? 3.83 13.289 -8.023 1 98.31 195 ALA B O 1
ATOM 4003 N N . MET B 1 196 ? 1.782 14.18 -8.078 1 97.12 196 MET B N 1
ATOM 4004 C CA . MET B 1 196 ? 2.16 15.383 -8.82 1 97.12 196 MET B CA 1
ATOM 4005 C C . MET B 1 196 ? 3.201 16.188 -8.047 1 97.12 196 MET B C 1
ATOM 4007 O O . MET B 1 196 ? 4.199 16.641 -8.617 1 97.12 196 MET B O 1
ATOM 4011 N N . LEU B 1 197 ? 2.988 16.359 -6.812 1 97.81 197 LEU B N 1
ATOM 4012 C CA . LEU B 1 197 ? 3.906 17.141 -5.992 1 97.81 197 LEU B CA 1
ATOM 4013 C C . LEU B 1 197 ? 5.258 16.438 -5.875 1 97.81 197 LEU B C 1
ATOM 4015 O O . LEU B 1 197 ? 6.305 17.094 -5.918 1 97.81 197 LEU B O 1
ATOM 4019 N N . CYS B 1 198 ? 5.227 15.109 -5.703 1 97.38 198 CYS B N 1
ATOM 4020 C CA . CYS B 1 198 ? 6.473 14.359 -5.656 1 97.38 198 CYS B CA 1
ATOM 4021 C C . CYS B 1 198 ? 7.27 14.539 -6.945 1 97.38 198 CYS B C 1
ATOM 4023 O O . CYS B 1 198 ? 8.5 14.633 -6.914 1 97.38 198 CYS B O 1
ATOM 4025 N N . MET B 1 199 ? 6.64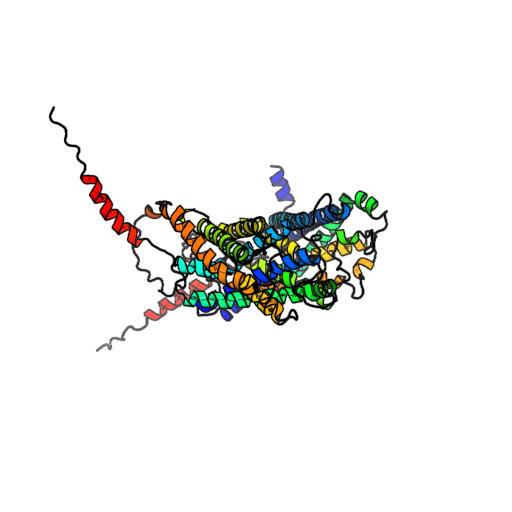1 14.688 -8.047 1 96.31 199 MET B N 1
ATOM 4026 C CA . MET B 1 199 ? 7.285 14.773 -9.359 1 96.31 199 MET B CA 1
ATOM 4027 C C . MET B 1 199 ? 7.902 16.156 -9.57 1 96.31 199 MET B C 1
ATOM 4029 O O . MET B 1 199 ? 8.875 16.297 -10.32 1 96.31 199 MET B O 1
ATOM 4033 N N . GLY B 1 200 ? 7.457 17.172 -8.875 1 96.12 200 GLY B N 1
ATOM 4034 C CA . GLY B 1 200 ? 7.902 18.516 -9.188 1 96.12 200 GLY B CA 1
ATOM 4035 C C . GLY B 1 200 ? 8.68 19.172 -8.062 1 96.12 200 GLY B C 1
ATOM 4036 O O . GLY B 1 200 ? 9.414 20.141 -8.289 1 96.12 200 GLY B O 1
ATOM 4037 N N . PHE B 1 201 ? 8.594 18.562 -6.879 1 95.38 201 PHE B N 1
ATOM 4038 C CA . PHE B 1 201 ? 9.094 19.328 -5.746 1 95.38 201 PHE B CA 1
ATOM 4039 C C . PHE B 1 201 ? 10.062 18.484 -4.914 1 95.38 201 PHE B C 1
ATOM 4041 O O . PHE B 1 201 ? 10.375 18.844 -3.777 1 95.38 201 PHE B O 1
ATOM 4048 N N . GLY B 1 202 ? 10.555 17.406 -5.383 1 94 202 GLY B N 1
ATOM 4049 C CA . GLY B 1 202 ? 11.328 16.484 -4.562 1 94 202 GLY B CA 1
ATOM 4050 C C . GLY B 1 202 ? 12.82 16.703 -4.664 1 94 202 GLY B C 1
ATOM 4051 O O . GLY B 1 202 ? 13.578 16.25 -3.797 1 94 202 GLY B O 1
ATOM 4052 N N . LEU B 1 203 ? 13.375 17.438 -5.602 1 94 203 LEU B N 1
ATOM 4053 C CA . LEU B 1 203 ? 14.797 17.453 -5.914 1 94 203 LEU B CA 1
ATOM 4054 C C . LEU B 1 203 ? 15.586 18.156 -4.812 1 94 203 LEU B C 1
ATOM 4056 O O . LEU B 1 203 ? 16.672 17.703 -4.438 1 94 203 LEU B O 1
ATOM 4060 N N . ASN B 1 204 ? 15.055 19.203 -4.258 1 94.81 204 ASN B N 1
ATOM 4061 C CA . ASN B 1 204 ? 15.805 20.031 -3.311 1 94.81 204 ASN B CA 1
ATOM 4062 C C . ASN B 1 204 ? 16.016 19.297 -1.988 1 94.81 204 ASN B C 1
ATOM 4064 O O . ASN B 1 204 ? 17.125 19.281 -1.457 1 94.81 204 ASN B O 1
ATOM 4068 N N . SER B 1 205 ? 15.062 18.781 -1.43 1 93.69 205 SER B N 1
ATOM 4069 C CA . SER B 1 205 ? 15.172 18.281 -0.061 1 93.69 205 SER B CA 1
ATOM 4070 C C . SER B 1 205 ? 14.25 17.094 0.172 1 93.69 205 SER B C 1
ATOM 4072 O O . SER B 1 205 ? 13.984 16.719 1.317 1 93.69 205 SER B O 1
ATOM 4074 N N . GLY B 1 206 ? 13.773 16.703 -0.871 1 87.44 206 GLY B N 1
ATOM 4075 C CA . GLY B 1 206 ? 12.75 15.688 -0.695 1 87.44 206 GLY B CA 1
ATOM 4076 C C . GLY B 1 206 ? 11.383 16.266 -0.399 1 87.44 206 GLY B C 1
ATOM 4077 O O . GLY B 1 206 ? 11.195 17.484 -0.445 1 87.44 206 GLY B O 1
ATOM 4078 N N . ASN B 1 207 ? 10.281 15.672 -0.286 1 83.94 207 ASN B N 1
ATOM 4079 C CA . ASN B 1 207 ? 8.898 16.094 -0.069 1 83.94 207 ASN B CA 1
ATOM 4080 C C . ASN B 1 207 ? 8.453 15.812 1.363 1 83.94 207 ASN B C 1
ATOM 4082 O O . ASN B 1 207 ? 7.602 14.953 1.596 1 83.94 207 ASN B O 1
ATOM 4086 N N . ALA B 1 208 ? 8.969 16.781 2.248 1 92.44 208 ALA B N 1
ATOM 4087 C CA . ALA B 1 208 ? 8.406 16.562 3.58 1 92.44 208 ALA B CA 1
ATOM 4088 C C . ALA B 1 208 ? 6.945 17 3.637 1 92.44 208 ALA B C 1
ATOM 4090 O O . ALA B 1 208 ? 6.043 16.172 3.725 1 92.44 208 ALA B O 1
ATOM 4091 N N . MET B 1 209 ? 6.676 18.297 3.42 1 97.38 209 MET B N 1
ATOM 4092 C CA . MET B 1 209 ? 5.352 18.906 3.312 1 97.38 209 MET B CA 1
ATOM 4093 C C . MET B 1 209 ? 4.441 18.422 4.438 1 97.38 209 MET B C 1
ATOM 4095 O O . MET B 1 209 ? 3.297 18.875 4.547 1 97.38 209 MET B O 1
ATOM 4099 N N . ASN B 1 210 ? 4.766 17.516 5.234 1 98.62 210 ASN B N 1
ATOM 4100 C CA . ASN B 1 210 ? 4.074 16.844 6.332 1 98.62 210 ASN B CA 1
ATOM 4101 C C . ASN B 1 210 ? 4.961 16.734 7.57 1 98.62 210 ASN B C 1
ATOM 4103 O O . ASN B 1 210 ? 5.789 15.82 7.664 1 98.62 210 ASN B O 1
ATOM 4107 N N . PRO B 1 211 ? 4.73 17.625 8.516 1 98.81 211 PRO B N 1
ATOM 4108 C CA . PRO B 1 211 ? 5.578 17.609 9.711 1 98.81 211 PRO B CA 1
ATOM 4109 C C . PRO B 1 211 ? 5.621 16.25 10.375 1 98.81 211 PRO B C 1
ATOM 4111 O O . PRO B 1 211 ? 6.668 15.836 10.891 1 98.81 211 PRO B O 1
ATOM 4114 N N . ALA B 1 212 ? 4.531 15.539 10.406 1 98.81 212 ALA B N 1
ATOM 4115 C CA . ALA B 1 212 ? 4.512 14.219 11.023 1 98.81 212 ALA B CA 1
ATOM 4116 C C . ALA B 1 212 ? 5.359 13.227 10.227 1 98.81 212 ALA B C 1
ATOM 4118 O O . ALA B 1 212 ? 6.086 12.422 10.805 1 98.81 212 ALA B O 1
ATOM 4119 N N . ARG B 1 213 ? 5.262 13.297 8.938 1 98.62 213 ARG B N 1
ATOM 4120 C CA . ARG B 1 213 ? 6.004 12.406 8.055 1 98.62 213 ARG B CA 1
ATOM 4121 C C . ARG B 1 213 ? 7.508 12.555 8.25 1 98.62 213 ARG B C 1
ATOM 4123 O O . ARG B 1 213 ? 8.258 11.594 8.109 1 98.62 213 ARG B O 1
ATOM 4130 N N . ASP B 1 214 ? 7.977 13.789 8.57 1 98.62 214 ASP B N 1
ATOM 4131 C CA . ASP B 1 214 ? 9.406 14 8.766 1 98.62 214 ASP B CA 1
ATOM 4132 C C . ASP B 1 214 ? 9.812 13.742 10.211 1 98.62 214 ASP B C 1
ATOM 4134 O O . ASP B 1 214 ? 10.766 13.016 10.477 1 98.62 214 ASP B O 1
ATOM 4138 N N . PHE B 1 215 ? 9.039 14.297 11.148 1 98.81 215 PHE B N 1
ATOM 4139 C CA . PHE B 1 215 ? 9.422 14.312 12.555 1 98.81 215 PHE B CA 1
ATOM 4140 C C . PHE B 1 215 ? 9.312 12.922 13.164 1 98.81 215 PHE B C 1
ATOM 4142 O O . PHE B 1 215 ? 10.203 12.484 13.891 1 98.81 215 PHE B O 1
ATOM 4149 N N . GLY B 1 216 ? 8.266 12.172 12.953 1 98.88 216 GLY B N 1
ATOM 4150 C CA . GLY B 1 216 ? 8.078 10.836 13.5 1 98.88 216 GLY B CA 1
ATOM 4151 C C . GLY B 1 216 ? 9.219 9.891 13.18 1 98.88 216 GLY B C 1
ATOM 4152 O O . GLY B 1 216 ? 9.898 9.391 14.078 1 98.88 216 GLY B O 1
ATOM 4153 N N . PRO B 1 217 ? 9.445 9.734 11.938 1 98.94 217 PRO B N 1
ATOM 4154 C CA . PRO B 1 217 ? 10.555 8.867 11.547 1 98.94 217 PRO B CA 1
ATOM 4155 C C . PRO B 1 217 ? 11.906 9.383 12.039 1 98.94 217 PRO B C 1
ATOM 4157 O O . PRO B 1 217 ? 12.805 8.586 12.336 1 98.94 217 PRO B O 1
ATOM 4160 N N . ARG B 1 218 ? 12.102 10.695 12.086 1 98.75 218 ARG B N 1
ATOM 4161 C CA . ARG B 1 218 ? 13.336 11.258 12.625 1 98.75 218 ARG B CA 1
ATOM 4162 C C . ARG B 1 218 ? 13.531 10.859 14.078 1 98.75 218 ARG B C 1
ATOM 4164 O O . ARG B 1 218 ? 14.641 10.508 14.484 1 98.75 218 ARG B O 1
ATOM 4171 N N . LEU B 1 219 ? 12.484 10.898 14.852 1 98.81 219 LEU B N 1
ATOM 4172 C CA . LEU B 1 219 ? 12.547 10.445 16.234 1 98.81 219 LEU B CA 1
ATOM 4173 C C . LEU B 1 219 ? 12.875 8.961 16.312 1 98.81 219 LEU B C 1
ATOM 4175 O O . LEU B 1 219 ? 13.68 8.539 17.141 1 98.81 219 LEU B O 1
ATOM 4179 N N . PHE B 1 220 ? 12.305 8.203 15.43 1 98.88 220 PHE B N 1
ATOM 4180 C CA . PHE B 1 220 ? 12.586 6.773 15.422 1 98.88 220 PHE B CA 1
ATOM 4181 C C . PHE B 1 220 ? 14.055 6.516 15.125 1 98.88 220 PHE B C 1
ATOM 4183 O O . PHE B 1 220 ? 14.703 5.715 15.805 1 98.88 220 PHE B O 1
ATOM 4190 N N . THR B 1 221 ? 14.555 7.207 14.141 1 98.69 221 THR B N 1
ATOM 4191 C CA . THR B 1 221 ? 15.93 6.945 13.727 1 98.69 221 THR B CA 1
ATOM 4192 C C . THR B 1 221 ? 16.922 7.391 14.797 1 98.69 221 THR B C 1
ATOM 4194 O O . THR B 1 221 ? 18 6.82 14.93 1 98.69 221 THR B O 1
ATOM 4197 N N . LEU B 1 222 ? 16.516 8.359 15.586 1 98.31 222 LEU B N 1
ATOM 4198 C CA . LEU B 1 222 ? 17.328 8.766 16.719 1 98.31 222 LEU B CA 1
ATOM 4199 C C . LEU B 1 222 ? 17.625 7.578 17.625 1 98.31 222 LEU B C 1
ATOM 4201 O O . LEU B 1 222 ? 18.75 7.441 18.141 1 98.31 222 LEU B O 1
ATOM 4205 N 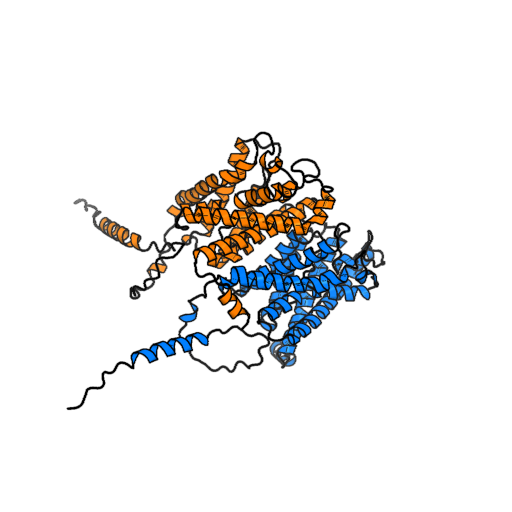N . ILE B 1 223 ? 16.688 6.641 17.781 1 97.88 223 ILE B N 1
ATOM 4206 C CA . ILE B 1 223 ? 16.859 5.559 18.75 1 97.88 223 ILE B CA 1
ATOM 4207 C C . ILE B 1 223 ? 17.188 4.258 18.031 1 97.88 223 ILE B C 1
ATOM 4209 O O . ILE B 1 223 ? 17.406 3.223 18.656 1 97.88 223 ILE B O 1
ATOM 4213 N N . ALA B 1 224 ? 17.203 4.324 16.719 1 98.06 224 ALA B N 1
ATOM 4214 C CA . ALA B 1 224 ? 17.469 3.121 15.93 1 98.06 224 ALA B CA 1
ATOM 4215 C C . ALA B 1 224 ? 18.938 3.037 15.531 1 98.06 224 ALA B C 1
ATOM 4217 O O . ALA B 1 224 ? 19.312 2.244 14.664 1 98.06 224 ALA B O 1
ATOM 4218 N N . GLY B 1 225 ? 19.766 3.945 16.125 1 97.69 225 GLY B N 1
ATOM 4219 C CA . GLY B 1 225 ? 21.188 3.801 15.93 1 97.69 225 GLY B CA 1
ATOM 4220 C C . GLY B 1 225 ? 21.797 4.898 15.07 1 97.69 225 GLY B C 1
ATOM 4221 O O . GLY B 1 225 ? 23.016 4.992 14.938 1 97.69 225 GLY B O 1
ATOM 4222 N N . TYR B 1 226 ? 21.016 5.777 14.484 1 98.12 226 TYR B N 1
ATOM 4223 C CA . TYR B 1 226 ? 21.516 6.816 13.594 1 98.12 226 TYR B CA 1
ATOM 4224 C C . TYR B 1 226 ? 22.125 7.969 14.391 1 98.12 226 TYR B C 1
ATOM 4226 O O . TYR B 1 226 ? 22.906 8.766 13.859 1 98.12 226 TYR B O 1
ATOM 4234 N N . GLY B 1 227 ? 21.703 8.133 15.703 1 97.44 227 GLY B N 1
ATOM 4235 C CA . GLY B 1 227 ? 22.281 9.109 16.609 1 97.44 227 GLY B CA 1
ATOM 4236 C C . GLY B 1 227 ? 21.75 10.516 16.391 1 97.44 227 GLY B C 1
ATOM 4237 O O . GLY B 1 227 ? 20.797 10.711 15.625 1 97.44 227 GLY B O 1
ATOM 4238 N N . TRP B 1 228 ? 22.344 11.477 16.969 1 97.56 228 TRP B N 1
ATOM 4239 C CA . TRP B 1 228 ? 21.844 12.844 17.047 1 97.56 228 TRP B CA 1
ATOM 4240 C C . TRP B 1 228 ? 22.078 13.594 15.742 1 97.56 228 TRP B C 1
ATOM 4242 O O . TRP B 1 228 ? 21.531 14.68 15.531 1 97.56 228 TRP B O 1
ATOM 4252 N N . GLU B 1 229 ? 22.844 13.023 14.875 1 96.94 229 GLU B N 1
ATOM 4253 C CA . GLU B 1 229 ? 23.062 13.672 13.586 1 96.94 229 GLU B CA 1
ATOM 4254 C C . GLU B 1 229 ? 21.75 13.875 12.844 1 96.94 229 GLU B C 1
ATOM 4256 O O . GLU B 1 229 ? 21.625 14.789 12.031 1 96.94 229 GLU B O 1
ATOM 4261 N N . VAL B 1 230 ? 20.75 13.07 13.164 1 98.25 230 VAL B N 1
ATOM 4262 C CA . VAL B 1 230 ? 19.453 13.203 12.508 1 98.25 230 VAL B CA 1
ATOM 4263 C C . VAL B 1 230 ? 18.859 14.578 12.812 1 98.25 230 VAL B C 1
ATOM 4265 O O . VAL B 1 230 ? 18.016 15.078 12.055 1 98.25 230 VAL B O 1
ATOM 4268 N N . PHE B 1 231 ? 19.344 15.289 13.875 1 98.19 231 PHE B N 1
ATOM 4269 C CA . PHE B 1 231 ? 18.859 16.609 14.25 1 98.19 231 PHE B CA 1
ATOM 4270 C C . PHE B 1 231 ? 19.922 17.672 14.031 1 98.19 231 PHE B C 1
ATOM 4272 O O . PHE B 1 231 ? 19.75 18.828 14.414 1 98.19 231 PHE B O 1
ATOM 4279 N N . SER B 1 232 ? 21.094 17.328 13.469 1 97.5 232 SER B N 1
ATOM 4280 C CA . SER B 1 232 ? 22.172 18.297 13.312 1 97.5 232 SER B CA 1
ATOM 4281 C C . SER B 1 232 ? 22.75 18.25 11.898 1 97.5 232 SER B C 1
ATOM 4283 O O . SER B 1 232 ? 23.875 18.688 11.672 1 97.5 232 SER B O 1
ATOM 4285 N N . TYR B 1 233 ? 22.016 17.703 11.008 1 96.25 233 TYR B N 1
ATOM 4286 C CA . TYR B 1 233 ? 22.484 17.547 9.633 1 96.25 233 TYR B CA 1
ATOM 4287 C C . TYR B 1 233 ? 22.766 18.891 8.984 1 96.25 233 TYR B C 1
ATOM 4289 O O . TYR B 1 233 ? 21.938 19.812 9.07 1 96.25 233 TYR B O 1
ATOM 4297 N N . ASN B 1 234 ? 23.969 19.047 8.398 1 94.62 234 ASN B N 1
ATOM 4298 C CA . ASN B 1 234 ? 24.484 20.188 7.641 1 94.62 234 ASN B CA 1
ATOM 4299 C C . ASN B 1 234 ? 24.672 21.406 8.531 1 94.62 234 ASN B C 1
ATOM 4301 O O . ASN B 1 234 ? 24.562 21.312 9.758 1 94.62 234 ASN B O 1
ATOM 4305 N N . ASN B 1 235 ? 25.031 22.531 7.949 1 94.5 235 ASN B N 1
ATOM 4306 C CA . ASN B 1 235 ? 25.484 23.703 8.695 1 94.5 235 ASN B CA 1
ATOM 4307 C C . ASN B 1 235 ? 24.328 24.406 9.391 1 94.5 235 ASN B C 1
ATOM 4309 O O . ASN B 1 235 ? 24.531 25.109 10.383 1 94.5 235 ASN B O 1
ATOM 4313 N N . TYR B 1 236 ? 23.125 24.234 8.891 1 95.62 236 TYR B N 1
ATOM 4314 C CA . TYR B 1 236 ? 22 24.953 9.477 1 95.62 236 TYR B CA 1
ATOM 4315 C C . TYR B 1 236 ? 21.062 24.016 10.203 1 95.62 236 TYR B C 1
ATOM 4317 O O . TYR B 1 236 ? 19.938 24.391 10.555 1 95.62 236 TYR B O 1
ATOM 4325 N N . LYS B 1 237 ? 21.406 22.828 10.43 1 96.88 237 LYS B N 1
ATOM 4326 C CA . LYS B 1 237 ? 20.625 21.844 11.18 1 96.88 237 LYS B CA 1
ATOM 4327 C C . LYS B 1 237 ? 19.234 21.672 10.578 1 96.88 237 LYS B C 1
ATOM 4329 O O . LYS B 1 237 ? 18.234 22 11.219 1 96.88 237 LYS B O 1
ATOM 4334 N N . TRP B 1 238 ? 18.969 21.016 9.555 1 96.88 238 TRP B N 1
ATOM 4335 C CA . TRP B 1 238 ? 17.859 20.859 8.617 1 96.88 238 TRP B CA 1
ATOM 4336 C C . TRP B 1 238 ? 16.547 20.562 9.352 1 96.88 238 TRP B C 1
ATOM 4338 O O . TRP B 1 238 ? 15.492 21.062 8.969 1 96.88 238 TRP B O 1
ATOM 4348 N N . PHE B 1 239 ? 16.547 20.031 10.594 1 97.88 239 PHE B N 1
ATOM 4349 C CA . PHE B 1 239 ? 15.398 19.344 11.188 1 97.88 239 PHE B CA 1
ATOM 4350 C C . PHE B 1 239 ? 14.242 20.312 11.398 1 97.88 239 PHE B C 1
ATOM 4352 O O . PHE B 1 239 ? 13.07 19.922 11.289 1 97.88 239 PHE B O 1
ATOM 4359 N N . TRP B 1 240 ? 14.516 21.547 11.648 1 98.25 240 TRP B N 1
ATOM 4360 C CA . TRP B 1 240 ? 13.461 22.469 12.031 1 98.25 240 TRP B CA 1
ATOM 4361 C C . TRP B 1 240 ? 12.664 22.922 10.812 1 98.25 240 TRP B C 1
ATOM 4363 O O . TRP B 1 240 ? 11.508 23.328 10.938 1 98.25 240 TRP B O 1
ATOM 4373 N N . ILE B 1 241 ? 13.188 22.828 9.672 1 98.44 241 ILE B N 1
ATOM 4374 C CA . ILE B 1 241 ? 12.562 23.344 8.461 1 98.44 241 ILE B CA 1
ATOM 4375 C C . ILE B 1 241 ? 11.406 22.438 8.047 1 98.44 241 ILE B C 1
ATOM 4377 O O . ILE B 1 241 ? 10.266 22.891 7.922 1 98.44 241 ILE B O 1
ATOM 4381 N N . PRO B 1 242 ? 11.625 21.125 7.887 1 98.25 242 PRO B N 1
ATOM 4382 C CA . PRO B 1 242 ? 10.484 20.281 7.508 1 98.25 242 PRO B CA 1
ATOM 4383 C C . PRO B 1 242 ? 9.453 20.141 8.625 1 98.25 242 PRO B C 1
ATOM 4385 O O . PRO B 1 242 ? 8.3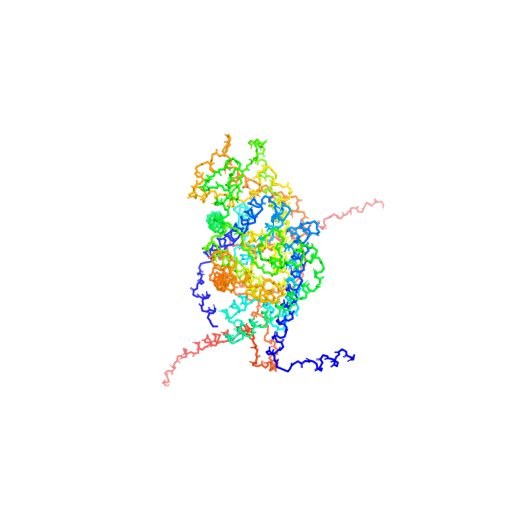2 19.734 8.375 1 98.25 242 PRO B O 1
ATOM 4388 N N . ILE B 1 243 ? 9.789 20.453 9.852 1 98.19 243 ILE B N 1
ATOM 4389 C CA . ILE B 1 243 ? 8.875 20.297 10.977 1 98.19 243 ILE B CA 1
ATOM 4390 C C . ILE B 1 243 ? 8.016 21.562 11.109 1 98.19 243 ILE B C 1
ATOM 4392 O O . ILE B 1 243 ? 6.805 21.469 11.32 1 98.19 243 ILE B O 1
ATOM 4396 N N . PHE B 1 244 ? 8.539 22.766 10.812 1 98.44 244 PHE B N 1
ATOM 4397 C CA . PHE B 1 244 ? 7.816 23.969 11.164 1 98.44 244 PHE B CA 1
ATOM 4398 C C . PHE B 1 244 ? 7.387 24.734 9.914 1 98.44 244 PHE B C 1
ATOM 4400 O O . PHE B 1 244 ? 6.301 25.312 9.875 1 98.44 244 PHE B O 1
ATOM 4407 N N . CYS B 1 245 ? 8.148 24.734 8.852 1 98.62 245 CYS B N 1
ATOM 4408 C CA . CYS B 1 245 ? 7.91 25.594 7.695 1 98.62 245 CYS B CA 1
ATOM 4409 C C . CYS B 1 245 ? 6.648 25.156 6.957 1 98.62 245 CYS B C 1
ATOM 4411 O O . CYS B 1 245 ? 5.926 26 6.414 1 98.62 245 CYS B O 1
ATOM 4413 N N . PRO B 1 246 ? 6.328 23.891 6.961 1 98.75 246 PRO B N 1
ATOM 4414 C CA . PRO B 1 246 ? 5.094 23.484 6.285 1 98.75 246 PRO B CA 1
ATOM 4415 C C . PRO B 1 246 ? 3.855 24.172 6.852 1 98.75 246 PRO B C 1
ATOM 4417 O O . PRO B 1 246 ? 2.879 24.391 6.129 1 98.75 246 PRO B O 1
ATOM 4420 N N . PHE B 1 247 ? 3.867 24.547 8.117 1 98.75 247 PHE B N 1
ATOM 4421 C CA . PHE B 1 247 ? 2.717 25.219 8.703 1 98.75 247 PHE B CA 1
ATOM 4422 C C . PHE B 1 247 ? 2.477 26.562 8.031 1 98.75 247 PHE B C 1
ATOM 4424 O O . PHE B 1 247 ? 1.33 26.953 7.789 1 98.75 247 PHE B O 1
ATOM 4431 N N . GLY B 1 248 ? 3.572 27.266 7.766 1 98.69 248 GLY B N 1
ATOM 4432 C CA . GLY B 1 248 ? 3.424 28.484 6.984 1 98.69 248 GLY B CA 1
ATOM 4433 C C . GLY B 1 248 ? 2.855 28.234 5.602 1 98.69 248 GLY B C 1
ATOM 4434 O O . GLY B 1 248 ? 2.008 29 5.129 1 98.69 248 GLY B O 1
ATOM 4435 N N . GLY B 1 249 ? 3.297 27.188 4.93 1 98.88 249 GLY B N 1
ATOM 4436 C CA . GLY B 1 249 ? 2.771 26.812 3.625 1 98.88 249 GLY B CA 1
ATOM 4437 C C . GLY B 1 249 ? 1.302 26.438 3.658 1 98.88 249 GLY B C 1
ATOM 4438 O O . GLY B 1 249 ? 0.548 26.781 2.744 1 98.88 249 GLY B O 1
ATOM 4439 N N . ALA B 1 250 ? 0.948 25.75 4.699 1 98.88 250 ALA B N 1
ATOM 4440 C CA . ALA B 1 250 ? -0.443 25.328 4.84 1 98.88 250 ALA B CA 1
ATOM 4441 C C . ALA B 1 250 ? -1.379 26.547 4.887 1 98.88 250 ALA B C 1
ATOM 4443 O O . ALA B 1 250 ? -2.391 26.578 4.184 1 98.88 250 ALA B O 1
ATOM 4444 N N . LEU B 1 251 ? -1.071 27.484 5.719 1 98.62 251 LEU B N 1
ATOM 4445 C CA . LEU B 1 251 ? -1.888 28.688 5.84 1 98.62 251 LEU B CA 1
ATOM 4446 C C . LEU B 1 251 ? -1.888 29.469 4.531 1 98.62 251 LEU B C 1
ATOM 4448 O O . LEU B 1 251 ? -2.941 29.922 4.066 1 98.62 251 LEU B O 1
ATOM 4452 N N . LEU B 1 252 ? -0.727 29.578 3.945 1 98.62 252 LEU B N 1
ATOM 4453 C CA . LEU B 1 252 ? -0.604 30.328 2.697 1 98.62 252 LEU B CA 1
ATOM 4454 C C . LEU B 1 252 ? -1.452 29.688 1.601 1 98.62 252 LEU B C 1
ATOM 4456 O O . LEU B 1 252 ? -2.248 30.375 0.953 1 98.62 252 LEU B O 1
ATOM 4460 N N . GLY B 1 253 ? -1.28 28.391 1.371 1 98.75 253 GLY B N 1
ATOM 4461 C CA . GLY B 1 253 ? -2.006 27.703 0.316 1 98.75 253 GLY B CA 1
ATOM 4462 C C . GLY B 1 253 ? -3.508 27.703 0.529 1 98.75 253 GLY B C 1
ATOM 4463 O O . GLY B 1 253 ? -4.273 27.906 -0.414 1 98.75 253 GLY B O 1
ATOM 4464 N N . SER B 1 254 ? -3.891 27.484 1.743 1 98.31 254 SER B N 1
ATOM 4465 C CA . SER B 1 254 ? -5.309 27.422 2.076 1 98.31 254 SER B CA 1
ATOM 4466 C C . SER B 1 254 ? -6.004 28.75 1.765 1 98.31 254 SER B C 1
ATOM 4468 O O . SER B 1 254 ? -7.027 28.766 1.08 1 98.31 254 SER B O 1
ATOM 4470 N N . TRP B 1 255 ? -5.465 29.781 2.215 1 98.44 255 TRP B N 1
ATOM 4471 C CA . TRP B 1 255 ? -6.145 31.062 2.098 1 98.44 255 TRP B CA 1
ATOM 4472 C C . TRP B 1 255 ? -5.961 31.656 0.703 1 98.44 255 TRP B C 1
ATOM 4474 O O . TRP B 1 255 ? -6.824 32.375 0.21 1 98.44 255 TRP B O 1
ATOM 4484 N N . LEU B 1 256 ? -4.809 31.344 0.022 1 98.44 256 LEU B N 1
ATOM 4485 C CA . LEU B 1 256 ? -4.695 31.734 -1.378 1 98.44 256 LEU B CA 1
ATOM 4486 C C . LEU B 1 256 ? -5.809 31.125 -2.211 1 98.44 256 LEU B C 1
ATOM 4488 O O . LEU B 1 256 ? -6.398 31.781 -3.064 1 98.44 256 LEU B O 1
ATOM 4492 N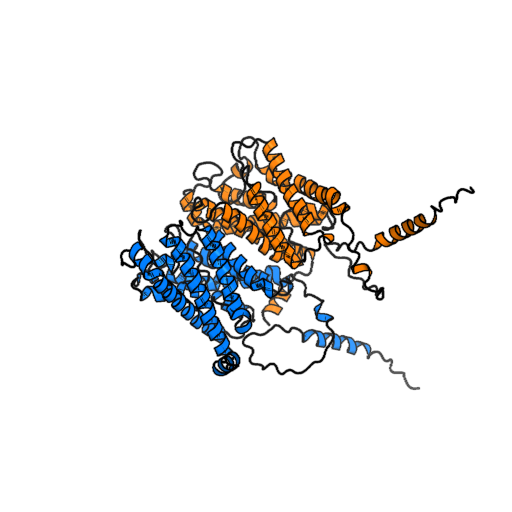 N . TYR B 1 257 ? -6.098 29.859 -2.004 1 98.19 257 TYR B N 1
ATOM 4493 C CA . TYR B 1 257 ? -7.195 29.234 -2.732 1 98.19 257 TYR B CA 1
ATOM 4494 C C . TYR B 1 257 ? -8.516 29.922 -2.434 1 98.19 257 TYR B C 1
ATOM 4496 O O . TYR B 1 257 ? -9.273 30.266 -3.35 1 98.19 257 TYR B O 1
ATOM 4504 N N . GLN B 1 258 ? -8.789 30.203 -1.136 1 97.38 258 GLN B N 1
ATOM 4505 C CA . GLN B 1 258 ? -10.078 30.75 -0.74 1 97.38 258 GLN B CA 1
ATOM 4506 C C . GLN B 1 258 ? -10.266 32.156 -1.277 1 97.38 258 GLN B C 1
ATOM 4508 O O . GLN B 1 258 ? -11.328 32.5 -1.786 1 97.38 258 GLN B O 1
ATOM 4513 N N . ILE B 1 259 ? -9.25 32.938 -1.202 1 97.94 259 ILE B N 1
ATOM 4514 C CA . ILE B 1 259 ? -9.344 34.344 -1.57 1 97.94 259 ILE B CA 1
ATOM 4515 C C . ILE B 1 259 ? -9.375 34.469 -3.092 1 97.94 259 ILE B C 1
ATOM 4517 O O . ILE B 1 259 ? -10.195 35.219 -3.637 1 97.94 259 ILE B O 1
ATOM 4521 N N . LEU B 1 260 ? -8.547 33.688 -3.775 1 97.56 260 LEU B N 1
ATOM 4522 C CA . LEU B 1 260 ? -8.383 33.875 -5.211 1 97.56 260 LEU B CA 1
ATOM 4523 C C . LEU B 1 260 ? -9.414 33.094 -6 1 97.56 260 LEU B C 1
ATOM 4525 O O . LEU B 1 260 ? -9.828 33.5 -7.082 1 97.56 260 LEU B O 1
ATOM 4529 N N . ILE B 1 261 ? -9.805 31.922 -5.523 1 97.12 261 ILE B N 1
ATOM 4530 C CA . ILE B 1 261 ? -10.688 31.047 -6.285 1 97.12 261 ILE B CA 1
ATOM 4531 C C . ILE B 1 261 ? -12 30.859 -5.527 1 97.12 261 ILE B C 1
ATOM 4533 O O . ILE B 1 261 ? -13.078 31.172 -6.051 1 97.12 261 ILE B O 1
ATOM 4537 N N . GLY B 1 262 ? -11.891 30.453 -4.258 1 95.69 262 GLY B N 1
ATOM 4538 C CA . GLY B 1 262 ? -13.078 30.156 -3.461 1 95.69 262 GLY B CA 1
ATOM 4539 C C . GLY B 1 262 ? -14.062 31.297 -3.404 1 95.69 262 GLY B C 1
ATOM 4540 O O . GLY B 1 262 ? -15.273 31.094 -3.529 1 95.69 262 GLY B O 1
ATOM 4541 N N . ALA B 1 263 ? -13.578 32.438 -3.297 1 95.38 263 ALA B N 1
ATOM 4542 C CA . ALA B 1 263 ? -14.422 33.625 -3.176 1 95.38 263 ALA B CA 1
ATOM 4543 C C . ALA B 1 263 ? -15.156 33.938 -4.48 1 95.38 263 ALA B C 1
ATOM 4545 O O . ALA B 1 263 ? -16.141 34.656 -4.496 1 95.38 263 ALA B O 1
ATOM 4546 N N . GLN B 1 264 ? -14.625 33.344 -5.582 1 94.81 264 GLN B N 1
ATOM 4547 C CA . GLN B 1 264 ? -15.18 33.656 -6.891 1 94.81 264 GLN B CA 1
ATOM 4548 C C . GLN B 1 264 ? -16.234 32.625 -7.305 1 94.81 264 GLN B C 1
ATOM 4550 O O . GLN B 1 264 ? -16.922 32.781 -8.312 1 94.81 264 GLN B O 1
ATOM 4555 N N . LEU B 1 265 ? -16.281 31.531 -6.574 1 93.88 265 LEU B N 1
ATOM 4556 C CA . LEU B 1 265 ? -17.188 30.453 -6.961 1 93.88 265 LEU B CA 1
ATOM 4557 C C . LEU B 1 265 ? -18.609 30.766 -6.551 1 93.88 265 LEU B C 1
ATOM 4559 O O . LEU B 1 265 ? -18.859 31.328 -5.477 1 93.88 265 LEU B O 1
ATOM 4563 N N . ASP B 1 266 ? -19.609 30.406 -7.504 1 87.38 266 ASP B N 1
ATOM 4564 C CA . ASP B 1 266 ? -21.031 30.594 -7.227 1 87.38 266 ASP B CA 1
ATOM 4565 C C . ASP B 1 266 ? -21.562 29.531 -6.266 1 87.38 266 ASP B C 1
ATOM 4567 O O . ASP B 1 266 ? -21.031 28.422 -6.227 1 87.38 266 ASP B O 1
ATOM 4571 N N . ILE B 1 267 ? -22.438 29.875 -5.363 1 74.44 267 ILE B N 1
ATOM 4572 C CA . ILE B 1 267 ? -23.094 28.891 -4.504 1 74.44 267 ILE B CA 1
ATOM 4573 C C . ILE B 1 267 ? -24.031 28.016 -5.34 1 74.44 267 ILE B C 1
ATOM 4575 O O . ILE B 1 267 ? -24.781 28.516 -6.184 1 74.44 267 ILE B O 1
ATOM 4579 N N . SER B 1 268 ? -23.75 26.875 -5.668 1 59.38 268 SER B N 1
ATOM 4580 C CA . SER B 1 268 ? -24.625 26.016 -6.465 1 59.38 268 SER B CA 1
ATOM 4581 C C . SER B 1 268 ? -26.078 26.125 -6.016 1 59.38 268 SER B C 1
ATOM 4583 O O . SER B 1 268 ? -26.375 26 -4.824 1 59.38 268 SER B O 1
ATOM 4585 N N . LEU B 1 269 ? -27.016 26.875 -6.641 1 47.09 269 LEU B N 1
ATOM 4586 C CA . LEU B 1 269 ? -28.453 27.062 -6.469 1 47.09 269 LEU B CA 1
ATOM 4587 C C . LEU B 1 269 ? -29.172 25.719 -6.434 1 47.09 269 LEU B C 1
ATOM 4589 O O . LEU B 1 269 ? -30.391 25.656 -6.293 1 47.09 269 LEU B O 1
ATOM 4593 N N . LYS B 1 270 ? -28.719 24.672 -6.887 1 44.84 270 LYS B N 1
ATOM 4594 C CA . LYS B 1 270 ? -29.656 23.547 -6.98 1 44.84 270 LYS B CA 1
ATOM 4595 C C . LYS B 1 270 ? -30.203 23.172 -5.609 1 44.84 270 LYS B C 1
ATOM 4597 O O . LYS B 1 270 ? -31.219 22.5 -5.512 1 44.84 270 LYS B O 1
ATOM 4602 N N . LYS B 1 271 ? -29.531 23.188 -4.535 1 42.81 271 LYS B N 1
ATOM 4603 C CA . LYS B 1 271 ? -30.25 22.719 -3.354 1 42.81 271 LYS B CA 1
ATOM 4604 C C . LYS B 1 271 ? -31.359 23.688 -2.955 1 42.81 271 LYS B C 1
ATOM 4606 O O . LYS B 1 271 ? -32.094 23.422 -2.002 1 42.81 271 LYS B O 1
ATOM 4611 N N . GLU B 1 272 ? -31.312 24.875 -3.502 1 39.06 272 GLU B N 1
ATOM 4612 C CA . GLU B 1 272 ? -32.375 25.766 -3.068 1 39.06 272 GLU B CA 1
ATOM 4613 C C . GLU B 1 272 ? -33.719 25.312 -3.613 1 39.06 272 GLU B C 1
ATOM 4615 O O . GLU B 1 272 ? -34.781 25.719 -3.113 1 39.06 272 GLU B O 1
ATOM 4620 N N . ASN B 1 273 ? -33.75 24.797 -4.852 1 38.5 273 ASN B N 1
ATOM 4621 C CA . ASN B 1 273 ? -35.094 24.453 -5.277 1 38.5 273 ASN B CA 1
ATOM 4622 C C . ASN B 1 273 ? -35.625 23.219 -4.547 1 38.5 273 ASN B C 1
ATOM 4624 O O . ASN B 1 273 ? -36.562 22.578 -5 1 38.5 273 ASN B O 1
ATOM 4628 N N . LEU B 1 274 ? -34.906 22.469 -3.828 1 37.97 274 LEU B N 1
ATOM 4629 C CA . LEU B 1 274 ? -35.656 21.531 -3.016 1 37.97 274 LEU B CA 1
ATOM 4630 C C . LEU B 1 274 ? -36.656 22.25 -2.137 1 37.97 274 LEU B C 1
ATOM 4632 O O . LEU B 1 274 ? -36.375 23.312 -1.592 1 37.97 274 LEU B O 1
ATOM 4636 N N . GLU B 1 275 ? -38 21.938 -2.248 1 35.53 275 GLU B N 1
ATOM 4637 C CA . GLU B 1 275 ? -39.219 22.438 -1.59 1 35.53 275 GLU B CA 1
ATOM 4638 C C . GLU B 1 275 ? -38.969 22.672 -0.105 1 35.53 275 GLU B C 1
ATOM 4640 O O . GLU B 1 275 ? -38.125 22.031 0.504 1 35.53 275 GLU B O 1
ATOM 4645 N N . PRO B 1 276 ? -39.5 23.797 0.572 1 35.56 276 PRO B N 1
ATOM 4646 C CA . PRO B 1 276 ? -39.625 24.062 2.008 1 35.56 276 PRO B CA 1
ATOM 4647 C C . PRO B 1 276 ? -39.969 22.812 2.812 1 35.56 276 PRO B C 1
ATOM 4649 O O . PRO B 1 276 ? -41.125 22.422 2.896 1 35.56 276 PRO B O 1
ATOM 4652 N N . LEU B 1 277 ? -39.5 21.625 2.518 1 32.81 277 LEU B N 1
ATOM 4653 C CA . LEU B 1 277 ? -40.031 20.672 3.492 1 32.81 277 LEU B CA 1
ATOM 4654 C C . LEU B 1 277 ? -39.875 21.203 4.91 1 32.81 277 LEU B C 1
ATOM 4656 O O . LEU B 1 277 ? -38.969 21.984 5.188 1 32.81 277 L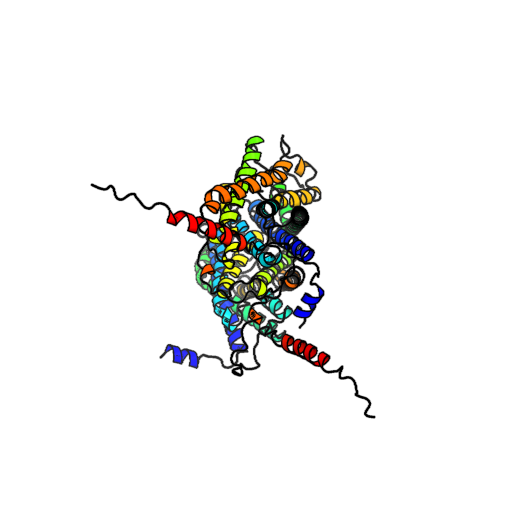EU B O 1
ATOM 4660 N N . HIS B 1 278 ? -40.844 20.797 5.926 1 32.28 278 HIS B N 1
ATOM 4661 C CA . HIS B 1 278 ? -41.125 21.125 7.32 1 32.28 278 HIS B CA 1
ATOM 4662 C C . HIS B 1 278 ? -39.844 21.047 8.164 1 32.28 278 HIS B C 1
ATOM 4664 O O . HIS B 1 278 ? -39.094 20.078 8.086 1 32.28 278 HIS B O 1
ATOM 4670 N N . LYS B 1 279 ? -39.312 22.172 8.68 1 32.5 279 LYS B N 1
ATOM 4671 C CA . LYS B 1 279 ? -38.406 22.469 9.773 1 32.5 279 LYS B CA 1
ATOM 4672 C C . LYS B 1 279 ? -38.531 21.469 10.906 1 32.5 279 LYS B C 1
ATOM 4674 O O . LYS B 1 279 ? -39.312 21.672 11.836 1 32.5 279 LYS B O 1
ATOM 4679 N N . THR B 1 280 ? -38.75 20.156 10.664 1 30.33 280 THR B N 1
ATOM 4680 C CA . THR B 1 280 ? -38.688 19.453 11.945 1 30.33 280 THR B CA 1
ATOM 4681 C C . THR B 1 280 ? -37.312 19.656 12.594 1 30.33 280 THR B C 1
ATOM 4683 O O . THR B 1 280 ? -36.281 19.422 11.961 1 30.33 280 THR B O 1
ATOM 4686 N N . GLU B 1 281 ? -37.156 20.484 13.633 1 30.33 281 GLU B N 1
ATOM 4687 C CA . GLU B 1 281 ? -36.156 20.75 14.672 1 30.33 281 GLU B CA 1
ATOM 4688 C C . GLU B 1 281 ? -35.406 19.484 15.062 1 30.33 281 GLU B C 1
ATOM 4690 O O . GLU B 1 281 ? -35.812 18.766 15.977 1 30.33 281 GLU B O 1
ATOM 4695 N N . GLU B 1 282 ? -35.125 18.578 14.148 1 30.03 282 GLU B N 1
ATOM 4696 C CA . GLU B 1 282 ? -34.344 17.562 14.867 1 30.03 282 GLU B CA 1
ATOM 4697 C C . GLU B 1 282 ? -33.031 18.109 15.359 1 30.03 282 GLU B C 1
ATOM 4699 O O . GLU B 1 282 ? -32.25 18.641 14.57 1 30.03 282 GLU B O 1
ATOM 4704 N N . LYS B 1 283 ? -32.844 18.438 16.656 1 28.3 283 LYS B N 1
ATOM 4705 C CA . LYS B 1 283 ? -31.703 18.656 17.531 1 28.3 283 LYS B CA 1
ATOM 4706 C C . LYS B 1 283 ? -30.578 17.672 17.203 1 28.3 283 LYS B C 1
ATOM 4708 O O . LYS B 1 283 ? -30.656 16.484 17.562 1 28.3 283 LYS B O 1
ATOM 4713 N N . ILE B 1 284 ? -30.109 17.688 16.078 1 31.03 284 ILE B N 1
ATOM 4714 C CA . ILE B 1 284 ? -28.844 16.969 15.891 1 31.03 284 ILE B CA 1
ATOM 4715 C C . ILE B 1 284 ? -27.828 17.453 16.922 1 31.03 284 ILE B C 1
ATOM 4717 O O . ILE B 1 284 ? -27.609 18.656 17.094 1 31.03 284 ILE B O 1
ATOM 4721 N N . SER B 1 285 ? -27.422 16.625 17.906 1 31.28 285 SER B N 1
ATOM 4722 C CA . SER B 1 285 ? -26.578 16.781 19.094 1 31.28 285 SER B CA 1
ATOM 4723 C C . SER B 1 285 ? -25.281 17.516 18.75 1 31.28 285 SER B C 1
ATOM 4725 O O . SER B 1 285 ? -24.672 17.266 17.719 1 31.28 285 SER B O 1
ATOM 4727 N N . LYS B 1 286 ? -24.938 18.719 19.312 1 36.53 286 LYS B N 1
ATOM 4728 C CA . LYS B 1 286 ? -23.906 19.734 19.469 1 36.53 286 LYS B CA 1
ATOM 4729 C C . LYS B 1 286 ? -22.516 19.109 19.406 1 36.53 286 LYS B C 1
ATOM 4731 O O . LYS B 1 286 ? -21.5 19.812 19.484 1 36.53 286 LYS B O 1
ATOM 4736 N N . SER B 1 287 ? -22.219 17.844 19.656 1 35.34 287 SER B N 1
ATOM 4737 C CA . SER B 1 287 ? -20.844 17.391 19.906 1 35.34 287 SER B CA 1
ATOM 4738 C C . SER B 1 287 ? -20.125 17.109 18.594 1 35.34 287 SER B C 1
ATOM 4740 O O . SER B 1 287 ? -19.406 16.109 18.5 1 35.34 287 SER B O 1
ATOM 4742 N N . SER B 1 288 ? -20.406 17.75 17.578 1 43.84 288 SER B N 1
ATOM 4743 C CA . SER B 1 288 ? -19.688 17.328 16.375 1 43.84 288 SER B CA 1
ATOM 4744 C C . SER B 1 288 ? -18.281 17.938 16.328 1 43.84 288 SER B C 1
ATOM 4746 O O . SER B 1 288 ? -18.125 19.141 16.5 1 43.84 288 SER B O 1
ATOM 4748 N N . LEU B 1 289 ? -17.234 17.156 16.484 1 51.28 289 LEU B N 1
ATOM 4749 C CA . LEU B 1 289 ? -15.836 17.562 16.344 1 51.28 289 LEU B CA 1
ATOM 4750 C C . LEU B 1 289 ? -15.617 18.359 15.062 1 51.28 289 LEU B C 1
ATOM 4752 O O . LEU B 1 289 ? -14.68 19.156 14.977 1 51.28 289 LEU B O 1
ATOM 4756 N N . PHE B 1 290 ? -16.375 18.188 14.109 1 50.62 290 PHE B N 1
ATOM 4757 C CA . PHE B 1 290 ? -16.234 18.812 12.797 1 50.62 290 PHE B CA 1
ATOM 4758 C C . PHE B 1 290 ? -17.531 19.531 12.406 1 50.62 290 PHE B C 1
ATOM 4760 O O . PHE B 1 290 ? -18.625 19.016 12.633 1 50.62 290 PHE B O 1
ATOM 4767 N N . THR B 1 291 ? -17.703 20.859 12.383 1 43.53 291 THR B N 1
ATOM 4768 C CA . THR B 1 291 ? -18.875 21.578 11.883 1 43.53 291 THR B CA 1
ATOM 4769 C C . THR B 1 291 ? -19.094 21.281 10.398 1 43.53 291 THR B C 1
ATOM 4771 O O . THR B 1 291 ? -18.188 21.469 9.586 1 43.53 291 THR B O 1
ATOM 4774 N N . LEU B 1 292 ? -20.062 20.469 10.188 1 37.62 292 LEU B N 1
ATOM 4775 C CA . LEU B 1 292 ? -20.5 20.5 8.805 1 37.62 292 LEU B CA 1
ATOM 4776 C C . LEU B 1 292 ? -21.016 21.891 8.43 1 37.62 292 LEU B C 1
ATOM 4778 O O . LEU B 1 292 ? -21.844 22.469 9.148 1 37.62 292 LEU B O 1
ATOM 4782 N N . ASP B 1 293 ? -20.375 22.766 7.762 1 33.62 293 ASP B N 1
ATOM 4783 C CA . ASP B 1 293 ? -20.734 24.109 7.355 1 33.62 293 ASP B CA 1
ATOM 4784 C C . ASP B 1 293 ? -22.141 24.141 6.75 1 33.62 293 ASP B C 1
ATOM 4786 O O . ASP B 1 293 ? -22.328 23.797 5.582 1 33.62 293 ASP B O 1
ATOM 4790 N N . ASN B 1 294 ? -23.188 23.766 7.43 1 35.06 294 ASN B N 1
ATOM 4791 C CA . ASN B 1 294 ? -24.484 24.172 6.91 1 35.06 294 ASN B CA 1
ATOM 4792 C C . ASN B 1 294 ? -24.656 25.703 6.934 1 35.06 294 ASN B C 1
ATOM 4794 O O . ASN B 1 294 ? -25.062 26.266 7.949 1 35.06 294 ASN B O 1
ATOM 4798 N N . ASN B 1 295 ? -23.797 26.469 6.309 1 33.19 295 ASN B N 1
ATOM 4799 C CA . ASN B 1 295 ? -23.906 27.922 6.191 1 33.19 295 ASN B CA 1
ATOM 4800 C C . ASN B 1 295 ? -25.219 28.344 5.531 1 33.19 295 ASN B C 1
ATOM 4802 O O . ASN B 1 295 ? -25.219 28.781 4.383 1 33.19 295 ASN B O 1
ATOM 4806 N N . LYS B 1 296 ? -26.328 27.703 5.758 1 35.19 296 LYS B N 1
ATOM 4807 C CA . LYS B 1 296 ? -27.531 28.219 5.121 1 35.19 296 LYS B CA 1
ATOM 4808 C C . LYS B 1 296 ? -27.922 29.578 5.719 1 35.19 296 LYS B C 1
ATOM 4810 O O . LYS B 1 296 ? -28.844 30.234 5.23 1 35.19 296 LYS B O 1
ATOM 4815 N N . LYS B 1 297 ? -27.562 29.906 6.93 1 34.38 297 LYS B N 1
ATOM 4816 C CA . LYS B 1 297 ? -28.375 30.953 7.523 1 34.38 297 LYS B CA 1
ATOM 4817 C C . LYS B 1 297 ? -28.078 32.312 6.883 1 34.38 297 LYS B C 1
ATOM 4819 O O . LYS B 1 297 ? -28.938 33.188 6.844 1 34.38 297 LYS B O 1
ATOM 4824 N N . ASN B 1 298 ? -26.844 32.5 6.457 1 31.36 298 ASN B N 1
ATOM 4825 C CA . ASN B 1 298 ? -26.594 33.906 6.234 1 31.36 298 ASN B CA 1
ATOM 4826 C C . ASN B 1 298 ? -27.125 34.375 4.875 1 31.36 298 ASN B C 1
ATOM 4828 O O . ASN B 1 298 ? -27.031 35.531 4.523 1 31.36 298 ASN B O 1
ATOM 4832 N N . SER B 1 299 ? -27.375 33.406 3.986 1 32.22 299 SER B N 1
ATOM 4833 C CA . SER B 1 299 ? -27.719 33.906 2.664 1 32.22 299 SER B CA 1
ATOM 4834 C C . SER B 1 299 ? -29.141 34.469 2.648 1 32.22 299 SER B C 1
ATOM 4836 O O . SER B 1 299 ? -29.547 35.125 1.694 1 32.22 299 SER B O 1
ATOM 4838 N N . GLU B 1 300 ? -29.922 34.062 3.654 1 31.25 300 GLU B N 1
ATOM 4839 C CA . GLU B 1 300 ? -31.25 34.656 3.639 1 31.25 300 GLU B CA 1
ATOM 4840 C C . GLU B 1 300 ? -31.203 36.156 3.924 1 31.25 300 GLU B C 1
ATOM 4842 O O . GLU B 1 300 ? -32.031 36.906 3.416 1 31.25 300 GLU B O 1
ATOM 4847 N N . GLU B 1 301 ? -30.234 36.5 4.781 1 31.06 301 GLU B N 1
ATOM 4848 C CA . GLU B 1 301 ? -30.25 37.906 5.176 1 31.06 301 GLU B CA 1
ATOM 4849 C C . GLU B 1 301 ? -29.75 38.812 4.043 1 31.06 301 GLU B C 1
ATOM 4851 O O . GLU B 1 301 ? -30.203 39.969 3.906 1 31.06 301 GLU B O 1
ATOM 4856 N N . ARG B 1 302 ? -28.797 38.25 3.234 1 31.19 302 ARG B N 1
ATOM 4857 C CA . ARG B 1 302 ? -28.297 39.125 2.188 1 31.19 302 ARG B CA 1
ATOM 4858 C C . ARG B 1 302 ? -29.281 39.25 1.035 1 31.19 302 ARG B C 1
ATOM 4860 O O . ARG B 1 302 ? -29.359 40.281 0.367 1 31.19 302 ARG B O 1
ATOM 4867 N N . LEU B 1 303 ? -29.984 38.094 0.786 1 31.8 303 LEU B N 1
ATOM 4868 C CA . LEU B 1 303 ? -30.938 38.188 -0.318 1 31.8 303 LEU B CA 1
ATOM 4869 C C . LEU B 1 303 ? -32.031 39.219 -0.015 1 31.8 303 LEU B C 1
ATOM 4871 O O . LEU B 1 303 ? -32.656 39.75 -0.932 1 31.8 303 LEU B O 1
ATOM 4875 N N . ALA B 1 304 ? -32.281 39.438 1.268 1 32.34 304 ALA B N 1
ATOM 4876 C CA . ALA B 1 304 ? -33.281 40.438 1.592 1 32.34 304 ALA B CA 1
ATOM 4877 C C . ALA B 1 304 ? -32.875 41.844 1.164 1 32.34 304 ALA B C 1
ATOM 4879 O O . ALA B 1 304 ? -33.688 42.625 0.714 1 32.34 304 ALA B O 1
ATOM 4880 N N . LYS B 1 305 ? -31.562 42.094 1.286 1 32.81 305 LYS B N 1
ATOM 4881 C CA . LYS B 1 305 ? -31.172 43.469 1.021 1 32.81 305 LYS B CA 1
ATOM 4882 C C . LYS B 1 305 ? -31.125 43.75 -0.479 1 32.81 305 LYS B C 1
ATOM 4884 O O . LYS B 1 305 ? -31.312 44.875 -0.908 1 32.81 305 LYS B O 1
ATOM 4889 N N . ILE B 1 306 ? -30.75 42.688 -1.284 1 30.92 306 ILE B N 1
ATOM 4890 C CA . ILE B 1 306 ? -30.531 43.031 -2.693 1 30.92 306 ILE B CA 1
ATOM 4891 C C . ILE B 1 306 ? -31.891 43.219 -3.383 1 30.92 306 ILE B C 1
ATOM 4893 O O . ILE B 1 306 ? -31.969 43.812 -4.461 1 30.92 306 ILE B O 1
ATOM 4897 N N . SER B 1 307 ? -32.906 42.562 -2.854 1 33.09 307 SER B N 1
ATOM 4898 C CA . SER B 1 307 ? -34.188 42.812 -3.498 1 33.09 307 SER B CA 1
ATOM 4899 C C . SER B 1 307 ? -34.562 44.312 -3.42 1 33.09 307 SER B C 1
ATOM 4901 O O . SER B 1 307 ? -35.5 44.75 -4.094 1 33.09 307 SER B O 1
ATOM 4903 N N . VAL B 1 308 ? -34.031 44.969 -2.375 1 31.38 308 VAL B N 1
ATOM 4904 C CA . VAL B 1 308 ? -34.469 46.344 -2.199 1 31.38 308 VAL B CA 1
ATOM 4905 C C . VAL B 1 308 ? -33.875 47.219 -3.287 1 31.38 308 VAL B C 1
ATOM 4907 O O . VAL B 1 308 ? -34.406 48.312 -3.57 1 31.38 308 VAL B O 1
ATOM 4910 N N . ILE B 1 309 ? -32.688 46.781 -3.777 1 30.34 309 ILE B N 1
ATOM 4911 C CA . ILE B 1 309 ? -32.031 47.781 -4.582 1 30.34 309 ILE B CA 1
ATOM 4912 C C . ILE B 1 309 ? -32.688 47.875 -5.965 1 30.34 309 ILE B C 1
ATOM 4914 O O . ILE B 1 309 ? -32.406 48.781 -6.73 1 30.34 309 ILE B O 1
ATOM 4918 N N . ASN B 1 310 ? -33.25 46.781 -6.402 1 31.78 310 ASN B N 1
ATOM 4919 C CA . ASN B 1 310 ? -33.656 46.844 -7.805 1 31.78 310 ASN B CA 1
ATOM 4920 C C . ASN B 1 310 ? -34.75 47.875 -8.039 1 31.78 310 ASN B C 1
ATOM 4922 O O . ASN B 1 310 ? -35.281 47.969 -9.141 1 31.78 310 ASN B O 1
ATOM 4926 N N . ASN B 1 311 ? -35.469 48.219 -6.996 1 30.12 311 ASN B N 1
ATOM 4927 C CA . ASN B 1 311 ? -36.594 49.031 -7.363 1 30.12 311 ASN B CA 1
ATOM 4928 C C . ASN B 1 311 ? -36.156 50.406 -7.863 1 30.12 311 ASN B C 1
ATOM 4930 O O . ASN B 1 311 ? -37 51.281 -8.133 1 30.12 311 ASN B O 1
ATOM 4934 N N . LEU B 1 312 ? -35.031 50.969 -7.504 1 27.3 312 LEU B N 1
ATOM 4935 C CA . LEU B 1 312 ? -34.969 52.438 -7.559 1 27.3 312 LEU B CA 1
ATOM 4936 C C . LEU B 1 312 ? -34.75 52.906 -8.984 1 27.3 312 LEU B C 1
ATOM 4938 O O . LEU B 1 312 ? -34.875 54.125 -9.273 1 27.3 312 LEU B O 1
ATOM 4942 N N . SER B 1 313 ? -33.938 52.281 -9.844 1 27.02 313 SER B N 1
ATOM 4943 C CA . SER B 1 313 ? -33.344 53.156 -10.867 1 27.02 313 SER B CA 1
ATOM 4944 C C . SER B 1 313 ? -34.344 53.406 -12.008 1 27.02 313 SER B C 1
ATOM 4946 O O . SER B 1 313 ? -34.469 52.594 -12.914 1 27.02 313 SER B O 1
ATOM 4948 N N . LYS B 1 314 ? -35.594 53.969 -11.742 1 26.64 314 LYS B N 1
ATOM 4949 C CA . LYS B 1 314 ? -36.531 54.469 -12.75 1 26.64 314 LYS B CA 1
ATOM 4950 C C . LYS B 1 314 ? -35.875 55.531 -13.625 1 26.64 314 LYS B C 1
ATOM 4952 O O . LYS B 1 314 ? -35.375 56.531 -13.117 1 26.64 314 LYS B O 1
ATOM 4957 N N . PRO B 1 315 ? -35.281 55.188 -14.797 1 26.73 315 PRO B N 1
ATOM 4958 C CA . PRO B 1 315 ? -34.75 56.312 -15.602 1 26.73 315 PRO B CA 1
ATOM 4959 C C . PRO B 1 315 ? -35.781 57.375 -15.898 1 26.73 315 PRO B C 1
ATOM 4961 O O . PRO B 1 315 ? -37 57.062 -15.961 1 26.73 315 PRO B O 1
ATOM 4964 N N . ALA B 1 316 ? -35.688 58.688 -15.586 1 27 316 ALA B N 1
ATOM 4965 C CA . ALA B 1 316 ? -36.375 59.938 -15.891 1 27 316 ALA B CA 1
ATOM 4966 C C . ALA B 1 316 ? -36.625 60.062 -17.391 1 27 316 ALA B C 1
ATOM 4968 O O . ALA B 1 316 ? -35.688 59.938 -18.203 1 27 316 ALA B O 1
ATOM 4969 N N . THR B 1 317 ? -37.75 59.531 -17.891 1 26.25 317 THR B N 1
ATOM 4970 C CA . THR B 1 317 ? -38.25 59.875 -19.234 1 26.25 317 THR B CA 1
ATOM 4971 C C . THR B 1 317 ? -38.094 61.375 -19.484 1 26.25 317 THR B C 1
ATOM 4973 O O . THR B 1 317 ? -38.594 62.188 -18.719 1 26.25 317 THR B O 1
ATOM 4976 N N . VAL B 1 318 ? -36.969 61.844 -20.078 1 23.45 318 VAL B N 1
ATOM 4977 C CA . VAL B 1 318 ? -36.75 63.188 -20.578 1 23.45 318 VAL B CA 1
ATOM 4978 C C . VAL B 1 318 ? -37.906 63.594 -21.453 1 23.45 318 VAL B C 1
ATOM 4980 O O . VAL B 1 318 ? -38.344 62.844 -22.344 1 23.45 318 VAL B O 1
ATOM 4983 N N . ILE B 1 319 ? -38.844 64.438 -21 1 24.53 319 ILE B N 1
ATOM 4984 C CA . ILE B 1 319 ? -39.906 65.312 -21.547 1 24.53 319 ILE B CA 1
ATOM 4985 C C . ILE B 1 319 ? -39.344 66.062 -22.75 1 24.53 319 ILE B C 1
ATOM 4987 O O . ILE B 1 319 ? -38.469 66.938 -22.609 1 24.53 319 ILE B O 1
ATOM 4991 N N . ASN B 1 320 ? -38.531 65.5 -23.812 1 22.95 320 ASN B N 1
ATOM 4992 C CA . ASN B 1 320 ? -38.812 66.125 -25.078 1 22.95 320 ASN B CA 1
ATOM 4993 C C . ASN B 1 320 ? -40.094 65.625 -25.719 1 22.95 320 ASN B C 1
ATOM 4995 O O . ASN B 1 320 ? -40.375 64.438 -25.656 1 22.95 320 ASN B O 1
#

Secondary structure (DSSP, 8-state):
-HHHHHHHHH--SSHHHHHHHHHHHHHHHHHHHHHHHHHHHHHTTTSSS-HHHHHHHHHHHHHHHHHHHHHHH----SHHHHHHHHHHTSS--HHHHHHHHHHHHHHHHHHHHHHHHHTHHHHHHHHTT---SSSTT--GGGTS----TT--HHHHHHHHHHHHHHHHHHHHHHH-GGG---GGGHHHHHHHHHHHHHHHH-TTT-----HHHHHHHHHHHIIIII-GGGGT-TTTTTTHHHHHHHHHHHHHHHHHHHHHTGGGS---STTTTS-----------S--SS----GGGHHHHHHHHHHHGGG---------/-HHHHHHHHH--SSHHHHHHHHHHHHHHHHHHHHHHHHHHHHHTTTSSS-HHHHHHHHHHHHHHHHHHHHHHH----SHHHHHHHHHTTSS--HHHHHHHHHHHHHHHHHHHHHHHHHTHHHHHHHHTT---SSSTT--GGGTS----TT--HHHHHHHHHHHHHHHHHHHHHHH-GGG---GGGHHHHHHHHHHHHHHHH-TTT-----HHHHHHHHHHHIIIII-GGGGT-TTTTTTHHHHHHHHHHHHHHHHHHHHHTGGGS---GGGTTS-----------S--SS------HHHHHHHHHHHHHTT---------

Radius of gyration: 28.65 Å; Cα contacts (8 Å, |Δi|>4): 1000; chains: 2; bounding box: 96×97×76 Å

Solvent-accessible surface area (backbone atoms only — not comparable to full-atom values): 32714 Å² total; per-residue (Å²): 109,65,67,60,49,51,51,60,70,68,55,66,84,50,65,67,59,46,24,43,51,33,27,18,52,25,12,18,50,31,35,21,55,39,31,41,46,39,39,46,23,58,78,46,72,39,74,82,28,41,46,39,52,45,23,49,48,44,8,55,40,41,18,53,23,27,60,70,10,36,90,70,50,59,33,55,55,21,43,22,48,35,48,35,33,33,76,62,47,42,31,71,41,71,68,56,41,53,54,48,34,54,32,16,21,51,13,12,22,52,7,36,51,52,31,46,63,75,40,39,67,61,49,35,68,62,31,70,73,52,54,28,70,66,68,96,45,36,57,42,64,42,53,25,72,65,59,47,91,61,55,45,73,67,46,48,45,48,40,28,20,52,53,14,12,51,52,31,24,50,46,45,46,57,66,37,68,74,59,59,56,55,75,86,50,38,36,56,49,52,8,47,50,45,18,34,45,44,44,28,52,27,77,58,34,40,74,47,52,17,25,18,57,27,46,14,16,40,56,42,38,41,76,70,57,38,35,69,52,69,60,47,43,70,96,79,30,57,50,60,42,45,50,50,31,15,47,58,6,10,54,50,13,38,48,50,32,36,48,59,38,54,18,53,52,67,80,74,61,69,69,67,70,57,69,85,63,85,80,70,78,70,79,71,72,90,77,57,71,46,57,73,86,72,76,68,66,66,64,59,61,57,60,54,57,64,61,60,66,69,68,67,81,69,80,81,78,80,83,127,112,70,53,62,52,50,25,61,72,50,35,62,85,50,65,66,60,36,24,42,45,23,26,18,51,26,14,17,48,31,35,20,52,38,32,22,24,38,38,29,22,60,77,47,71,37,63,63,19,34,75,69,40,45,23,48,32,44,7,47,37,42,18,54,22,27,53,56,12,38,85,62,48,58,34,56,54,20,44,23,48,35,47,34,34,34,77,71,50,45,33,70,41,71,67,55,41,52,53,46,35,52,32,18,22,52,13,11,22,51,8,37,51,52,30,48,60,56,43,38,46,56,49,35,67,64,31,71,71,52,53,27,70,66,70,97,47,37,56,45,65,42,50,24,70,65,58,47,91,84,57,46,73,66,55,48,44,50,49,30,19,51,53,13,12,53,53,30,25,50,47,45,58,55,66,36,66,77,67,66,57,55,76,76,51,38,34,56,49,52,7,51,48,47,18,54,47,44,72,74,50,29,84,60,34,40,72,47,51,16,24,18,57,27,48,14,16,40,56,42,39,42,76,70,58,38,36,68,52,69,59,47,44,71,96,79,29,57,49,59,41,45,49,50,30,14,47,59,6,9,53,50,12,36,49,49,32,39,65,71,46,54,68,69,56,67,77,73,62,69,71,65,70,56,72,88,68,80,81,69,82,70,81,71,78,86,79,56,71,46,56,74,82,73,73,64,68,64,59,58,61,52,55,57,57,56,64,61,59,71,70,64,84,70,79,79,79,74,89,120

Sequence (640 aa):
MLLKTIREQFRLNNRLYRCLLCEFVATTFLIYVGLCIDAQMFLSKGEKLSAFGHCIGWGLTLTLAVQCAYRCSGAHLNPAVSLFSWSLGTLNSLKYFWFYTIVQVAGAFVGAALCFVLYYDKIEEFDGGIRTVSGPNATAAIFATYPGSHLSTIGAVIDQIFSTAMLCFSLGIITDERNEIPIAAQPPLMGVMLAMLCMGFGLNSGNAMNPARDFGPRLFTLIAGYGWEVFSYNNYKWFWIPIFCPFGGALLGSWLYQILIGAQLDISLKKENLEPLHKTEEKISKSSLFTLDNNKKNSEERLAKISVINNLSKPATVINMLLKTIREQFRLNNRLYRCLLCEFVATTFLIYVGLCIDAQMFLSKGEKLSAFGHCIGWGLTLTLAVQCAYRCSGAHLNPAVSLFSWSLGTLNSLKYFWFYTIVQVAGAFVGAALCFVLYYDKIEEFDGGIRTVSGPNATAAIFATYPGSHLSTIGAVIDQIFSTAMLCFSLGIITDERNEIPIAAQPPLMGVMLAMLCMGFGLNSGNAMNPARDFGPRLFTLIAGYGWEVFSYNNYKWFWIPIFCPFGGALLGSWLYQILIGAQLDISLKKENLEPLHKTEEKISKSSLFTLDNNKKNSEERLAKISVINNLSKPATVIN

Organism: Meloidogyne incognita (NCBI:txid6306)

Nearest PDB structures (foldseek):
  6f7h-assembly1_A  TM=9.524E-01  e=7.547E-17  Homo sapiens
  8amw-assembly1_C  TM=9.697E-01  e=1.726E-14  Homo sapiens
  1fx8-assembly1_A  TM=9.283E-01  e=1.654E-14  Escherichia coli
  8ofx-assembly1_A  TM=9.567E-01  e=4.162E-13  Trypanosoma brucei brucei
  8jy7-assembly1_B  TM=9.528E-01  e=1.105E-12  Trypanosoma brucei brucei